Protein AF-A4I5M2-F1 (afdb_monomer)

Secondary structure (DSSP, 8-state):
------------------SSHHHHHHHHHHHHHHHHHHHHHHHHHHTTGGGSS-HHHHHHHHHHHHHHHHHHHHHHHHHHHHHHHHHHHHHHHHHHHHHHHTPPPEEEEHHHHHHHHHHHH-SS-----------TTSHHHHHHHHTTTS-TTEEEE-HHHHHHHHHHHHHHHHHHHHHHHHHHHHHHHHHHHHHHHHHHHHHHHHHHHHHHHHHHHHHHHHHHHHHHHHHHHHHHHHHHHHHHHHHHHHHHHHHHHHHHHHHHHHHHHHHHHHHHHHHHHHHHHHHHHHHHHHHHHHHHHHHHHHHHHHHHHHHHHHHHHHHHHHHHHHHHHHHHHHHHHHHHHHHHHHHH-------------PPPHHHHHHHHHH-HHHHHHHHHHHHHHHHHHHHHHHHHHHTT--SHHHHHHHHHHHHHHH-------GGGTS--

Solvent-accessible surface area (backbone atoms only — not comparable to full-atom values): 25264 Å² total; per-residue (Å²): 142,80,90,81,78,80,83,83,77,84,79,89,68,81,92,66,83,57,91,46,73,68,52,39,51,52,49,53,51,50,57,52,57,70,44,46,64,58,55,52,52,60,48,61,58,46,60,66,48,68,76,48,94,46,67,66,56,46,51,51,51,52,52,53,52,53,48,51,55,50,51,53,50,52,47,55,49,51,54,51,50,50,54,49,49,54,51,49,51,52,51,46,52,54,48,50,56,49,46,67,73,63,50,74,59,47,74,36,39,68,69,52,52,52,51,56,52,50,58,66,73,51,74,86,76,89,84,81,91,80,90,79,93,80,65,91,72,54,58,68,61,48,53,63,56,47,73,76,73,60,64,101,47,61,44,77,36,55,79,78,69,40,47,64,55,51,53,49,50,54,51,47,51,53,51,49,52,51,51,53,51,49,51,55,50,50,51,55,50,49,54,50,49,52,51,51,50,52,51,51,49,53,50,50,53,51,52,49,54,52,50,53,53,47,53,51,52,52,52,50,51,56,49,53,52,51,51,53,51,51,55,48,53,54,47,52,55,50,51,52,51,50,51,52,51,52,53,51,54,52,51,51,51,52,50,52,50,51,50,50,53,51,50,49,52,52,52,51,53,49,52,53,50,54,49,52,51,52,51,51,52,50,51,52,51,51,52,51,49,56,51,51,52,50,51,51,52,51,51,54,50,53,51,51,52,53,50,51,50,52,51,50,50,52,50,51,52,52,50,51,53,51,52,49,51,52,49,52,52,50,49,52,50,50,53,48,52,51,50,49,50,52,50,49,52,50,50,51,54,60,70,72,50,95,65,93,74,81,83,77,78,95,64,82,84,68,67,53,73,65,58,51,48,48,49,47,69,78,30,62,68,54,39,52,51,49,55,49,49,51,51,52,49,49,46,50,50,51,45,49,51,44,52,53,54,44,74,71,49,97,45,81,70,56,46,57,57,44,51,52,55,47,48,67,72,68,61,78,79,81,79,78,68,64,76,78,76,57,91,124

Mean predicted aligned error: 23.19 Å

Organism: Leishmania infantum (NCBI:txid5671)

Radius of gyration: 101.23 Å; Cα contacts (8 Å, |Δi|>4): 63; chains: 1; bounding box: 187×58×242 Å

pLDDT: mean 75.16, std 19.99, range [30.92, 98.5]

Sequence (440 aa):
MSTMSSPRSEMSVSTALPETDESRLMFYAEVLMANVPSLIADLSSAKYAFLSFSEKTRIEVKQKSALIQSIGRTFTSLQNSSKSLIAARQSLQECETKLVRAAPPTFVTSAEALHLSSARAHGDTTGAEQNGNASAEATAAELRRLSAATPDNVVILNEEDIRPVREAEEAYEKESAVYAEIAKACNKMEDAFDHAHDQCRVMTEHVQDLKWKFDEVYNGWKSAERERWVVRVMRDELEDRRAIMTEALLGIKAVEEECRSQEFRIIEGSIAHAQAEADVIKAELQAKRSRYELELATYQIAYKEQQAEVESLREHCKLLRSHQRDLEILAKKQQLEEMDRNCLRKLMMATLTLTPSKYGKAEDRTLTSEQQMEVRNDHLLVSVLAARISVLEEQRKTVGGLLASARGMGKSNDVSATVEQIRTLLEPEVQLDEDALTGD

Foldseek 3Di:
DDDDDDDPPPPPDDPDQDDDPVSNVVVVVVVVVVCVVVVVVVLVVLVVVCPPPDPVSVVVNVVVVVVVVVVVVVVVVVVVVVVVVVVVVVVVVVVVVVCVVVPAAAEDELVVLVVVVVVVVDPDDDDDDDDDDDDPVVSVVVVVVSVVVDPPRYDYDHPVVCVVVVVVVVVVVVVVVVVVVVVVVVVVVVVVVVVVVVVVVVVVVVVVVVVVVVVVVVVVVVVVVVVVVVVVVVVVVVVVVVVVVVVVVVVVVVVVVVVVVVVVVVVVVVVVVVVVVVVVVVVVVVVVVVVVVVVVVVVVVVVVVVVVVVVVVVVVVVVVVVVVVVVVVVVVVVVVVVVVVVVVVVVVVVVVDPDPDDDDDPPDPPDDVVRVVVCCPVCVPVVVVVVVVVLVVVLVVVLVVLVVVVVPDPDPVSVVVSVVVNVVSVPDDDDDPCVSVDDD

Structure (mmCIF, N/CA/C/O backbone):
data_AF-A4I5M2-F1
#
_entry.id   AF-A4I5M2-F1
#
loop_
_atom_site.group_PDB
_atom_site.id
_atom_site.type_symbol
_atom_site.label_atom_id
_atom_site.label_alt_id
_atom_site.label_comp_id
_atom_site.label_asym_id
_atom_site.label_entity_id
_atom_site.label_seq_id
_atom_site.pdbx_PDB_ins_code
_atom_site.Cartn_x
_atom_site.Cartn_y
_atom_site.Cartn_z
_atom_site.occupancy
_atom_site.B_iso_or_equiv
_atom_site.auth_seq_id
_atom_site.auth_comp_id
_atom_site.auth_asym_id
_atom_site.auth_atom_id
_atom_site.pdbx_PDB_model_num
ATOM 1 N N . MET A 1 1 ? 67.359 7.265 1.259 1.00 39.25 1 MET A N 1
ATOM 2 C CA . MET A 1 1 ? 68.714 6.850 0.842 1.00 39.25 1 MET A CA 1
ATOM 3 C C . MET A 1 1 ? 68.577 5.835 -0.278 1.00 39.25 1 MET A C 1
ATOM 5 O O . MET A 1 1 ? 68.147 4.728 0.000 1.00 39.25 1 MET A O 1
ATOM 9 N N . SER A 1 2 ? 68.800 6.278 -1.517 1.00 38.25 2 SER A N 1
ATOM 10 C CA . SER A 1 2 ? 69.252 5.507 -2.689 1.00 38.25 2 SER A CA 1
ATOM 11 C C . SER A 1 2 ? 69.030 6.388 -3.913 1.00 38.25 2 SER A C 1
ATOM 13 O O . SER A 1 2 ? 67.987 6.366 -4.557 1.00 38.25 2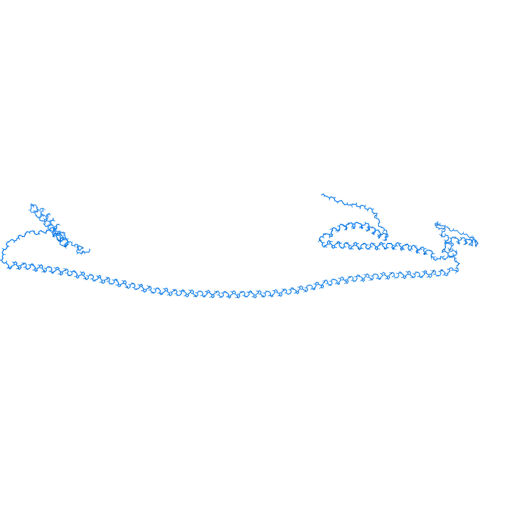 SER A O 1
ATOM 15 N N . THR A 1 3 ? 70.011 7.250 -4.157 1.00 38.12 3 THR A N 1
ATOM 16 C CA . THR A 1 3 ? 70.225 7.943 -5.424 1.00 38.12 3 THR A CA 1
ATOM 17 C C . THR A 1 3 ? 70.615 6.894 -6.463 1.00 38.12 3 THR A C 1
ATOM 19 O O . THR A 1 3 ? 71.702 6.328 -6.373 1.00 38.12 3 THR A O 1
ATOM 22 N N . MET A 1 4 ? 69.726 6.602 -7.412 1.00 36.53 4 MET A N 1
ATOM 23 C CA . MET A 1 4 ? 70.047 5.799 -8.592 1.00 36.53 4 MET A CA 1
ATOM 24 C C . MET A 1 4 ? 70.214 6.746 -9.775 1.00 36.53 4 MET A C 1
ATOM 26 O O . MET A 1 4 ? 69.294 7.439 -10.200 1.00 36.53 4 MET A O 1
ATOM 30 N N . SER A 1 5 ? 71.465 6.819 -10.193 1.00 33.53 5 SER A N 1
ATOM 31 C CA . SER A 1 5 ? 72.071 7.684 -11.189 1.00 33.53 5 SER A CA 1
ATOM 32 C C . SER A 1 5 ? 71.565 7.364 -12.599 1.00 33.53 5 SER A C 1
ATOM 34 O O . SER A 1 5 ? 71.595 6.206 -13.009 1.00 33.53 5 SER A O 1
ATOM 36 N N . SER A 1 6 ? 71.175 8.386 -13.368 1.00 30.92 6 SER A N 1
ATOM 37 C CA . SER A 1 6 ? 71.015 8.274 -14.825 1.00 30.92 6 SER A CA 1
ATOM 38 C C . SER A 1 6 ? 72.360 7.962 -15.488 1.00 30.92 6 SER A C 1
ATOM 40 O O . SER A 1 6 ? 73.323 8.694 -15.238 1.00 30.92 6 SER A O 1
ATOM 42 N N . PRO A 1 7 ? 72.451 6.979 -16.399 1.00 41.28 7 PRO A N 1
ATOM 43 C CA . PRO A 1 7 ? 73.593 6.883 -17.286 1.00 41.28 7 PRO A CA 1
ATOM 44 C C . PRO A 1 7 ? 73.390 7.879 -18.434 1.00 41.28 7 PRO A C 1
ATOM 46 O O . PRO A 1 7 ? 72.625 7.646 -19.368 1.00 41.28 7 PRO A O 1
ATOM 49 N N . ARG A 1 8 ? 74.086 9.017 -18.359 1.00 32.91 8 ARG A N 1
ATOM 50 C CA . ARG A 1 8 ? 74.425 9.816 -19.542 1.00 32.91 8 ARG A CA 1
ATOM 51 C C . ARG A 1 8 ? 75.342 8.955 -20.413 1.00 32.91 8 ARG A C 1
ATOM 53 O O . ARG A 1 8 ? 76.515 8.796 -20.091 1.00 32.91 8 ARG A O 1
ATOM 60 N N . SER A 1 9 ? 74.804 8.380 -21.484 1.00 36.16 9 SER A N 1
ATOM 61 C CA . SER A 1 9 ? 75.611 7.914 -22.610 1.00 36.16 9 SER A CA 1
ATOM 62 C C . SER A 1 9 ? 75.588 9.018 -23.660 1.00 36.16 9 SER A C 1
ATOM 64 O O . SER A 1 9 ? 74.636 9.168 -24.421 1.00 36.16 9 SER A O 1
ATOM 66 N N . GLU A 1 10 ? 76.612 9.864 -23.612 1.00 32.62 10 GLU A N 1
ATOM 67 C CA . GLU A 1 10 ? 76.942 10.803 -24.677 1.00 32.62 10 GLU A CA 1
ATOM 68 C C . GLU A 1 10 ? 77.483 9.986 -25.859 1.00 32.62 10 GLU A C 1
ATOM 70 O O . GLU A 1 10 ? 78.672 9.690 -25.930 1.00 32.62 10 GLU A O 1
ATOM 75 N N . MET A 1 11 ? 76.605 9.573 -26.777 1.00 38.72 11 MET A N 1
ATOM 76 C CA . MET A 1 11 ? 77.019 9.186 -28.126 1.00 38.72 11 MET A CA 1
ATOM 77 C C . MET A 1 11 ? 76.940 10.423 -29.015 1.00 38.72 11 MET A C 1
ATOM 79 O O . MET A 1 11 ? 75.899 10.763 -29.573 1.00 38.72 11 MET A O 1
ATOM 83 N N . SER A 1 12 ? 78.065 11.121 -29.112 1.00 36.34 12 SER A N 1
ATOM 84 C CA . SER A 1 12 ? 78.337 12.138 -30.120 1.00 36.34 12 SER A CA 1
ATOM 85 C C . SER A 1 12 ? 78.439 11.476 -31.500 1.00 36.34 12 SER A C 1
ATOM 87 O O . SER A 1 12 ? 79.511 11.067 -31.935 1.00 36.34 12 SER A O 1
ATOM 89 N N . VAL A 1 13 ? 77.308 11.361 -32.200 1.00 42.44 13 VAL A N 1
ATOM 90 C CA . VAL A 1 13 ? 77.262 11.012 -33.629 1.00 42.44 13 VAL A CA 1
ATOM 91 C C . VAL A 1 13 ? 76.961 12.286 -34.416 1.00 42.44 13 VAL A C 1
ATOM 93 O O . VAL A 1 13 ? 76.011 13.004 -34.113 1.00 42.44 13 VAL A O 1
ATOM 96 N N . SER A 1 14 ? 77.824 12.585 -35.387 1.00 40.59 14 SER A N 1
ATOM 97 C CA . SER A 1 14 ? 77.790 13.777 -36.240 1.00 40.59 14 SER A CA 1
ATOM 98 C C . SER A 1 14 ? 76.395 14.035 -36.832 1.00 40.59 14 SER A C 1
ATOM 100 O O . SER A 1 14 ? 75.861 13.212 -37.572 1.00 40.59 14 SER A O 1
ATOM 102 N N . THR A 1 15 ? 75.806 15.191 -36.514 1.00 47.81 15 THR A N 1
ATOM 103 C CA . THR A 1 15 ? 74.481 15.658 -36.961 1.00 47.81 15 THR A CA 1
ATOM 104 C C . THR A 1 15 ? 74.504 16.224 -38.385 1.00 47.81 15 THR A C 1
ATOM 106 O O . THR A 1 15 ? 74.099 17.363 -38.615 1.00 47.81 15 THR A O 1
ATOM 109 N N . ALA A 1 16 ? 74.967 15.438 -39.354 1.00 55.72 16 ALA A N 1
ATOM 110 C CA . ALA A 1 16 ? 74.740 15.713 -40.769 1.00 55.72 16 ALA A CA 1
ATOM 111 C C . ALA A 1 16 ? 73.855 14.598 -41.341 1.00 55.72 16 ALA A C 1
ATOM 113 O O . ALA A 1 16 ? 74.286 13.452 -41.453 1.00 55.72 16 ALA A O 1
ATOM 114 N N . LEU A 1 17 ? 72.596 14.929 -41.648 1.00 56.06 17 LEU A N 1
ATOM 115 C CA . LEU A 1 17 ? 71.687 14.035 -42.369 1.00 56.06 17 LEU A CA 1
ATOM 116 C C . LEU A 1 17 ? 72.292 13.740 -43.751 1.00 56.06 17 LEU A C 1
ATOM 118 O O . LEU A 1 17 ? 72.606 14.690 -44.469 1.00 56.06 17 LEU A O 1
ATOM 122 N N . PRO A 1 18 ? 72.475 12.468 -44.136 1.00 60.28 18 PRO A N 1
ATOM 123 C CA . PRO A 1 18 ? 73.131 12.149 -45.393 1.00 60.28 18 PRO A CA 1
ATOM 124 C C . PRO A 1 18 ? 72.207 12.454 -46.593 1.00 60.28 18 PRO A C 1
ATOM 126 O O . PRO A 1 18 ? 70.979 12.350 -46.515 1.00 60.28 18 PRO A O 1
ATOM 129 N N . GLU A 1 19 ? 72.796 12.930 -47.694 1.00 67.75 19 GLU A N 1
ATOM 130 C CA . GLU A 1 19 ? 72.074 13.668 -48.748 1.00 67.75 19 GLU A CA 1
ATOM 131 C C . GLU A 1 19 ? 71.174 12.789 -49.628 1.00 67.75 19 GLU A C 1
ATOM 133 O O . GLU A 1 19 ? 70.156 13.268 -50.127 1.00 67.75 19 GLU A O 1
ATOM 138 N N . THR A 1 20 ? 71.474 11.496 -49.767 1.00 71.56 20 THR A N 1
ATOM 139 C CA . THR A 1 20 ? 70.716 10.580 -50.637 1.00 71.56 20 THR A CA 1
ATOM 140 C C . THR A 1 20 ? 69.722 9.733 -49.844 1.00 71.56 20 THR A C 1
ATOM 142 O O . THR A 1 20 ? 70.019 9.291 -48.732 1.00 71.56 20 THR A O 1
ATOM 145 N N . ASP A 1 21 ? 68.541 9.466 -50.403 1.00 73.06 21 ASP A N 1
ATOM 146 C CA . ASP A 1 21 ? 67.477 8.732 -49.699 1.00 73.06 21 ASP A CA 1
ATOM 147 C C . ASP A 1 21 ? 67.915 7.321 -49.251 1.00 73.06 21 ASP A C 1
ATOM 149 O O . ASP A 1 21 ? 67.553 6.879 -48.159 1.00 73.06 21 ASP A O 1
ATOM 153 N N . GLU A 1 22 ? 68.784 6.655 -50.021 1.00 70.62 22 GLU A N 1
ATOM 154 C CA . GLU A 1 22 ? 69.385 5.362 -49.657 1.00 70.62 22 GLU A CA 1
ATOM 155 C C . GLU A 1 22 ? 70.261 5.472 -48.398 1.00 70.62 22 GLU A C 1
ATOM 157 O O . GLU A 1 22 ? 70.150 4.668 -47.469 1.00 70.62 22 GLU A O 1
ATOM 162 N N . SER A 1 23 ? 71.087 6.518 -48.316 1.00 70.31 23 SER A N 1
ATOM 163 C CA . SER A 1 23 ? 71.941 6.760 -47.152 1.00 70.31 23 SER A CA 1
ATOM 164 C C . SER A 1 23 ? 71.144 7.137 -45.897 1.00 70.31 23 SER A C 1
ATOM 166 O O . SER A 1 23 ? 71.517 6.732 -44.796 1.00 70.31 23 SER A O 1
ATOM 168 N N . ARG A 1 24 ? 70.001 7.826 -46.042 1.00 74.06 24 ARG A N 1
ATOM 169 C CA . ARG A 1 24 ? 69.090 8.105 -44.916 1.00 74.06 24 ARG A CA 1
ATOM 170 C C . ARG A 1 24 ? 68.404 6.840 -44.420 1.00 74.06 24 ARG A C 1
ATOM 172 O O . ARG A 1 24 ? 68.308 6.644 -43.213 1.00 74.06 24 ARG A O 1
ATOM 179 N N . LEU A 1 25 ? 67.960 5.967 -45.326 1.00 73.75 25 LEU A N 1
ATOM 180 C CA . LEU A 1 25 ? 67.358 4.685 -44.958 1.00 73.75 25 LEU A CA 1
ATOM 181 C C . LEU A 1 25 ? 68.349 3.809 -44.181 1.00 73.75 25 LEU A C 1
ATOM 183 O O . LEU A 1 25 ? 67.993 3.261 -43.138 1.00 73.75 25 LEU A O 1
ATOM 187 N N . MET A 1 26 ? 69.596 3.726 -44.653 1.00 72.94 26 MET A N 1
ATOM 188 C CA . MET A 1 26 ? 70.661 3.004 -43.955 1.00 72.94 26 MET A CA 1
ATOM 189 C C . MET A 1 26 ? 70.955 3.621 -42.587 1.00 72.94 26 MET A C 1
ATOM 191 O O . MET A 1 26 ? 71.010 2.888 -41.605 1.00 72.94 26 MET A O 1
ATOM 195 N N . PHE A 1 27 ? 71.035 4.952 -42.494 1.00 76.06 27 PHE A N 1
ATOM 196 C CA . PHE A 1 27 ? 71.219 5.653 -41.223 1.00 76.06 27 PHE A CA 1
ATOM 197 C C . PHE A 1 27 ? 70.090 5.356 -40.224 1.00 76.06 27 PHE A C 1
ATOM 199 O O . PHE A 1 27 ? 70.356 5.010 -39.074 1.00 76.06 27 PHE A O 1
ATOM 206 N N . TYR A 1 28 ? 68.822 5.419 -40.646 1.00 76.25 28 TYR A N 1
ATOM 207 C CA . TYR A 1 28 ? 67.696 5.089 -39.768 1.00 76.25 28 TYR A CA 1
ATOM 208 C C . TYR A 1 28 ? 67.696 3.619 -39.349 1.00 76.25 28 TYR A C 1
ATOM 210 O O . TYR A 1 28 ? 67.419 3.326 -38.186 1.00 76.25 28 TYR A O 1
ATOM 218 N N . ALA A 1 29 ? 68.035 2.700 -40.255 1.00 74.56 29 ALA A N 1
ATOM 219 C CA . ALA A 1 29 ? 68.181 1.289 -39.920 1.00 74.56 29 ALA A CA 1
ATOM 220 C C . ALA A 1 29 ? 69.302 1.072 -38.891 1.00 74.56 29 ALA A C 1
ATOM 222 O O . ALA A 1 29 ? 69.124 0.308 -37.946 1.00 74.56 29 ALA A O 1
ATOM 223 N N . GLU A 1 30 ? 70.421 1.781 -39.022 1.00 76.88 30 GLU A N 1
ATOM 224 C CA . GLU A 1 30 ? 71.566 1.691 -38.115 1.00 76.88 30 GLU A CA 1
ATOM 225 C C . GLU A 1 30 ? 71.247 2.262 -36.724 1.00 76.88 30 GLU A C 1
ATOM 227 O O . GLU A 1 30 ? 71.521 1.616 -35.711 1.00 76.88 30 GLU A O 1
ATOM 232 N N . VAL A 1 31 ? 70.560 3.409 -36.657 1.00 75.62 31 VAL A N 1
ATOM 233 C CA . VAL A 1 31 ? 70.051 3.987 -35.399 1.00 75.62 31 VAL A CA 1
ATOM 234 C C . VAL A 1 31 ? 69.052 3.045 -34.728 1.00 75.62 31 VAL A C 1
ATOM 236 O O . VAL A 1 31 ? 69.081 2.866 -33.508 1.00 75.62 31 VAL A O 1
ATOM 239 N N . LEU A 1 32 ? 68.167 2.412 -35.499 1.00 70.25 32 LEU A N 1
ATOM 240 C CA . LEU A 1 32 ? 67.201 1.460 -34.959 1.00 70.25 32 LEU A CA 1
ATOM 241 C C . LEU A 1 32 ? 67.917 0.219 -34.411 1.00 70.25 32 LEU A C 1
ATOM 243 O O . LEU A 1 32 ? 67.621 -0.211 -33.298 1.00 70.25 32 LEU A O 1
ATOM 247 N N . MET A 1 33 ? 68.925 -0.284 -35.129 1.00 69.62 33 MET A N 1
ATOM 248 C CA . MET A 1 33 ? 69.772 -1.408 -34.720 1.00 69.62 33 MET A CA 1
ATOM 249 C C . MET A 1 33 ? 70.584 -1.129 -33.458 1.00 69.62 33 MET A C 1
ATOM 251 O O . MET A 1 33 ? 70.664 -1.995 -32.585 1.00 69.62 33 MET A O 1
ATOM 255 N N . ALA A 1 34 ? 71.125 0.080 -33.316 1.00 74.88 34 ALA A N 1
ATOM 256 C CA . ALA A 1 34 ? 71.849 0.494 -32.117 1.00 74.88 34 ALA A CA 1
ATOM 257 C C . ALA A 1 34 ? 70.956 0.489 -30.860 1.00 74.88 34 ALA A C 1
ATOM 259 O O . ALA A 1 34 ? 71.444 0.255 -29.755 1.00 74.88 34 ALA A O 1
ATOM 260 N N . ASN A 1 35 ? 69.643 0.680 -31.027 1.00 73.69 35 ASN A N 1
ATOM 261 C CA . ASN A 1 35 ? 68.670 0.718 -29.933 1.00 73.69 35 ASN A CA 1
ATOM 262 C C . ASN A 1 35 ? 67.966 -0.628 -29.661 1.00 73.69 35 ASN A C 1
ATOM 264 O O . ASN A 1 35 ? 67.275 -0.767 -28.654 1.00 73.69 35 ASN A O 1
ATOM 268 N N . VAL A 1 36 ? 68.137 -1.656 -30.502 1.00 67.31 36 VAL A N 1
ATOM 269 C CA . VAL A 1 36 ? 67.539 -2.986 -30.255 1.00 67.31 36 VAL A CA 1
ATOM 270 C C . VAL A 1 36 ? 68.012 -3.608 -28.925 1.00 67.31 36 VAL A C 1
ATOM 272 O O . VAL A 1 36 ? 67.167 -4.130 -28.193 1.00 67.31 36 VAL A O 1
ATOM 275 N N . PRO A 1 37 ? 69.303 -3.541 -28.536 1.00 68.25 37 PRO A N 1
ATOM 276 C CA . PRO A 1 37 ? 69.753 -4.084 -27.254 1.00 68.25 37 PRO A CA 1
ATOM 277 C C . PRO A 1 37 ? 69.128 -3.395 -26.031 1.00 68.25 37 PRO A C 1
ATOM 279 O O . PRO A 1 37 ? 68.815 -4.081 -25.058 1.00 68.25 37 PRO A O 1
ATOM 282 N N . SER A 1 38 ? 68.899 -2.074 -26.074 1.00 65.69 38 SER A N 1
ATOM 283 C CA . SER A 1 38 ? 68.247 -1.343 -24.974 1.00 65.69 38 SER A CA 1
ATOM 284 C C . SER A 1 38 ? 66.755 -1.676 -24.881 1.00 65.69 38 SER A C 1
ATOM 286 O O . SER A 1 38 ? 66.256 -1.942 -23.790 1.00 65.69 38 SER A O 1
ATOM 288 N N . LEU A 1 39 ? 66.071 -1.809 -26.023 1.00 65.31 39 LEU A N 1
ATOM 289 C CA . LEU A 1 39 ? 64.693 -2.306 -26.096 1.00 65.31 39 LEU A CA 1
ATOM 290 C C . LEU A 1 39 ? 64.554 -3.723 -25.514 1.00 65.31 39 LEU A C 1
ATOM 292 O O . LEU A 1 39 ? 63.631 -3.995 -24.747 1.00 65.31 39 LEU A O 1
ATOM 296 N N . ILE A 1 40 ? 65.478 -4.634 -25.836 1.00 66.00 40 ILE A N 1
ATOM 297 C CA . ILE A 1 40 ? 65.482 -6.000 -25.287 1.00 66.00 40 ILE A CA 1
ATOM 298 C C . ILE A 1 40 ? 65.756 -5.986 -23.773 1.00 66.00 40 ILE A C 1
ATOM 300 O O . ILE A 1 40 ? 65.127 -6.751 -23.033 1.00 66.00 40 ILE A O 1
ATOM 304 N N . ALA A 1 41 ? 66.647 -5.113 -23.294 1.00 64.81 41 ALA A N 1
ATOM 305 C CA . ALA A 1 41 ? 66.948 -4.967 -21.871 1.00 64.81 41 ALA A CA 1
ATOM 306 C C . ALA A 1 41 ? 65.726 -4.480 -21.068 1.00 64.81 41 ALA A C 1
ATOM 308 O O . ALA A 1 41 ? 65.368 -5.117 -20.072 1.00 64.81 41 ALA A O 1
ATOM 309 N N . ASP A 1 42 ? 65.012 -3.456 -21.543 1.00 62.44 42 ASP A N 1
ATOM 310 C CA . ASP A 1 42 ? 63.776 -2.965 -20.911 1.00 62.44 42 ASP A CA 1
ATOM 311 C C . ASP A 1 42 ? 62.690 -4.053 -20.845 1.00 62.44 42 ASP A C 1
ATOM 313 O O . ASP A 1 42 ? 61.970 -4.185 -19.852 1.00 62.44 42 ASP A O 1
ATOM 317 N N . LEU A 1 43 ? 62.615 -4.917 -21.857 1.00 58.59 43 LEU A N 1
ATOM 318 C CA . LEU A 1 43 ? 61.677 -6.042 -21.911 1.00 58.59 43 LEU A CA 1
ATOM 319 C C . LEU A 1 43 ? 62.061 -7.225 -21.018 1.00 58.59 43 LEU A C 1
ATOM 321 O O . LEU A 1 43 ? 61.180 -7.926 -20.513 1.00 58.59 43 LEU A O 1
ATOM 325 N N . SER A 1 44 ? 63.349 -7.435 -20.754 1.00 57.53 44 SER A N 1
ATOM 326 C CA . SER A 1 44 ? 63.784 -8.416 -19.755 1.00 57.53 44 SER A CA 1
ATOM 327 C C . SER A 1 44 ? 63.329 -8.028 -18.338 1.00 57.53 44 SER A C 1
ATOM 329 O O . SER A 1 44 ? 63.006 -8.912 -17.541 1.00 57.53 44 SER A O 1
ATOM 331 N N . SER A 1 45 ? 63.159 -6.726 -18.064 1.00 56.69 45 SER A N 1
ATOM 332 C CA . SER A 1 45 ? 62.516 -6.236 -16.836 1.00 56.69 45 SER A CA 1
ATOM 333 C C . SER A 1 45 ? 61.002 -6.523 -16.807 1.00 56.69 45 SER A C 1
ATOM 335 O O . SER A 1 45 ? 60.452 -6.876 -15.761 1.00 56.69 45 SER A O 1
ATOM 337 N N . ALA A 1 46 ? 60.331 -6.516 -17.968 1.00 52.91 46 ALA A N 1
ATOM 338 C CA . ALA A 1 46 ? 58.910 -6.857 -18.104 1.00 52.91 46 ALA A CA 1
ATOM 339 C C . ALA A 1 46 ? 58.605 -8.349 -17.862 1.00 52.91 46 ALA A C 1
ATOM 341 O O . ALA A 1 46 ? 57.457 -8.709 -17.591 1.00 52.91 46 ALA A O 1
ATOM 342 N N . LYS A 1 47 ? 59.618 -9.228 -17.860 1.00 52.88 47 LYS A N 1
ATOM 343 C CA . LYS A 1 47 ? 59.468 -10.627 -17.422 1.00 52.88 47 LYS A CA 1
ATOM 344 C C . LYS A 1 47 ? 58.963 -10.727 -15.973 1.00 52.88 47 LYS A C 1
ATOM 346 O O . LYS A 1 47 ? 58.228 -11.659 -15.660 1.00 52.88 47 LYS A O 1
ATOM 351 N N . TYR A 1 48 ? 59.270 -9.746 -15.119 1.00 53.41 48 TYR A N 1
ATOM 352 C CA . TYR A 1 48 ? 58.725 -9.665 -13.757 1.00 53.41 48 TYR A CA 1
ATOM 353 C C . TYR A 1 48 ? 57.304 -9.076 -13.704 1.00 53.41 48 TYR A C 1
ATOM 355 O O . TYR A 1 48 ? 56.572 -9.335 -12.752 1.00 53.41 48 TYR A O 1
ATOM 363 N N . ALA A 1 49 ? 56.857 -8.368 -14.748 1.00 52.62 49 ALA A N 1
ATOM 364 C CA . ALA A 1 49 ? 55.484 -7.869 -14.861 1.00 52.62 49 ALA A CA 1
ATOM 365 C C . ALA A 1 49 ? 54.477 -8.961 -15.273 1.00 52.62 49 ALA A C 1
ATOM 367 O O . ALA A 1 49 ? 53.292 -8.847 -14.956 1.00 52.62 49 ALA A O 1
ATOM 368 N N . PHE A 1 50 ? 54.934 -10.057 -15.895 1.00 48.81 50 PHE A N 1
ATOM 369 C CA . PHE A 1 50 ? 54.100 -11.235 -16.184 1.00 48.81 50 PHE A CA 1
ATOM 370 C C . PHE A 1 50 ? 53.566 -11.941 -14.924 1.00 48.81 50 PHE A C 1
ATOM 372 O O . PHE A 1 50 ? 52.568 -12.655 -15.012 1.00 48.81 50 PHE A O 1
ATOM 379 N N . LEU A 1 51 ? 54.195 -11.724 -13.763 1.00 53.12 51 LEU A N 1
ATOM 380 C CA . LEU A 1 51 ? 53.724 -12.218 -12.463 1.00 53.12 51 LEU A CA 1
ATOM 381 C C . LEU A 1 51 ? 52.780 -11.234 -11.747 1.00 53.12 51 LEU A C 1
ATOM 383 O O . LEU A 1 51 ? 52.309 -11.531 -10.653 1.00 53.12 51 LEU A O 1
ATOM 387 N N . SER A 1 52 ? 52.476 -10.074 -12.342 1.00 54.00 52 SER A N 1
ATOM 388 C CA . SER A 1 52 ? 51.519 -9.120 -11.773 1.00 54.00 52 SER A CA 1
ATOM 389 C C . SER A 1 52 ? 50.072 -9.493 -12.136 1.00 54.00 52 SER A C 1
ATOM 391 O O . SER A 1 52 ? 49.769 -9.872 -13.267 1.00 54.00 52 SER A O 1
ATOM 393 N N . PHE A 1 53 ? 49.164 -9.398 -11.161 1.00 53.91 53 PHE A N 1
ATOM 394 C CA . PHE A 1 53 ? 47.778 -9.899 -11.220 1.00 53.91 53 PHE A CA 1
ATOM 395 C C . PHE A 1 53 ? 46.807 -9.096 -12.111 1.00 53.91 53 PHE A C 1
ATOM 397 O O . PHE A 1 53 ? 45.609 -9.369 -12.105 1.00 53.91 53 PHE A O 1
ATOM 404 N N . SER A 1 54 ? 47.275 -8.107 -12.876 1.00 67.31 54 SER A N 1
ATOM 405 C CA . SER A 1 54 ? 46.400 -7.264 -13.698 1.00 67.31 54 SER A CA 1
ATOM 406 C C . SER A 1 54 ? 46.328 -7.778 -15.143 1.00 67.31 54 SER A C 1
ATOM 408 O O . SER A 1 54 ? 47.332 -7.827 -15.859 1.00 67.31 54 SER A O 1
ATOM 410 N N . GLU A 1 55 ? 45.118 -8.132 -15.590 1.00 71.00 55 GLU A N 1
ATOM 411 C CA . GLU A 1 55 ? 44.828 -8.584 -16.963 1.00 71.00 55 GLU A CA 1
ATOM 412 C C . GLU A 1 55 ? 45.308 -7.560 -18.007 1.00 71.00 55 GLU A C 1
ATOM 414 O O . GLU A 1 55 ? 45.851 -7.924 -19.051 1.00 71.00 55 GLU A O 1
ATOM 419 N N . LYS A 1 56 ? 45.215 -6.263 -17.680 1.00 74.38 56 LYS A N 1
ATOM 420 C CA . LYS A 1 56 ? 45.694 -5.161 -18.524 1.00 74.38 56 LYS A CA 1
ATOM 421 C C . LYS A 1 56 ? 47.196 -5.270 -18.799 1.00 74.38 56 LYS A C 1
ATOM 423 O O . LYS A 1 56 ? 47.618 -5.161 -19.947 1.00 74.38 56 LYS A O 1
ATOM 428 N N . THR A 1 57 ? 47.991 -5.547 -17.768 1.00 66.12 57 THR A N 1
ATOM 429 C CA . THR A 1 57 ? 49.450 -5.680 -17.888 1.00 66.12 57 THR A CA 1
ATOM 430 C C . THR A 1 57 ? 49.817 -6.928 -18.693 1.00 66.12 57 THR A C 1
ATOM 432 O O . THR A 1 57 ? 50.720 -6.885 -19.524 1.00 66.12 57 THR A O 1
ATOM 435 N N . ARG A 1 58 ? 49.072 -8.030 -18.534 1.00 67.94 58 ARG A N 1
ATOM 436 C CA . ARG A 1 58 ? 49.277 -9.260 -19.316 1.00 67.94 58 ARG A CA 1
ATOM 437 C C . ARG A 1 58 ? 48.981 -9.061 -20.807 1.00 67.94 58 ARG A C 1
ATOM 439 O O . ARG A 1 58 ? 49.751 -9.533 -21.645 1.00 67.94 58 ARG A O 1
ATOM 446 N N . ILE A 1 59 ? 47.904 -8.348 -21.142 1.00 73.12 59 ILE A N 1
ATOM 447 C CA . ILE A 1 59 ? 47.568 -8.002 -22.531 1.00 73.12 59 ILE A CA 1
ATOM 448 C C . ILE A 1 59 ? 48.654 -7.107 -23.132 1.00 73.12 59 ILE A C 1
ATOM 450 O O . ILE A 1 59 ? 49.103 -7.366 -24.247 1.00 73.12 59 ILE A O 1
ATOM 454 N N . GLU A 1 60 ? 49.129 -6.110 -22.387 1.00 71.75 60 GLU A N 1
ATOM 455 C CA . GLU A 1 60 ? 50.160 -5.188 -22.862 1.00 71.75 60 GLU A CA 1
ATOM 456 C C . GLU A 1 60 ? 51.490 -5.906 -23.143 1.00 71.75 60 GLU A C 1
ATOM 458 O O . GLU A 1 60 ? 52.114 -5.681 -24.181 1.00 71.75 60 GLU A O 1
ATOM 463 N N . VAL A 1 61 ? 51.900 -6.846 -22.282 1.00 71.25 61 VAL A N 1
ATOM 464 C CA . VAL A 1 61 ? 53.105 -7.647 -22.544 1.00 71.25 61 VAL A CA 1
ATOM 465 C C . VAL A 1 61 ? 52.896 -8.609 -23.719 1.00 71.25 61 VAL A C 1
ATOM 467 O O . VAL A 1 61 ? 53.810 -8.792 -24.523 1.00 71.25 61 VAL A O 1
ATOM 470 N N . LYS A 1 62 ? 51.696 -9.176 -23.897 1.00 76.00 62 LYS A N 1
ATOM 471 C CA . LYS A 1 62 ? 51.378 -10.007 -25.072 1.00 76.00 62 LYS A CA 1
ATOM 472 C C . LYS A 1 62 ? 51.447 -9.198 -26.373 1.00 76.00 62 LYS A C 1
ATOM 474 O O . LYS A 1 62 ? 52.020 -9.675 -27.351 1.00 76.00 62 LYS A O 1
ATOM 479 N N . GLN A 1 63 ? 50.929 -7.969 -26.376 1.00 76.12 63 GLN A N 1
ATOM 480 C CA . GLN A 1 63 ? 51.021 -7.046 -27.513 1.00 76.12 63 GLN A CA 1
ATOM 481 C C . GLN A 1 63 ? 52.477 -6.663 -27.811 1.00 76.12 63 GLN A C 1
ATOM 483 O O . GLN A 1 63 ? 52.915 -6.763 -28.956 1.00 76.12 63 GLN A O 1
ATOM 488 N N . LYS A 1 64 ? 53.262 -6.310 -26.784 1.00 71.31 64 LYS A N 1
ATOM 489 C CA . LYS A 1 64 ? 54.689 -5.976 -26.931 1.00 71.31 64 LYS A CA 1
ATOM 490 C C . LYS A 1 64 ? 55.523 -7.172 -27.409 1.00 71.31 64 LYS A C 1
ATOM 492 O O . LYS A 1 64 ? 56.382 -7.015 -28.269 1.00 71.31 64 LYS A O 1
ATOM 497 N N . SER A 1 65 ? 55.229 -8.383 -26.935 1.00 74.31 65 SER A N 1
ATOM 498 C CA . SER A 1 65 ? 55.856 -9.624 -27.413 1.00 74.31 65 SER A CA 1
ATOM 499 C C . SER A 1 65 ? 55.565 -9.892 -28.894 1.00 74.31 65 SER A C 1
ATOM 501 O O . SER A 1 65 ? 56.482 -10.226 -29.648 1.00 74.31 65 SER A O 1
ATOM 503 N N . ALA A 1 66 ? 54.315 -9.708 -29.327 1.00 72.62 66 ALA A N 1
ATOM 504 C CA . ALA A 1 66 ? 53.941 -9.845 -30.732 1.00 72.62 66 ALA A CA 1
ATOM 505 C C . ALA A 1 66 ? 54.644 -8.798 -31.612 1.00 72.62 66 ALA A C 1
ATOM 507 O O . ALA A 1 66 ? 55.120 -9.128 -32.701 1.00 72.62 66 ALA A O 1
ATOM 508 N N . LEU A 1 67 ? 54.787 -7.564 -31.114 1.00 75.50 67 LEU A N 1
ATOM 509 C CA . LEU A 1 67 ? 55.504 -6.498 -31.810 1.00 75.50 67 LEU A CA 1
ATOM 510 C C . LEU A 1 67 ? 56.973 -6.871 -32.054 1.00 75.50 67 LEU A C 1
ATOM 512 O O . LEU A 1 67 ? 57.433 -6.754 -33.186 1.00 75.50 67 LEU A O 1
ATOM 516 N N . ILE A 1 68 ? 57.679 -7.405 -31.050 1.00 72.12 68 ILE A N 1
ATOM 517 C CA . ILE A 1 68 ? 59.078 -7.860 -31.190 1.00 72.12 68 ILE A CA 1
ATOM 518 C C . ILE A 1 68 ? 59.200 -8.962 -32.236 1.00 72.12 68 ILE A C 1
ATOM 520 O O . ILE A 1 68 ? 60.110 -8.928 -33.059 1.00 72.12 68 ILE A O 1
ATOM 524 N N . GLN A 1 69 ? 58.289 -9.940 -32.228 1.00 75.56 69 GLN A N 1
ATOM 525 C CA . GLN A 1 69 ? 58.310 -10.990 -33.245 1.00 75.56 69 GLN A CA 1
ATOM 526 C C . GLN A 1 69 ? 58.094 -10.413 -34.646 1.00 75.56 69 GLN A C 1
ATOM 528 O O . GLN A 1 69 ? 58.747 -10.862 -35.586 1.00 75.56 69 GLN A O 1
ATOM 533 N N . SER A 1 70 ? 57.226 -9.406 -34.792 1.00 75.25 70 SER A N 1
ATOM 534 C CA . SER A 1 70 ? 57.058 -8.722 -36.076 1.00 75.25 70 SER A CA 1
ATOM 535 C C . SER A 1 70 ? 58.329 -7.971 -36.484 1.00 75.25 70 SER A C 1
ATOM 537 O O . SER A 1 70 ? 58.787 -8.163 -37.606 1.00 75.25 70 SER A O 1
ATOM 539 N N . ILE A 1 71 ? 58.968 -7.246 -35.554 1.00 75.69 71 ILE A N 1
ATOM 540 C CA . ILE A 1 71 ? 60.202 -6.488 -35.805 1.00 75.69 71 ILE A CA 1
ATOM 541 C C . ILE A 1 71 ? 61.354 -7.429 -36.175 1.00 75.69 71 ILE A C 1
ATOM 543 O O . ILE A 1 71 ? 62.102 -7.160 -37.110 1.00 75.69 71 ILE A O 1
ATOM 547 N N . GLY A 1 72 ? 61.484 -8.568 -35.493 1.00 77.00 72 GLY A N 1
ATOM 548 C CA . GLY A 1 72 ? 62.496 -9.573 -35.814 1.00 77.00 72 GLY A CA 1
ATOM 549 C C . GLY A 1 72 ? 62.296 -10.183 -37.205 1.00 77.00 72 GLY A C 1
ATOM 550 O O . GLY A 1 72 ? 63.266 -10.393 -37.939 1.00 77.00 72 GLY A O 1
ATOM 551 N N . ARG A 1 73 ? 61.041 -10.415 -37.617 1.00 78.06 73 ARG A N 1
ATOM 552 C CA . ARG A 1 73 ? 60.725 -10.890 -38.975 1.00 78.06 73 ARG A CA 1
ATOM 553 C C . ARG A 1 73 ? 61.032 -9.829 -40.024 1.00 78.06 73 ARG A C 1
ATOM 555 O O . ARG A 1 73 ? 61.680 -10.150 -41.017 1.00 78.06 73 ARG A O 1
ATOM 562 N N . THR A 1 74 ? 60.629 -8.578 -39.798 1.00 74.50 74 THR A N 1
ATOM 563 C CA . THR A 1 74 ? 60.945 -7.475 -40.716 1.00 74.50 74 THR A CA 1
ATOM 564 C C . THR A 1 74 ? 62.447 -7.240 -40.802 1.00 74.50 74 THR A C 1
ATOM 566 O O . THR A 1 74 ? 62.952 -7.030 -41.896 1.00 74.50 74 THR A O 1
ATOM 569 N N . PHE A 1 75 ? 63.182 -7.365 -39.694 1.00 75.62 75 PHE A N 1
ATOM 570 C CA . PHE A 1 75 ? 64.640 -7.261 -39.685 1.00 75.62 75 PHE A CA 1
ATOM 571 C C . PHE A 1 75 ? 65.297 -8.359 -40.525 1.00 75.62 75 PHE A C 1
ATOM 573 O O . PHE A 1 75 ? 66.110 -8.068 -41.399 1.00 75.62 75 PHE A O 1
ATOM 580 N N . THR A 1 76 ? 64.899 -9.616 -40.317 1.00 78.19 76 THR A N 1
ATOM 581 C CA . THR A 1 76 ? 65.415 -10.743 -41.110 1.00 78.19 76 THR A CA 1
ATOM 582 C C . THR A 1 76 ? 65.107 -10.548 -42.596 1.00 78.19 76 THR A C 1
ATOM 584 O O . THR A 1 76 ? 65.960 -10.787 -43.449 1.00 78.19 76 THR A O 1
ATOM 587 N N . SER A 1 77 ? 63.907 -10.049 -42.912 1.00 78.31 77 SER A N 1
ATOM 588 C CA . SER A 1 77 ? 63.523 -9.699 -44.279 1.00 78.31 77 SER A CA 1
ATOM 589 C C . SER A 1 77 ? 64.409 -8.594 -44.853 1.00 78.31 77 SER A C 1
ATOM 591 O O . SER A 1 77 ? 64.914 -8.745 -45.958 1.00 78.31 77 SER A O 1
ATOM 593 N N . LEU A 1 78 ? 64.648 -7.513 -44.106 1.00 76.69 78 LEU A N 1
ATOM 594 C CA . LEU A 1 78 ? 65.468 -6.385 -44.546 1.00 76.69 78 LEU A CA 1
ATOM 595 C C . LEU A 1 78 ? 66.927 -6.800 -44.766 1.00 76.69 78 LEU A C 1
ATOM 597 O O . LEU A 1 78 ? 67.541 -6.421 -45.759 1.00 76.69 78 LEU A O 1
ATOM 601 N N . GLN A 1 79 ? 67.471 -7.635 -43.881 1.00 80.44 79 GLN A N 1
ATOM 602 C CA . GLN A 1 79 ? 68.827 -8.159 -44.012 1.00 80.44 79 GLN A CA 1
ATOM 603 C C . GLN A 1 79 ? 68.961 -9.076 -45.238 1.00 80.44 79 GLN A C 1
ATOM 605 O O . GLN A 1 79 ? 69.970 -9.023 -45.943 1.00 80.44 79 GLN A O 1
ATOM 610 N N . ASN A 1 80 ? 67.938 -9.883 -45.534 1.00 81.56 80 ASN A N 1
ATOM 611 C CA . ASN A 1 80 ? 67.896 -10.699 -46.748 1.00 81.56 80 ASN A CA 1
ATOM 612 C C . ASN A 1 80 ? 67.773 -9.837 -48.013 1.00 81.56 80 ASN A C 1
ATOM 614 O O . ASN A 1 80 ? 68.469 -10.101 -48.996 1.00 81.56 80 ASN A O 1
ATOM 618 N N . SER A 1 81 ? 66.964 -8.775 -47.980 1.00 77.12 81 SER A N 1
ATOM 619 C CA . SER A 1 81 ? 66.876 -7.799 -49.071 1.00 77.12 81 SER A CA 1
ATOM 620 C C . SER A 1 81 ? 68.203 -7.075 -49.289 1.00 77.12 81 SER A C 1
ATOM 622 O O . SER A 1 81 ? 68.637 -6.945 -50.426 1.00 77.12 81 SER A O 1
ATOM 624 N N . SER A 1 82 ? 68.902 -6.682 -48.221 1.00 78.19 82 SER A N 1
ATOM 625 C CA . SER A 1 82 ? 70.223 -6.047 -48.302 1.00 78.19 82 SER A CA 1
ATOM 626 C C . SER A 1 82 ? 71.270 -6.975 -48.927 1.00 78.19 82 SER A C 1
ATOM 628 O O . SER A 1 82 ? 71.981 -6.574 -49.847 1.00 78.19 82 SER A O 1
ATOM 630 N N . LYS A 1 83 ? 71.321 -8.251 -48.518 1.00 82.31 83 LYS A N 1
ATOM 631 C CA . LYS A 1 83 ? 72.192 -9.249 -49.168 1.00 82.31 83 LYS A CA 1
ATOM 632 C C . LYS A 1 83 ? 71.850 -9.428 -50.648 1.00 82.31 83 LYS A C 1
ATOM 634 O O . LYS A 1 83 ? 72.755 -9.520 -51.474 1.00 82.31 83 LYS A O 1
ATOM 639 N N . SER A 1 84 ? 70.560 -9.441 -50.978 1.00 80.81 84 SER A N 1
ATOM 640 C CA . SER A 1 84 ? 70.087 -9.544 -52.363 1.00 80.81 84 SER A CA 1
ATOM 641 C C . SER A 1 84 ? 70.463 -8.310 -53.185 1.00 80.81 84 SER A C 1
ATOM 643 O O . SER A 1 84 ? 70.879 -8.455 -54.327 1.00 80.81 84 SER A O 1
ATOM 645 N N . LEU A 1 85 ? 70.403 -7.110 -52.599 1.00 76.81 85 LEU A N 1
ATOM 646 C CA . LEU A 1 85 ? 70.835 -5.859 -53.224 1.00 76.81 85 LEU A CA 1
ATOM 647 C C . LEU A 1 85 ? 72.338 -5.876 -53.530 1.00 76.81 85 LEU A C 1
ATOM 649 O O . LEU A 1 85 ? 72.743 -5.511 -54.627 1.00 76.81 85 LEU A O 1
ATOM 653 N N . ILE A 1 86 ? 73.170 -6.331 -52.588 1.00 81.56 86 ILE A N 1
ATOM 654 C CA . ILE A 1 86 ? 74.622 -6.438 -52.797 1.00 81.56 86 ILE A CA 1
ATOM 655 C C . ILE A 1 86 ? 74.927 -7.433 -53.924 1.00 81.56 86 ILE A C 1
ATOM 657 O O . ILE A 1 86 ? 75.725 -7.124 -54.809 1.00 81.56 86 ILE A O 1
ATOM 661 N N . ALA A 1 87 ? 74.259 -8.590 -53.934 1.00 84.31 87 ALA A N 1
ATOM 662 C CA . ALA A 1 87 ? 74.397 -9.573 -55.008 1.00 84.31 87 ALA A CA 1
ATOM 663 C C . ALA A 1 87 ? 73.925 -9.014 -56.363 1.00 84.31 87 ALA A C 1
ATOM 665 O O . ALA A 1 87 ? 74.608 -9.178 -57.371 1.00 84.31 87 ALA A O 1
ATOM 666 N N . ALA A 1 88 ? 72.802 -8.291 -56.387 1.00 78.62 88 ALA A N 1
ATOM 667 C CA . ALA A 1 88 ? 72.300 -7.626 -57.585 1.00 78.62 88 ALA A CA 1
ATOM 668 C C . ALA A 1 88 ? 73.267 -6.543 -58.083 1.00 78.62 88 ALA A C 1
ATOM 670 O O . ALA A 1 88 ? 73.497 -6.442 -59.282 1.00 78.62 88 ALA A O 1
ATOM 671 N N . ARG A 1 89 ? 73.897 -5.780 -57.183 1.00 78.06 89 ARG A N 1
ATOM 672 C CA . ARG A 1 89 ? 74.905 -4.769 -57.531 1.00 78.06 89 ARG A CA 1
ATOM 673 C C . ARG A 1 89 ? 76.164 -5.395 -58.129 1.00 78.06 89 ARG A C 1
ATOM 675 O O . ARG A 1 89 ?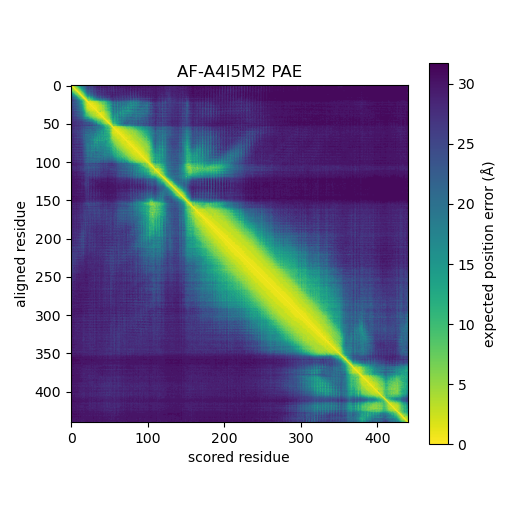 76.681 -4.874 -59.112 1.00 78.06 89 ARG A O 1
ATOM 682 N N . GLN A 1 90 ? 76.630 -6.519 -57.584 1.00 82.38 90 GLN A N 1
ATOM 683 C CA . GLN A 1 90 ? 77.736 -7.285 -58.171 1.00 82.38 90 GLN A CA 1
ATOM 684 C C . GLN A 1 90 ? 77.360 -7.833 -59.552 1.00 82.38 90 GLN A C 1
ATOM 686 O O . GLN A 1 90 ? 78.115 -7.667 -60.505 1.00 82.38 90 GLN A O 1
ATOM 691 N N . SER A 1 91 ? 76.156 -8.395 -59.693 1.00 81.19 91 SER A N 1
ATOM 692 C CA . SER A 1 91 ? 75.636 -8.847 -60.987 1.00 81.19 91 SER A CA 1
ATOM 693 C C . SER A 1 91 ? 75.500 -7.701 -61.992 1.00 81.19 91 SER A C 1
ATOM 695 O O . SER A 1 91 ? 75.739 -7.904 -63.179 1.00 81.19 91 SER A O 1
ATOM 697 N N . LEU A 1 92 ? 75.119 -6.503 -61.544 1.00 75.62 92 LEU A N 1
ATOM 698 C CA . LEU A 1 92 ? 75.014 -5.319 -62.389 1.00 75.62 92 LEU A CA 1
ATOM 699 C C . LEU A 1 92 ? 76.396 -4.871 -62.865 1.00 75.62 92 LEU A C 1
ATOM 701 O O . LEU A 1 92 ? 76.555 -4.642 -64.055 1.00 75.62 92 LEU A O 1
ATOM 705 N N . GLN A 1 93 ? 77.409 -4.860 -61.994 1.00 78.25 93 GLN A N 1
ATOM 706 C CA . GLN A 1 93 ? 78.799 -4.597 -62.390 1.00 78.25 93 GLN A CA 1
ATOM 707 C C . GLN A 1 93 ? 79.339 -5.656 -63.367 1.00 78.25 93 GLN A C 1
ATOM 709 O O . GLN A 1 93 ? 80.034 -5.330 -64.330 1.00 78.25 93 GLN A O 1
ATOM 714 N N . GLU A 1 94 ? 79.000 -6.933 -63.178 1.00 79.12 94 GLU A N 1
ATOM 715 C CA . GLU A 1 94 ? 79.333 -7.983 -64.148 1.00 79.12 94 GLU A CA 1
ATOM 716 C C . GLU A 1 94 ? 78.622 -7.782 -65.492 1.00 79.12 94 GLU A C 1
ATOM 718 O O . GLU A 1 94 ? 79.212 -8.010 -66.547 1.00 79.12 94 GLU A O 1
ATOM 723 N N . CYS A 1 95 ? 77.360 -7.356 -65.481 1.00 74.38 95 CYS A N 1
ATOM 724 C CA . CYS A 1 95 ? 76.627 -7.054 -66.707 1.00 74.38 95 CYS A CA 1
ATOM 725 C C . CYS A 1 95 ? 77.178 -5.804 -67.390 1.00 74.38 95 CYS A C 1
ATOM 727 O O . CYS A 1 95 ? 77.331 -5.815 -68.601 1.00 74.38 95 CYS A O 1
ATOM 729 N N . GLU A 1 96 ? 77.543 -4.770 -66.639 1.00 71.94 96 GLU A N 1
ATOM 730 C CA . GLU A 1 96 ? 78.142 -3.537 -67.147 1.00 71.94 96 GLU A CA 1
ATOM 731 C C . GLU A 1 96 ? 79.509 -3.816 -67.785 1.00 71.94 96 GLU A C 1
ATOM 733 O O . GLU A 1 96 ? 79.769 -3.400 -68.909 1.00 71.94 96 GLU A O 1
ATOM 738 N N . THR A 1 97 ? 80.354 -4.632 -67.147 1.00 74.00 97 THR A N 1
ATOM 739 C CA . THR A 1 97 ? 81.634 -5.062 -67.741 1.00 74.00 97 THR A CA 1
ATOM 740 C C . THR A 1 97 ? 81.446 -5.940 -68.982 1.00 74.00 97 THR A C 1
ATOM 742 O O . THR A 1 97 ? 82.207 -5.806 -69.946 1.00 74.00 97 THR A O 1
ATOM 745 N N . LYS A 1 98 ? 80.421 -6.805 -69.008 1.00 73.94 98 LYS A N 1
ATOM 746 C CA . LYS A 1 98 ? 80.030 -7.554 -70.215 1.00 73.94 98 LYS A CA 1
ATOM 747 C C . LYS A 1 98 ? 79.491 -6.630 -71.308 1.00 73.94 98 LYS A C 1
ATOM 749 O O . LYS A 1 98 ? 79.830 -6.841 -72.464 1.00 73.94 98 LYS A O 1
ATOM 754 N N . LEU A 1 99 ? 78.722 -5.602 -70.957 1.00 66.94 99 LEU A N 1
ATOM 755 C CA . LEU A 1 99 ? 78.152 -4.622 -71.881 1.00 66.94 99 LEU A CA 1
ATOM 756 C C . LEU A 1 99 ? 79.247 -3.763 -72.517 1.00 66.94 99 LEU A C 1
ATOM 758 O O . LEU A 1 99 ? 79.241 -3.578 -73.724 1.00 66.94 99 LEU A O 1
ATOM 762 N N . VAL A 1 100 ? 80.232 -3.311 -71.737 1.00 65.75 100 VAL A N 1
ATOM 763 C CA . VAL A 1 100 ? 81.386 -2.559 -72.255 1.00 65.75 100 VAL A CA 1
ATOM 764 C C . VAL A 1 100 ? 82.221 -3.419 -73.210 1.00 65.75 100 VAL A C 1
ATOM 766 O O . VAL A 1 100 ? 82.669 -2.924 -74.239 1.00 65.75 100 VAL A O 1
ATOM 769 N N . ARG A 1 101 ? 82.396 -4.719 -72.919 1.00 65.81 101 ARG A N 1
ATOM 770 C CA . ARG A 1 101 ? 83.071 -5.666 -73.831 1.00 65.81 101 ARG A CA 1
ATOM 771 C C . ARG A 1 101 ? 82.242 -6.055 -75.056 1.00 65.81 101 ARG A C 1
ATOM 773 O O . ARG A 1 101 ? 82.823 -6.445 -76.060 1.00 65.81 101 ARG A O 1
ATOM 780 N N . ALA A 1 102 ? 80.918 -5.997 -74.960 1.00 64.00 102 ALA A N 1
ATOM 781 C CA . ALA A 1 102 ? 79.985 -6.298 -76.044 1.00 64.00 102 ALA A CA 1
ATOM 782 C C . ALA A 1 102 ? 79.493 -5.037 -76.772 1.00 64.00 102 ALA A C 1
ATOM 784 O O . ALA A 1 102 ? 78.605 -5.135 -77.619 1.00 64.00 102 ALA A O 1
ATOM 785 N N . ALA A 1 103 ? 80.033 -3.862 -76.432 1.00 59.56 103 ALA A N 1
ATOM 786 C CA . ALA A 1 103 ? 79.648 -2.612 -77.060 1.00 59.56 103 ALA A CA 1
ATOM 787 C C . ALA A 1 103 ? 79.957 -2.707 -78.563 1.00 59.56 103 ALA A C 1
ATOM 789 O O . ALA A 1 103 ? 81.083 -3.084 -78.908 1.00 59.56 103 ALA A O 1
ATOM 790 N N . PRO A 1 104 ? 78.987 -2.410 -79.449 1.00 60.62 104 PRO A N 1
ATOM 791 C CA . PRO A 1 104 ? 79.203 -2.464 -80.886 1.00 60.62 104 PRO A CA 1
ATOM 792 C C . PRO A 1 104 ? 80.404 -1.599 -81.288 1.00 60.62 104 PRO A C 1
ATOM 794 O O . PRO A 1 104 ? 80.605 -0.533 -80.692 1.00 60.62 104 PRO A O 1
ATOM 797 N N . PRO A 1 105 ? 81.204 -2.026 -82.281 1.00 66.81 105 PRO A N 1
ATOM 798 C CA . PRO A 1 105 ? 82.287 -1.201 -82.778 1.00 66.81 105 PRO A CA 1
ATOM 799 C C . PRO A 1 105 ? 81.724 0.124 -83.297 1.00 66.81 105 PRO A C 1
ATOM 801 O O . PRO A 1 105 ? 80.738 0.153 -84.029 1.00 66.81 105 PRO A O 1
ATOM 804 N N . THR A 1 106 ? 82.346 1.228 -82.903 1.00 68.19 106 THR A N 1
ATOM 805 C CA . THR A 1 106 ? 82.022 2.552 -83.423 1.00 68.19 106 THR A CA 1
ATOM 806 C C . THR A 1 106 ? 82.583 2.646 -84.836 1.00 68.19 106 THR A C 1
ATOM 808 O O . THR A 1 106 ? 83.797 2.532 -85.034 1.00 68.19 106 THR A O 1
ATOM 811 N N . PHE A 1 107 ? 81.704 2.810 -85.821 1.00 71.19 107 PHE A N 1
ATOM 812 C CA . PHE A 1 107 ? 82.092 2.960 -87.219 1.00 71.19 107 PHE A CA 1
ATOM 813 C C . PHE A 1 107 ? 82.396 4.423 -87.511 1.00 71.19 107 PHE A C 1
ATOM 815 O O . PHE A 1 107 ? 81.615 5.313 -87.175 1.00 71.19 107 PHE A O 1
ATOM 822 N N . VAL A 1 108 ? 83.558 4.680 -88.102 1.00 73.25 108 VAL A N 1
ATOM 823 C CA . VAL A 1 108 ? 84.061 6.044 -88.291 1.00 73.25 108 VAL A CA 1
ATOM 824 C C . VAL A 1 108 ? 84.742 6.150 -89.647 1.00 73.25 108 VAL A C 1
ATOM 826 O O . VAL A 1 108 ? 85.372 5.190 -90.102 1.00 73.25 108 VAL A O 1
ATOM 829 N N . THR A 1 109 ? 84.625 7.302 -90.307 1.00 76.12 109 THR A N 1
ATOM 830 C CA . THR A 1 109 ? 85.356 7.536 -91.561 1.00 76.12 109 THR A CA 1
ATOM 831 C C . THR A 1 109 ? 86.849 7.709 -91.285 1.00 76.12 109 THR A C 1
ATOM 833 O O . THR A 1 109 ? 87.269 8.013 -90.166 1.00 76.12 109 THR A O 1
ATOM 836 N N . SER A 1 110 ? 87.692 7.553 -92.307 1.00 70.88 110 SER A N 1
ATOM 837 C CA . SER A 1 110 ? 89.140 7.788 -92.181 1.00 70.88 110 SER A CA 1
ATOM 838 C C . SER A 1 110 ? 89.482 9.224 -91.747 1.00 70.88 110 SER A C 1
ATOM 840 O O . SER A 1 110 ? 90.461 9.428 -91.029 1.00 70.88 110 SER A O 1
ATOM 842 N N . ALA A 1 111 ? 88.651 10.207 -92.112 1.00 70.06 111 ALA A N 1
ATOM 843 C CA . ALA A 1 111 ? 88.770 11.594 -91.662 1.00 70.06 111 ALA A CA 1
ATOM 844 C C . ALA A 1 111 ? 88.339 11.773 -90.195 1.00 70.06 111 ALA A C 1
ATOM 846 O O . ALA A 1 111 ? 89.024 12.433 -89.414 1.00 70.06 111 ALA A O 1
ATOM 847 N N . GLU A 1 112 ? 87.236 11.149 -89.783 1.00 67.88 112 GLU A N 1
ATOM 848 C CA . GLU A 1 112 ? 86.752 11.208 -88.400 1.00 67.88 112 GLU A CA 1
ATOM 849 C C . GLU A 1 112 ? 87.665 10.434 -87.431 1.00 67.88 112 GLU A C 1
ATOM 851 O O . GLU A 1 112 ? 87.867 10.860 -86.294 1.00 67.88 112 GLU A O 1
ATOM 856 N N . ALA A 1 113 ? 88.296 9.345 -87.880 1.00 66.12 113 ALA A N 1
ATOM 857 C CA . ALA A 1 113 ? 89.294 8.608 -87.107 1.00 66.12 113 ALA A CA 1
ATOM 858 C C . ALA A 1 113 ? 90.529 9.472 -86.780 1.00 66.12 113 ALA A C 1
ATOM 860 O O . ALA A 1 113 ? 91.064 9.395 -85.670 1.00 66.12 113 ALA A O 1
ATOM 861 N N . LEU A 1 114 ? 90.940 10.350 -87.706 1.00 64.50 114 LEU A N 1
ATOM 862 C CA . LEU A 1 114 ? 91.986 11.349 -87.463 1.00 64.50 114 LEU A CA 1
ATOM 863 C C . LEU A 1 114 ? 91.544 12.370 -86.402 1.00 64.50 114 LEU A C 1
ATOM 865 O O . LEU A 1 114 ? 92.316 12.656 -85.486 1.00 64.50 114 LEU A O 1
ATOM 869 N N . HIS A 1 115 ? 90.294 12.840 -86.445 1.00 65.00 115 HIS A N 1
ATOM 870 C CA . HIS A 1 115 ? 89.741 13.749 -85.431 1.00 65.00 115 HIS A CA 1
ATOM 871 C C . HIS A 1 115 ? 89.580 13.110 -84.043 1.00 65.00 115 HIS A C 1
ATOM 873 O O . HIS A 1 115 ? 89.850 13.757 -83.033 1.00 65.00 115 HIS A O 1
ATOM 879 N N . LEU A 1 116 ? 89.192 11.836 -83.957 1.00 63.75 116 LEU A N 1
ATOM 880 C CA . LEU A 1 116 ? 89.106 11.122 -82.677 1.00 63.75 116 LEU A CA 1
ATOM 881 C C . LEU A 1 116 ? 90.490 10.898 -82.051 1.00 63.75 116 LEU A C 1
ATOM 883 O O . LEU A 1 116 ? 90.626 10.911 -80.826 1.00 63.75 116 LEU A O 1
ATOM 887 N N . SER A 1 117 ? 91.527 10.734 -82.879 1.00 58.00 117 SER A N 1
ATOM 888 C CA . SER A 1 117 ? 92.910 10.623 -82.408 1.00 58.00 117 SER A CA 1
ATOM 889 C C . SER A 1 117 ? 93.476 11.961 -81.912 1.00 58.00 117 SER A C 1
ATOM 891 O O . SER A 1 117 ? 94.153 11.988 -80.883 1.00 58.00 117 SER A O 1
ATOM 893 N N . SER A 1 118 ? 93.126 13.085 -82.552 1.00 55.19 118 SER A N 1
ATOM 894 C CA . SER A 1 118 ? 93.529 14.421 -82.098 1.00 55.19 118 SER A CA 1
ATOM 895 C C . SER A 1 118 ? 92.729 14.900 -80.880 1.00 55.19 118 SER A C 1
ATOM 897 O O . SER A 1 118 ? 93.314 15.483 -79.969 1.00 55.19 118 SER A O 1
ATOM 899 N N . ALA A 1 119 ? 91.441 14.555 -80.773 1.00 54.56 119 ALA A N 1
ATOM 900 C CA . ALA A 1 119 ? 90.618 14.841 -79.592 1.00 54.56 119 ALA A CA 1
ATOM 901 C C . ALA A 1 119 ? 91.071 14.077 -78.331 1.00 54.56 119 ALA A C 1
ATOM 903 O O . ALA A 1 119 ? 90.881 14.561 -77.218 1.00 54.56 119 ALA A O 1
ATOM 904 N N . ARG A 1 120 ? 91.707 12.903 -78.476 1.00 53.34 120 ARG A N 1
ATOM 905 C CA . ARG A 1 120 ? 92.317 12.167 -77.349 1.00 53.34 120 ARG A CA 1
ATOM 906 C C . ARG A 1 120 ? 93.749 12.598 -77.024 1.00 53.34 120 ARG A C 1
ATOM 908 O O . ARG A 1 120 ? 94.160 12.443 -75.878 1.00 53.34 120 ARG A O 1
ATOM 915 N N . ALA A 1 121 ? 94.498 13.126 -77.993 1.00 49.59 121 ALA A N 1
ATOM 916 C CA . ALA A 1 121 ? 95.856 13.639 -77.780 1.00 49.59 121 ALA A CA 1
ATOM 917 C C . ALA A 1 121 ? 95.889 15.081 -77.230 1.00 49.59 121 ALA A C 1
ATOM 919 O O . ALA A 1 121 ? 96.923 15.519 -76.728 1.00 49.59 121 ALA A O 1
ATOM 920 N N . HIS A 1 122 ? 94.775 15.816 -77.296 1.00 41.06 122 HIS A N 1
ATOM 921 C CA . HIS A 1 122 ? 94.604 17.151 -76.715 1.00 41.06 122 HIS A CA 1
ATOM 922 C C . HIS A 1 122 ? 93.419 17.175 -75.739 1.00 41.06 122 HIS A C 1
ATOM 924 O O . HIS A 1 122 ? 92.404 17.829 -75.962 1.00 41.06 122 HIS A O 1
ATOM 930 N N . GLY A 1 123 ? 93.574 16.463 -74.622 1.00 38.56 123 GLY A N 1
ATOM 931 C CA . GLY A 1 123 ? 92.958 16.894 -73.370 1.00 38.56 123 GLY A CA 1
ATOM 932 C C . GLY A 1 123 ? 93.776 18.068 -72.831 1.00 38.56 123 GLY A C 1
ATOM 933 O O . GLY A 1 123 ? 94.958 17.896 -72.556 1.00 38.56 123 GLY A O 1
ATOM 934 N N . ASP A 1 124 ? 93.149 19.239 -72.734 1.00 35.28 124 ASP A N 1
ATOM 935 C CA . ASP A 1 124 ? 93.697 20.517 -72.257 1.00 35.28 124 ASP A CA 1
ATOM 936 C C . ASP A 1 124 ? 94.757 21.191 -73.146 1.00 35.28 124 ASP A C 1
ATOM 938 O O . ASP A 1 124 ? 95.957 21.115 -72.901 1.00 35.28 124 ASP A O 1
ATOM 942 N N . THR A 1 125 ? 94.315 21.962 -74.147 1.00 33.03 125 THR A N 1
ATOM 943 C CA . THR A 1 125 ? 94.576 23.419 -74.215 1.00 33.03 125 THR A CA 1
ATOM 944 C C . THR A 1 125 ? 93.943 24.062 -75.452 1.00 33.03 125 THR A C 1
ATOM 946 O O . THR A 1 125 ? 93.935 23.534 -76.558 1.00 33.03 125 THR A O 1
ATOM 949 N N . THR A 1 126 ? 93.393 25.250 -75.232 1.00 34.38 126 THR A N 1
ATOM 950 C CA . THR A 1 126 ? 92.884 26.196 -76.224 1.00 34.38 126 THR A CA 1
ATOM 951 C C . THR A 1 126 ? 93.983 26.730 -77.150 1.00 34.38 126 THR A C 1
ATOM 953 O O . THR A 1 126 ? 94.994 27.222 -76.651 1.00 34.38 126 THR A O 1
ATOM 956 N N . GLY A 1 127 ? 93.706 26.820 -78.456 1.00 33.19 127 GLY A N 1
ATOM 957 C CA . GLY A 1 127 ? 94.198 27.922 -79.293 1.00 33.19 127 GLY A CA 1
ATOM 958 C C . GLY A 1 127 ? 94.986 27.579 -80.566 1.00 33.19 127 GLY A C 1
ATOM 959 O O . GLY A 1 127 ? 95.951 26.828 -80.537 1.00 33.19 127 GLY A O 1
ATOM 960 N N . ALA A 1 128 ? 94.615 28.318 -81.617 1.00 37.03 128 ALA A N 1
ATOM 961 C CA . ALA A 1 128 ? 95.377 28.719 -82.805 1.00 37.03 128 ALA A CA 1
ATOM 962 C C . ALA A 1 128 ? 95.387 27.805 -84.047 1.00 37.03 128 ALA A C 1
ATOM 964 O O . ALA A 1 128 ? 96.029 26.763 -84.125 1.00 37.03 128 ALA A O 1
ATOM 965 N N . GLU A 1 129 ? 94.705 28.341 -85.060 1.00 36.09 129 GLU A N 1
ATOM 966 C CA . GLU A 1 129 ? 94.796 28.064 -86.489 1.00 36.09 129 GLU A CA 1
ATOM 967 C C . GLU A 1 129 ? 96.248 28.056 -87.001 1.00 36.09 129 GLU A C 1
ATOM 969 O O . GLU A 1 129 ? 97.019 28.972 -86.706 1.00 36.09 129 GLU A O 1
ATOM 974 N N . GLN A 1 130 ? 96.584 27.108 -87.883 1.00 41.16 130 GLN A N 1
ATOM 975 C CA . GLN A 1 130 ? 97.592 27.337 -88.920 1.00 41.16 130 GLN A CA 1
ATOM 976 C C . GLN A 1 130 ? 97.335 26.481 -90.168 1.00 41.16 130 GLN A C 1
ATOM 978 O O . GLN A 1 130 ? 97.305 25.255 -90.130 1.00 41.16 130 GLN A O 1
ATOM 983 N N . ASN A 1 131 ? 97.160 27.190 -91.284 1.00 35.50 131 ASN A N 1
ATOM 984 C CA . ASN A 1 131 ? 97.189 26.700 -92.659 1.00 35.50 131 ASN A CA 1
ATOM 985 C C . ASN A 1 131 ? 98.587 26.188 -93.037 1.00 35.50 131 ASN A C 1
ATOM 987 O O . ASN A 1 131 ? 99.582 26.848 -92.738 1.00 35.50 131 ASN A O 1
ATOM 991 N N . GLY A 1 132 ? 98.658 25.110 -93.824 1.00 38.00 132 GLY A N 1
ATOM 992 C CA . GLY A 1 132 ? 99.896 24.714 -94.497 1.00 38.00 132 GLY A CA 1
ATOM 993 C C . GLY A 1 132 ? 99.817 23.368 -95.210 1.00 38.00 132 GLY A C 1
ATOM 994 O O . GLY A 1 132 ? 100.018 22.327 -94.600 1.00 38.00 132 GLY A O 1
ATOM 995 N N . ASN A 1 133 ? 99.562 23.409 -96.520 1.00 35.16 133 ASN A N 1
ATOM 996 C CA . ASN A 1 133 ? 99.655 22.288 -97.458 1.00 35.16 133 ASN A CA 1
ATOM 997 C C . ASN A 1 133 ? 100.983 21.515 -97.351 1.00 35.16 133 ASN A C 1
ATOM 999 O O . ASN A 1 133 ? 102.038 22.107 -97.577 1.00 35.16 133 ASN A O 1
ATOM 1003 N N . ALA A 1 134 ? 100.919 20.187 -97.199 1.00 35.00 134 ALA A N 1
ATOM 1004 C CA . ALA A 1 134 ? 101.916 19.273 -97.762 1.00 35.00 134 ALA A CA 1
ATOM 1005 C C . ALA A 1 134 ? 101.394 17.825 -97.902 1.00 35.00 134 ALA A C 1
ATOM 1007 O O . ALA A 1 134 ? 101.106 17.155 -96.921 1.00 35.00 134 ALA A O 1
ATOM 1008 N N . SER A 1 135 ? 101.400 17.354 -99.154 1.00 40.28 135 SER A N 1
ATOM 1009 C CA . SER A 1 135 ? 101.646 15.977 -99.619 1.00 40.28 135 SER A CA 1
ATOM 1010 C C . SER A 1 135 ? 100.684 14.832 -99.244 1.00 40.28 135 SER A C 1
ATOM 1012 O O . SER A 1 135 ? 100.702 14.279 -98.147 1.00 40.28 135 SER A O 1
ATOM 1014 N N . ALA A 1 136 ? 99.964 14.353 -100.266 1.00 46.34 136 ALA A N 1
ATOM 1015 C CA . ALA A 1 136 ? 99.112 13.160 -100.273 1.00 46.34 136 ALA A CA 1
ATOM 1016 C C . ALA A 1 136 ? 99.863 11.808 -100.145 1.00 46.34 136 ALA A C 1
ATOM 1018 O O . ALA A 1 136 ? 99.243 10.757 -100.275 1.00 46.34 136 ALA A O 1
ATOM 1019 N N . GLU A 1 137 ? 101.171 11.804 -99.866 1.00 44.66 137 GLU A N 1
ATOM 1020 C CA . GLU A 1 137 ? 101.944 10.580 -99.578 1.00 44.66 137 GLU A CA 1
ATOM 1021 C C . GLU A 1 137 ? 102.230 10.365 -98.079 1.00 44.66 137 GLU A C 1
ATOM 1023 O O . GLU A 1 137 ? 102.628 9.268 -97.686 1.00 44.66 137 GLU A O 1
ATOM 1028 N N . ALA A 1 138 ? 101.963 11.353 -97.213 1.00 48.00 138 ALA A N 1
ATOM 1029 C CA . ALA A 1 138 ? 102.063 11.182 -95.757 1.00 48.00 138 ALA A CA 1
ATOM 1030 C C . ALA A 1 138 ? 100.864 10.407 -95.168 1.00 48.00 138 ALA A C 1
ATOM 1032 O O . ALA A 1 138 ? 101.011 9.641 -94.214 1.00 48.00 138 ALA A O 1
ATOM 1033 N N . THR A 1 139 ? 99.691 10.508 -95.797 1.00 53.97 139 THR A N 1
ATOM 1034 C CA . THR A 1 139 ? 98.419 9.951 -95.309 1.00 53.97 139 THR A CA 1
ATOM 1035 C C . THR A 1 139 ? 98.385 8.419 -95.278 1.00 53.97 139 THR A C 1
ATOM 1037 O O . THR A 1 139 ? 97.801 7.843 -94.364 1.00 53.97 139 THR A O 1
ATOM 1040 N N . ALA A 1 140 ? 99.071 7.724 -96.193 1.00 50.69 140 ALA A N 1
ATOM 1041 C CA . ALA A 1 140 ? 99.107 6.255 -96.212 1.00 50.69 140 ALA A CA 1
ATOM 1042 C C . ALA A 1 140 ? 100.055 5.643 -95.156 1.00 50.69 140 ALA A C 1
ATOM 1044 O O . ALA A 1 140 ? 99.829 4.524 -94.683 1.00 50.69 140 ALA A O 1
ATOM 1045 N N . ALA A 1 141 ? 101.116 6.363 -94.772 1.00 51.28 141 ALA A N 1
ATOM 1046 C CA . ALA A 1 141 ? 102.050 5.933 -93.728 1.00 51.28 141 ALA A CA 1
ATOM 1047 C C . ALA A 1 141 ? 101.520 6.254 -92.319 1.00 51.28 141 ALA A C 1
ATOM 1049 O O . ALA A 1 141 ? 101.748 5.487 -91.380 1.00 51.28 141 ALA A O 1
ATOM 1050 N N . GLU A 1 142 ? 100.757 7.339 -92.182 1.00 52.56 142 GLU A N 1
ATOM 1051 C CA . GLU A 1 142 ? 100.116 7.738 -90.929 1.00 52.56 142 GLU A CA 1
ATOM 1052 C C . GLU A 1 142 ? 98.882 6.871 -90.621 1.00 52.56 142 GLU A C 1
ATOM 1054 O O . GLU A 1 142 ? 98.750 6.389 -89.496 1.00 52.56 142 GLU A O 1
ATOM 1059 N N . LEU A 1 143 ? 98.085 6.494 -91.635 1.00 51.28 143 LEU A N 1
ATOM 1060 C CA . LEU A 1 143 ? 97.009 5.491 -91.514 1.00 51.28 143 LEU A CA 1
ATOM 1061 C C . LEU A 1 143 ? 97.512 4.120 -91.023 1.00 51.28 143 LEU A C 1
ATOM 1063 O O . LEU A 1 143 ? 96.839 3.462 -90.228 1.00 51.28 143 LEU A O 1
ATOM 1067 N N . ARG A 1 144 ? 98.723 3.696 -91.416 1.00 53.94 144 ARG A N 1
ATOM 1068 C CA . ARG A 1 144 ? 99.334 2.453 -90.901 1.00 53.94 144 ARG A CA 1
ATOM 1069 C C . ARG A 1 144 ? 99.821 2.560 -89.455 1.00 53.94 144 ARG A C 1
ATOM 1071 O O . ARG A 1 144 ? 99.815 1.550 -88.758 1.00 53.94 144 ARG A O 1
ATOM 1078 N N . ARG A 1 145 ? 100.221 3.747 -88.986 1.00 51.75 145 ARG A N 1
ATOM 1079 C CA . ARG A 1 145 ? 100.531 3.981 -87.561 1.00 51.75 145 ARG A CA 1
ATOM 1080 C C . ARG A 1 145 ? 99.267 4.099 -86.704 1.00 51.75 145 ARG A C 1
ATOM 1082 O O . ARG A 1 145 ? 99.284 3.672 -85.554 1.00 51.75 145 ARG A O 1
ATOM 1089 N N . LEU A 1 146 ? 98.169 4.602 -87.265 1.00 47.81 146 LEU A N 1
ATOM 1090 C CA . LEU A 1 146 ? 96.882 4.771 -86.577 1.00 47.81 146 LEU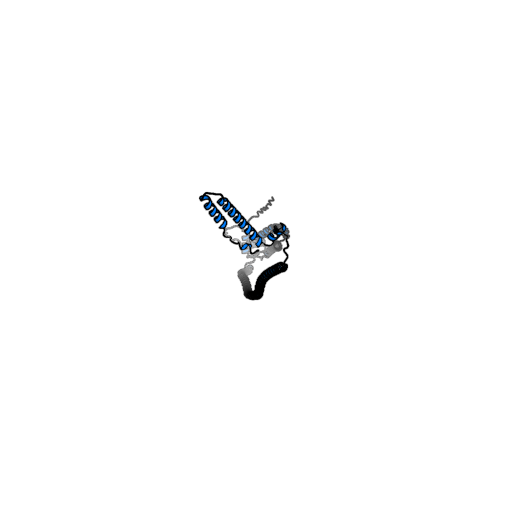 A CA 1
ATOM 1091 C C . LEU A 1 146 ? 96.153 3.450 -86.298 1.00 47.81 146 LEU A C 1
ATOM 1093 O O . LEU A 1 146 ? 95.467 3.337 -85.281 1.00 47.81 146 LEU A O 1
ATOM 1097 N N . SER A 1 147 ? 96.376 2.421 -87.121 1.00 50.78 147 SER A N 1
ATOM 1098 C CA . SER A 1 147 ? 95.839 1.071 -86.888 1.00 50.78 147 SER A CA 1
ATOM 1099 C C . SER A 1 147 ? 96.420 0.374 -85.646 1.00 50.78 147 SER A C 1
ATOM 1101 O O . SER A 1 147 ? 95.904 -0.666 -85.253 1.00 50.78 147 SER A O 1
ATOM 1103 N N . ALA A 1 148 ? 97.482 0.915 -85.032 1.00 49.91 148 ALA A N 1
ATOM 1104 C CA . ALA A 1 148 ? 98.096 0.373 -83.815 1.00 49.91 148 ALA A CA 1
ATOM 1105 C C . ALA A 1 148 ? 97.756 1.170 -82.536 1.00 49.91 148 ALA A C 1
ATOM 1107 O O . ALA A 1 148 ? 98.142 0.752 -81.447 1.00 49.91 148 ALA A O 1
ATOM 1108 N N . ALA A 1 149 ? 97.061 2.311 -82.650 1.00 51.50 149 ALA A N 1
ATOM 1109 C CA . ALA A 1 149 ? 96.766 3.219 -81.531 1.00 51.50 149 ALA A CA 1
ATOM 1110 C C . ALA A 1 149 ? 95.262 3.470 -81.301 1.00 51.50 149 ALA A C 1
ATOM 1112 O O . ALA A 1 149 ? 94.884 4.251 -80.425 1.00 51.50 149 ALA A O 1
ATOM 1113 N N . THR A 1 150 ? 94.392 2.821 -82.074 1.00 50.81 150 THR A N 1
ATOM 1114 C CA . THR A 1 150 ? 92.935 2.899 -81.923 1.00 50.81 150 THR A CA 1
ATOM 1115 C C . THR A 1 150 ? 92.440 1.781 -80.991 1.00 50.81 150 THR A C 1
ATOM 1117 O O . THR A 1 150 ? 92.956 0.669 -81.057 1.00 50.81 150 THR A O 1
ATOM 1120 N N . PRO A 1 151 ? 91.498 2.058 -80.064 1.00 57.47 151 PRO A N 1
ATOM 1121 C CA . PRO A 1 151 ? 90.951 1.031 -79.175 1.00 57.47 151 PRO A CA 1
ATOM 1122 C C . PRO A 1 151 ? 90.237 -0.056 -79.995 1.00 57.47 151 PRO A C 1
ATOM 1124 O O . PRO A 1 151 ? 89.621 0.276 -81.005 1.00 57.47 151 PRO A O 1
ATOM 1127 N N . ASP A 1 152 ? 90.254 -1.309 -79.519 1.00 58.38 152 ASP A N 1
ATOM 1128 C CA . ASP A 1 152 ? 89.698 -2.527 -80.165 1.00 58.38 152 ASP A CA 1
ATOM 1129 C C . ASP A 1 152 ? 88.220 -2.441 -80.627 1.00 58.38 152 ASP A C 1
ATOM 1131 O O . ASP A 1 152 ? 87.705 -3.375 -81.233 1.00 58.38 152 ASP A O 1
ATOM 1135 N N . ASN A 1 153 ? 87.533 -1.323 -80.379 1.00 64.50 153 ASN A N 1
ATOM 1136 C CA . ASN A 1 153 ? 86.127 -1.085 -80.693 1.00 64.50 153 ASN A CA 1
ATOM 1137 C C . ASN A 1 153 ? 85.893 0.011 -81.750 1.00 64.50 153 ASN A C 1
ATOM 1139 O O . ASN A 1 153 ? 84.800 0.560 -81.812 1.00 64.50 153 ASN A O 1
ATOM 1143 N N . VAL A 1 154 ? 86.885 0.367 -82.569 1.00 63.41 154 VAL A N 1
ATOM 1144 C CA . VAL A 1 154 ? 86.726 1.371 -83.637 1.00 63.41 154 VAL A CA 1
ATOM 1145 C C . VAL A 1 154 ? 87.036 0.743 -84.993 1.00 63.41 154 VAL A C 1
ATOM 1147 O O . VAL A 1 154 ? 88.165 0.328 -85.242 1.00 63.41 154 VAL A O 1
ATOM 1150 N N . VAL A 1 155 ? 86.038 0.679 -85.879 1.00 68.69 155 VAL A N 1
ATOM 1151 C CA . VAL A 1 155 ? 86.184 0.125 -87.235 1.00 68.69 155 VAL A CA 1
ATOM 1152 C C . VAL A 1 155 ? 86.158 1.271 -88.239 1.00 68.69 155 VAL A C 1
ATOM 1154 O O . VAL A 1 155 ? 85.166 1.989 -88.361 1.00 68.69 155 VAL A O 1
ATOM 1157 N N . ILE A 1 156 ? 87.269 1.445 -88.954 1.00 71.62 156 ILE A N 1
ATOM 1158 C CA . ILE A 1 156 ? 87.415 2.491 -89.968 1.00 71.62 156 ILE A CA 1
ATOM 1159 C C . ILE A 1 156 ? 86.865 1.957 -91.290 1.00 71.62 156 ILE A C 1
ATOM 1161 O O . ILE A 1 156 ? 87.397 0.988 -91.834 1.00 71.62 156 ILE A O 1
ATOM 1165 N N . LEU A 1 157 ? 85.805 2.585 -91.796 1.00 71.19 157 LEU A N 1
ATOM 1166 C CA . LEU A 1 157 ? 85.169 2.236 -93.068 1.00 71.19 157 LEU A CA 1
ATOM 1167 C C . LEU A 1 157 ? 85.445 3.311 -94.125 1.00 71.19 157 LEU A C 1
ATOM 1169 O O . LEU A 1 157 ? 85.679 4.479 -93.805 1.00 71.19 157 LEU A O 1
ATOM 1173 N N . ASN A 1 158 ? 85.420 2.911 -95.398 1.00 76.00 158 ASN A N 1
ATOM 1174 C CA . ASN A 1 158 ? 85.453 3.862 -96.506 1.00 76.00 158 ASN A CA 1
ATOM 1175 C C . ASN A 1 158 ? 84.121 4.626 -96.585 1.00 76.00 158 ASN A C 1
ATOM 1177 O O . ASN A 1 158 ? 83.088 4.142 -96.125 1.00 76.00 158 ASN A O 1
ATOM 1181 N N . GLU A 1 159 ? 84.132 5.798 -97.221 1.00 74.88 159 GLU A N 1
ATOM 1182 C CA . GLU A 1 159 ? 82.972 6.705 -97.294 1.00 74.88 159 GLU A CA 1
ATOM 1183 C C . GLU A 1 159 ? 81.715 6.062 -97.916 1.00 74.88 15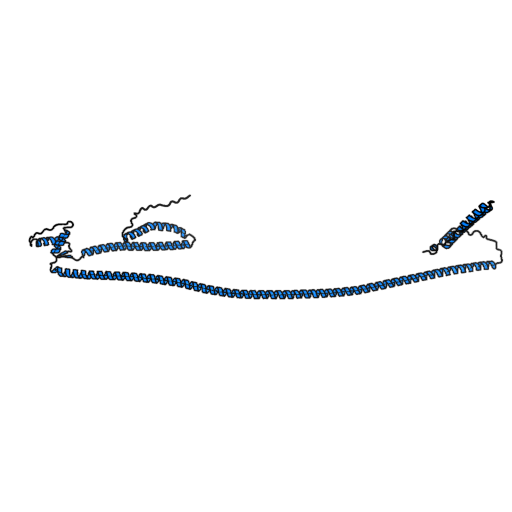9 GLU A C 1
ATOM 1185 O O . GLU A 1 159 ? 80.583 6.415 -97.592 1.00 74.88 159 GLU A O 1
ATOM 1190 N N . GLU A 1 160 ? 81.894 5.093 -98.815 1.00 74.44 160 GLU A N 1
ATOM 1191 C CA . GLU A 1 160 ? 80.784 4.351 -99.424 1.00 74.44 160 GLU A CA 1
ATOM 1192 C C . GLU A 1 160 ? 80.203 3.282 -98.489 1.00 74.44 160 GLU A C 1
ATOM 1194 O O . GLU A 1 160 ? 78.991 3.070 -98.488 1.00 74.44 160 GLU A O 1
ATOM 1199 N N . ASP A 1 161 ? 81.043 2.669 -97.653 1.00 74.75 161 ASP A N 1
ATOM 1200 C CA . ASP A 1 161 ? 80.676 1.559 -96.767 1.00 74.75 161 ASP A CA 1
ATOM 1201 C C . ASP A 1 161 ? 80.049 2.041 -95.451 1.00 74.75 161 ASP A C 1
ATOM 1203 O O . ASP A 1 161 ? 79.283 1.314 -94.820 1.00 74.75 161 ASP A O 1
ATOM 1207 N N . ILE A 1 162 ? 80.345 3.275 -95.028 1.00 80.19 162 ILE A N 1
ATOM 1208 C CA . ILE A 1 162 ? 79.791 3.852 -93.796 1.00 80.19 162 ILE A CA 1
ATOM 1209 C C . ILE A 1 162 ? 78.379 4.422 -93.979 1.00 80.19 162 ILE A C 1
ATOM 1211 O O . ILE A 1 162 ? 77.620 4.519 -93.016 1.00 80.19 162 ILE A O 1
ATOM 1215 N N . ARG A 1 163 ? 77.982 4.761 -95.212 1.00 82.06 163 ARG A N 1
ATOM 1216 C CA . ARG A 1 163 ? 76.688 5.399 -95.499 1.00 82.06 163 ARG A CA 1
ATOM 1217 C C . ARG A 1 163 ? 75.483 4.562 -95.039 1.00 82.06 163 ARG A C 1
ATOM 1219 O O . ARG A 1 163 ? 74.644 5.124 -94.343 1.00 82.06 163 ARG A O 1
ATOM 1226 N N . PRO A 1 164 ? 75.403 3.242 -95.306 1.00 83.25 164 PRO A N 1
ATOM 1227 C CA . PRO A 1 164 ? 74.297 2.419 -94.811 1.00 83.25 164 PRO A CA 1
ATOM 1228 C C . PRO A 1 164 ? 74.265 2.317 -93.282 1.00 83.25 164 PRO A C 1
ATOM 1230 O O . PRO A 1 164 ? 73.193 2.214 -92.692 1.00 83.25 164 PRO A O 1
ATOM 1233 N N . VAL A 1 165 ? 75.434 2.356 -92.630 1.00 80.75 165 VAL A N 1
ATOM 1234 C CA . VAL A 1 165 ? 75.534 2.348 -91.164 1.00 80.75 165 VAL A CA 1
ATOM 1235 C C . VAL A 1 165 ? 74.985 3.654 -90.598 1.00 80.75 165 VAL A C 1
ATOM 1237 O O . VAL A 1 165 ? 74.171 3.611 -89.686 1.00 80.75 165 VAL A O 1
ATOM 1240 N N . ARG A 1 166 ? 75.343 4.800 -91.190 1.00 82.56 166 ARG A N 1
ATOM 1241 C CA . ARG A 1 166 ? 74.797 6.111 -90.806 1.00 82.56 166 ARG A CA 1
ATOM 1242 C C . ARG A 1 166 ? 73.290 6.201 -91.038 1.00 82.56 166 ARG A C 1
ATOM 1244 O O . ARG A 1 166 ? 72.581 6.697 -90.175 1.00 82.56 166 ARG A O 1
ATOM 1251 N N . GLU A 1 167 ? 72.790 5.685 -92.160 1.00 87.00 167 GLU A N 1
ATOM 1252 C CA . GLU A 1 167 ? 71.347 5.625 -92.435 1.00 87.00 167 GLU A CA 1
ATOM 1253 C C . GLU A 1 167 ? 70.604 4.757 -91.401 1.00 87.00 167 GLU A C 1
ATOM 1255 O O . GLU A 1 167 ? 69.516 5.121 -90.953 1.00 87.00 167 GLU A O 1
ATOM 1260 N N . ALA A 1 168 ? 71.196 3.634 -90.979 1.00 85.19 168 ALA A N 1
ATOM 1261 C CA . ALA A 1 168 ? 70.640 2.775 -89.935 1.00 85.19 168 ALA A CA 1
ATOM 1262 C C . ALA A 1 168 ? 70.726 3.404 -88.532 1.00 85.19 168 ALA A C 1
ATOM 1264 O O . ALA A 1 168 ? 69.774 3.283 -87.764 1.00 85.19 168 ALA A O 1
ATOM 1265 N N . GLU A 1 169 ? 71.822 4.095 -88.201 1.00 84.00 169 GLU A N 1
ATOM 1266 C CA . GLU A 1 169 ? 71.968 4.875 -86.964 1.00 84.00 169 GLU A CA 1
ATOM 1267 C C . GLU A 1 169 ? 70.927 5.997 -86.905 1.00 84.00 169 GLU A C 1
ATOM 1269 O O . GLU A 1 169 ? 70.226 6.119 -85.906 1.00 84.00 169 GLU A O 1
ATOM 1274 N N . GLU A 1 170 ? 70.739 6.752 -87.991 1.00 87.19 170 GLU A N 1
ATOM 1275 C CA . GLU A 1 170 ? 69.722 7.804 -88.071 1.00 87.19 170 GLU A CA 1
ATOM 1276 C C . GLU A 1 170 ? 68.301 7.224 -87.939 1.00 87.19 170 GLU A C 1
ATOM 1278 O O . GLU A 1 170 ? 67.444 7.800 -87.263 1.00 87.19 170 GLU A O 1
ATOM 1283 N N . ALA A 1 171 ? 68.028 6.069 -88.556 1.00 89.62 171 ALA A N 1
ATOM 1284 C CA . ALA A 1 171 ? 66.752 5.371 -88.401 1.00 89.62 171 ALA A CA 1
ATOM 1285 C C . ALA A 1 171 ? 66.528 4.895 -86.955 1.00 89.62 171 ALA A C 1
ATOM 1287 O O . ALA A 1 171 ? 65.436 5.081 -86.415 1.00 89.62 171 ALA A O 1
ATOM 1288 N N . TYR A 1 172 ? 67.560 4.343 -86.313 1.00 87.62 172 TYR A N 1
ATOM 1289 C CA . TYR A 1 172 ? 67.521 3.927 -84.913 1.00 87.62 172 TYR A CA 1
ATOM 1290 C C . TYR A 1 172 ? 67.338 5.115 -83.966 1.00 87.62 172 TYR A C 1
ATOM 1292 O O . TYR A 1 172 ? 66.539 5.036 -83.039 1.00 87.62 172 TYR A O 1
ATOM 1300 N N . GLU A 1 173 ? 68.019 6.237 -84.197 1.00 89.19 173 GLU A N 1
ATOM 1301 C CA . GLU A 1 173 ? 67.843 7.456 -83.405 1.00 89.19 173 GLU A CA 1
ATOM 1302 C C . GLU A 1 173 ? 66.417 8.000 -83.527 1.00 89.19 173 GLU A C 1
ATOM 1304 O O . GLU A 1 173 ? 65.814 8.366 -82.516 1.00 89.19 173 GLU A O 1
ATOM 1309 N N . LYS A 1 174 ? 65.835 7.987 -84.735 1.00 92.25 174 LYS A N 1
ATOM 1310 C CA . LYS A 1 174 ? 64.424 8.347 -84.949 1.00 92.25 174 LYS A CA 1
ATOM 1311 C C . LYS A 1 174 ? 63.480 7.405 -84.203 1.00 92.25 174 LYS A C 1
ATOM 1313 O O . LYS A 1 174 ? 62.567 7.880 -83.531 1.00 92.25 174 LYS A O 1
ATOM 1318 N N . GLU A 1 175 ? 63.689 6.093 -84.286 1.00 90.88 175 GLU A N 1
ATOM 1319 C CA . GLU A 1 175 ? 62.853 5.111 -83.583 1.00 90.88 175 GLU A CA 1
ATOM 1320 C C . GLU A 1 175 ? 63.008 5.226 -82.056 1.00 90.88 175 GLU A C 1
ATOM 1322 O O . GLU A 1 175 ? 62.022 5.216 -81.325 1.00 90.88 175 GLU A O 1
ATOM 1327 N N . SER A 1 176 ? 64.231 5.433 -81.569 1.00 91.94 176 SER A N 1
ATOM 1328 C CA . SER A 1 176 ? 64.548 5.674 -80.158 1.00 91.94 176 SER A CA 1
ATOM 1329 C C . SER A 1 176 ? 63.873 6.942 -79.632 1.00 91.94 176 SER A C 1
ATOM 1331 O O . SER A 1 176 ? 63.289 6.930 -78.547 1.00 91.94 176 SER A O 1
ATOM 1333 N N . ALA A 1 177 ? 63.863 8.023 -80.419 1.00 93.12 177 ALA A N 1
ATOM 1334 C CA . ALA A 1 177 ? 63.127 9.237 -80.083 1.00 93.12 177 ALA A CA 1
ATOM 1335 C C . ALA A 1 177 ? 61.614 8.973 -79.984 1.00 93.12 177 ALA A C 1
ATOM 1337 O O . ALA A 1 177 ? 60.986 9.408 -79.017 1.00 93.12 177 ALA A O 1
ATOM 1338 N N . VAL A 1 178 ? 61.042 8.197 -80.913 1.00 93.88 178 VAL A N 1
ATOM 1339 C CA . VAL A 1 178 ? 59.628 7.783 -80.863 1.00 93.88 178 VAL A CA 1
ATOM 1340 C C . VAL A 1 178 ? 59.341 6.926 -79.625 1.00 93.88 178 VAL A C 1
ATOM 1342 O O . VAL A 1 178 ? 58.375 7.194 -78.912 1.00 93.88 178 VAL A O 1
ATOM 1345 N N . TYR A 1 179 ? 60.183 5.941 -79.297 1.00 93.31 179 TYR A N 1
ATOM 1346 C CA . TYR A 1 179 ? 60.018 5.152 -78.072 1.00 93.31 179 TYR A CA 1
ATOM 1347 C C . TYR A 1 179 ? 60.140 6.009 -76.812 1.00 93.31 179 TYR A C 1
ATOM 1349 O O . TYR A 1 179 ? 59.387 5.796 -75.863 1.00 93.31 179 TYR A O 1
ATOM 1357 N N . ALA A 1 180 ? 61.031 7.002 -76.792 1.00 94.06 180 ALA A N 1
ATOM 1358 C CA . ALA A 1 180 ? 61.143 7.937 -75.679 1.00 94.06 180 ALA A CA 1
ATOM 1359 C C . ALA A 1 180 ? 59.878 8.800 -75.525 1.00 94.06 180 ALA A C 1
ATOM 1361 O O . ALA A 1 180 ? 59.465 9.093 -74.400 1.00 94.06 180 ALA A O 1
ATOM 1362 N N . GLU A 1 181 ? 59.233 9.197 -76.624 1.00 94.56 181 GLU A N 1
ATOM 1363 C CA . GLU A 1 181 ? 57.939 9.888 -76.594 1.00 94.56 181 GLU A CA 1
ATOM 1364 C C . GLU A 1 181 ? 56.805 8.979 -76.107 1.00 94.56 181 GLU A C 1
ATOM 1366 O O . GLU A 1 181 ? 56.021 9.396 -75.250 1.00 94.56 181 GLU A O 1
ATOM 1371 N N . ILE A 1 182 ? 56.751 7.728 -76.576 1.00 94.25 182 ILE A N 1
ATOM 1372 C CA . ILE A 1 182 ? 55.777 6.730 -76.112 1.00 94.25 182 ILE A CA 1
ATOM 1373 C C . ILE A 1 182 ? 55.972 6.448 -74.620 1.00 94.25 182 ILE A C 1
ATOM 1375 O O . ILE A 1 182 ? 55.001 6.472 -73.874 1.00 94.25 182 ILE A O 1
ATOM 1379 N N . ALA A 1 183 ? 57.208 6.264 -74.152 1.00 94.31 183 ALA A N 1
ATOM 1380 C CA . ALA A 1 183 ? 57.502 6.057 -72.735 1.00 94.31 183 ALA A CA 1
ATOM 1381 C C . ALA A 1 183 ? 57.039 7.248 -71.881 1.00 94.31 183 ALA A C 1
ATOM 1383 O O . ALA A 1 183 ? 56.397 7.064 -70.849 1.00 94.31 183 ALA A O 1
ATOM 1384 N N . LYS A 1 184 ? 57.272 8.486 -72.343 1.00 95.50 184 LYS A N 1
ATOM 1385 C CA . LYS A 1 184 ? 56.738 9.689 -71.681 1.00 95.50 184 LYS A CA 1
ATOM 1386 C C . LYS A 1 184 ? 55.207 9.706 -71.660 1.00 95.50 184 LYS A C 1
ATOM 1388 O O . LYS A 1 184 ? 54.631 10.183 -70.685 1.00 95.50 184 LYS A O 1
ATOM 1393 N N . ALA A 1 185 ? 54.545 9.238 -72.717 1.00 95.06 185 ALA A N 1
ATOM 1394 C CA . ALA A 1 185 ? 53.088 9.144 -72.768 1.00 95.06 185 ALA A CA 1
ATOM 1395 C C . ALA A 1 185 ? 52.547 8.057 -71.821 1.00 95.06 185 ALA A C 1
ATOM 1397 O O . ALA A 1 185 ? 51.584 8.322 -71.105 1.00 95.06 185 ALA A O 1
ATOM 1398 N N . CYS A 1 186 ? 53.192 6.888 -71.761 1.00 94.44 186 CYS A N 1
ATOM 1399 C CA . CYS A 1 186 ? 52.850 5.808 -70.834 1.00 94.44 186 CYS A CA 1
ATOM 1400 C C . CYS A 1 186 ? 52.994 6.255 -69.379 1.00 94.44 186 CYS A C 1
ATOM 1402 O O . CYS A 1 186 ? 52.039 6.116 -68.627 1.00 94.44 186 CYS A O 1
ATOM 1404 N N . ASN A 1 187 ? 54.107 6.896 -69.010 1.00 95.31 187 ASN A N 1
ATOM 1405 C CA . ASN A 1 187 ? 54.301 7.390 -67.643 1.00 95.31 187 ASN A CA 1
ATOM 1406 C C . ASN A 1 187 ? 53.217 8.406 -67.249 1.00 95.31 187 ASN A C 1
ATOM 1408 O O . ASN A 1 187 ? 52.638 8.310 -66.176 1.00 95.31 187 ASN A O 1
ATOM 1412 N N . LYS A 1 188 ? 52.854 9.334 -68.149 1.00 95.88 188 LYS A N 1
ATOM 1413 C CA . LYS A 1 188 ? 51.743 10.273 -67.899 1.00 95.88 188 LYS A CA 1
ATOM 1414 C C . LYS A 1 188 ? 50.397 9.565 -67.724 1.00 95.88 188 LYS A C 1
ATOM 1416 O O . LYS A 1 188 ? 49.538 10.056 -66.995 1.00 95.88 188 LYS A O 1
ATOM 1421 N N . MET A 1 189 ? 50.178 8.467 -68.444 1.00 95.56 189 MET A N 1
ATOM 1422 C CA . MET A 1 189 ? 48.963 7.664 -68.329 1.00 95.56 189 MET A CA 1
ATOM 1423 C C . MET A 1 189 ? 48.939 6.875 -67.016 1.00 95.56 189 MET A C 1
ATOM 1425 O O . MET A 1 189 ? 47.894 6.829 -66.375 1.00 95.56 189 MET A O 1
ATOM 1429 N N . GLU A 1 190 ? 50.070 6.308 -66.596 1.00 95.88 190 GLU A N 1
ATOM 1430 C CA . GLU A 1 190 ? 50.237 5.659 -65.290 1.00 95.88 190 GLU A CA 1
ATOM 1431 C C . GLU A 1 190 ? 49.987 6.650 -64.148 1.00 95.88 190 GLU A C 1
ATOM 1433 O O . GLU A 1 190 ? 49.128 6.387 -63.310 1.00 95.88 190 GLU A O 1
ATOM 1438 N N . ASP A 1 191 ? 50.588 7.845 -64.195 1.00 96.25 191 ASP A N 1
ATOM 1439 C CA . ASP A 1 191 ? 50.341 8.916 -63.218 1.00 96.25 191 ASP A CA 1
ATOM 1440 C C . ASP A 1 191 ? 48.844 9.282 -63.132 1.00 96.25 191 ASP A C 1
ATOM 1442 O O . ASP A 1 191 ? 48.294 9.524 -62.053 1.00 96.25 191 ASP A O 1
ATOM 1446 N N . ALA A 1 192 ? 48.150 9.319 -64.277 1.00 96.19 192 ALA A N 1
ATOM 1447 C CA . ALA A 1 192 ? 46.715 9.593 -64.324 1.00 96.19 192 ALA A CA 1
ATOM 1448 C C . ALA A 1 192 ? 45.878 8.442 -63.736 1.00 96.19 192 ALA A C 1
ATOM 1450 O O . ALA A 1 192 ? 44.870 8.703 -63.070 1.00 96.19 192 ALA A O 1
ATOM 1451 N N . PHE A 1 193 ? 46.280 7.185 -63.954 1.00 95.69 193 PHE A N 1
ATOM 1452 C CA . PHE A 1 193 ? 45.639 6.027 -63.331 1.00 95.69 193 PHE A CA 1
ATOM 1453 C C . PHE A 1 193 ? 45.847 6.000 -61.824 1.00 95.69 193 PHE A C 1
ATOM 1455 O O . PHE A 1 193 ? 44.880 5.759 -61.104 1.00 95.69 193 PHE A O 1
ATOM 1462 N N . ASP A 1 194 ? 47.051 6.299 -61.346 1.00 96.50 194 ASP A N 1
ATOM 1463 C CA . ASP A 1 194 ? 47.344 6.379 -59.918 1.00 96.50 194 ASP A CA 1
ATOM 1464 C C . ASP A 1 194 ? 46.515 7.482 -59.257 1.00 96.50 194 ASP A C 1
ATOM 1466 O O . ASP A 1 194 ? 45.885 7.258 -58.220 1.00 96.50 194 ASP A O 1
ATOM 1470 N N . HIS A 1 195 ? 46.388 8.641 -59.913 1.00 96.69 195 HIS A N 1
ATOM 1471 C CA . HIS A 1 195 ? 45.521 9.711 -59.428 1.00 96.69 195 HIS A CA 1
ATOM 1472 C C . HIS A 1 195 ? 44.043 9.290 -59.374 1.00 96.69 195 HIS A C 1
ATOM 1474 O O . HIS A 1 195 ? 43.354 9.551 -58.385 1.00 96.69 195 HIS A O 1
ATOM 1480 N N . ALA A 1 196 ? 43.541 8.610 -60.409 1.00 96.00 196 ALA A N 1
ATOM 1481 C CA . ALA A 1 196 ? 42.172 8.097 -60.427 1.00 96.00 196 ALA A CA 1
ATOM 1482 C C . ALA A 1 196 ? 41.949 6.999 -59.370 1.00 96.00 196 ALA A C 1
ATOM 1484 O O . ALA A 1 196 ? 40.891 6.950 -58.736 1.00 96.00 196 ALA A O 1
ATOM 1485 N N . HIS A 1 197 ? 42.943 6.140 -59.146 1.00 97.19 197 HIS A N 1
ATOM 1486 C CA . HIS A 1 197 ? 42.914 5.107 -58.119 1.00 97.19 197 HIS A CA 1
ATOM 1487 C C . HIS A 1 197 ? 42.863 5.726 -56.716 1.00 97.19 197 HIS A C 1
ATOM 1489 O O . HIS A 1 197 ? 42.028 5.330 -55.899 1.00 97.19 197 HIS A O 1
ATOM 1495 N N . ASP A 1 198 ? 43.675 6.750 -56.449 1.00 97.31 198 ASP A N 1
ATOM 1496 C CA . ASP A 1 198 ? 43.639 7.498 -55.192 1.00 97.31 198 ASP A CA 1
ATOM 1497 C C . ASP A 1 198 ? 42.285 8.186 -54.972 1.00 97.31 198 ASP A C 1
ATOM 1499 O O . ASP A 1 198 ? 41.728 8.109 -53.874 1.00 97.31 198 ASP A O 1
ATOM 1503 N N . GLN A 1 199 ? 41.698 8.789 -56.013 1.00 97.31 199 GLN A N 1
ATOM 1504 C CA . GLN A 1 199 ? 40.346 9.352 -55.938 1.00 97.31 199 GLN A CA 1
ATOM 1505 C C . GLN A 1 199 ? 39.293 8.279 -55.612 1.00 97.31 199 GLN A C 1
ATOM 1507 O O . GLN A 1 199 ? 38.434 8.495 -54.753 1.00 97.31 199 GLN A O 1
ATOM 1512 N N . CYS A 1 200 ? 39.373 7.103 -56.243 1.00 96.06 200 CYS A N 1
ATOM 1513 C CA . CYS A 1 200 ? 38.476 5.981 -55.957 1.00 96.06 200 CYS A CA 1
ATOM 1514 C C . CYS A 1 200 ? 38.638 5.466 -54.521 1.00 96.06 200 CYS A C 1
ATOM 1516 O O . CYS A 1 200 ? 37.639 5.146 -53.870 1.00 96.06 200 CYS A O 1
ATOM 1518 N N . ARG A 1 201 ? 39.872 5.421 -54.001 1.00 97.50 201 ARG A N 1
ATOM 1519 C CA . ARG A 1 201 ? 40.151 5.044 -52.610 1.00 97.50 201 ARG A CA 1
ATOM 1520 C C . ARG A 1 201 ? 39.508 6.031 -51.638 1.00 97.50 201 ARG A C 1
ATOM 1522 O O . ARG A 1 201 ? 38.736 5.601 -50.785 1.00 97.50 201 ARG A O 1
ATOM 1529 N N . VAL A 1 202 ? 39.737 7.333 -51.818 1.00 97.69 202 VAL A N 1
ATOM 1530 C CA . VAL A 1 202 ? 39.154 8.385 -50.962 1.00 97.69 202 VAL A CA 1
ATOM 1531 C C . VAL A 1 202 ? 37.625 8.339 -50.992 1.00 97.69 202 VAL A C 1
ATOM 1533 O O . VAL A 1 202 ? 36.974 8.433 -49.953 1.00 97.69 202 VAL A O 1
ATOM 1536 N N . MET A 1 203 ? 37.027 8.140 -52.168 1.00 97.25 203 MET A N 1
ATOM 1537 C CA . MET A 1 203 ? 35.574 8.009 -52.286 1.00 97.25 203 MET A CA 1
ATOM 1538 C C . MET A 1 203 ? 35.053 6.748 -51.582 1.00 97.25 203 MET A C 1
ATOM 1540 O O . MET A 1 203 ? 34.009 6.793 -50.934 1.00 97.25 203 MET A O 1
ATOM 1544 N N . THR A 1 204 ? 35.784 5.635 -51.664 1.00 96.88 204 THR A N 1
ATOM 1545 C CA . THR A 1 204 ? 35.426 4.388 -50.974 1.00 96.88 204 THR A CA 1
ATOM 1546 C C . THR A 1 204 ? 35.479 4.555 -49.457 1.00 96.88 204 THR A C 1
ATOM 1548 O O . THR A 1 204 ? 34.539 4.155 -48.772 1.00 96.88 204 THR A O 1
ATOM 1551 N N . GLU A 1 205 ? 36.531 5.185 -48.932 1.00 97.38 205 GLU A N 1
ATOM 1552 C CA . GLU A 1 205 ? 36.661 5.520 -47.508 1.00 97.38 205 GLU A CA 1
ATOM 1553 C C . GLU A 1 205 ? 35.509 6.426 -47.055 1.00 97.38 205 GLU A C 1
ATOM 1555 O O . GLU A 1 205 ? 34.832 6.129 -46.072 1.00 97.38 205 GLU A O 1
ATOM 1560 N N . HIS A 1 206 ? 35.184 7.460 -47.837 1.00 97.50 206 HIS A N 1
ATOM 1561 C CA . HIS A 1 206 ? 34.064 8.352 -47.541 1.00 97.50 206 HIS A CA 1
ATOM 1562 C C . HIS A 1 206 ? 32.708 7.624 -47.489 1.00 97.50 206 HIS A C 1
ATOM 1564 O O . HIS A 1 206 ? 31.896 7.870 -46.594 1.00 97.50 206 HIS A O 1
ATOM 1570 N N . VAL A 1 207 ? 32.451 6.703 -48.423 1.00 97.75 207 VAL A N 1
ATOM 1571 C CA . VAL A 1 207 ? 31.222 5.891 -48.433 1.00 97.75 207 VAL A CA 1
ATOM 1572 C C . VAL A 1 207 ? 31.174 4.943 -47.233 1.00 97.75 207 VAL A C 1
ATOM 1574 O O . VAL A 1 207 ? 30.108 4.762 -46.641 1.00 97.75 207 VAL A O 1
ATOM 1577 N N . GLN A 1 208 ? 32.307 4.357 -46.840 1.00 97.44 208 GLN A N 1
ATOM 1578 C CA . GLN A 1 208 ? 32.381 3.525 -45.638 1.00 97.44 208 GLN A CA 1
ATOM 1579 C C . GLN A 1 208 ? 32.091 4.341 -44.375 1.00 97.44 208 GLN A C 1
ATOM 1581 O O . GLN A 1 208 ? 31.285 3.907 -43.554 1.00 97.44 208 GLN A O 1
ATOM 1586 N N . ASP A 1 209 ? 32.647 5.544 -44.249 1.00 97.56 209 ASP A N 1
ATOM 1587 C CA . ASP A 1 209 ? 32.367 6.445 -43.127 1.00 97.56 209 ASP A CA 1
ATOM 1588 C C . ASP A 1 209 ? 30.887 6.837 -43.049 1.00 97.56 209 ASP A C 1
ATOM 1590 O O . ASP A 1 209 ? 30.290 6.839 -41.969 1.00 97.56 209 ASP A O 1
ATOM 1594 N N . LEU A 1 210 ? 30.266 7.149 -44.191 1.00 97.94 210 LEU A N 1
ATOM 1595 C CA . LEU A 1 210 ? 28.830 7.430 -44.256 1.00 97.94 210 LEU A CA 1
ATOM 1596 C C . LEU A 1 210 ? 27.995 6.218 -43.843 1.00 97.94 210 LEU A C 1
ATOM 1598 O O . LEU A 1 210 ? 27.015 6.376 -43.113 1.00 97.94 210 LEU A O 1
ATOM 1602 N N . LYS A 1 211 ? 28.393 5.014 -44.262 1.00 97.69 211 LYS A N 1
ATOM 1603 C CA . LYS A 1 211 ? 27.739 3.772 -43.846 1.00 97.69 211 LYS A CA 1
ATOM 1604 C C . LYS A 1 211 ? 27.821 3.583 -42.329 1.00 97.69 211 LYS A C 1
ATOM 1606 O O . LYS A 1 211 ? 26.795 3.321 -41.710 1.00 97.69 211 LYS A O 1
ATOM 1611 N N . TRP A 1 212 ? 28.992 3.772 -41.720 1.00 97.62 212 TRP A N 1
ATOM 1612 C CA . TRP A 1 212 ? 29.151 3.652 -40.266 1.00 97.62 212 TRP A CA 1
ATOM 1613 C C . TRP A 1 212 ? 28.286 4.655 -39.500 1.00 97.62 212 TRP A C 1
ATOM 1615 O O . TRP A 1 212 ? 27.607 4.273 -38.548 1.00 97.62 212 TRP A O 1
ATOM 1625 N N . LYS A 1 213 ? 28.237 5.914 -39.953 1.00 98.00 213 LYS A N 1
ATOM 1626 C CA . LYS A 1 213 ? 27.360 6.942 -39.368 1.00 98.00 213 LYS A CA 1
ATOM 1627 C C . LYS A 1 213 ? 25.881 6.585 -39.511 1.00 98.00 213 LYS A C 1
ATOM 1629 O O . LYS A 1 213 ? 25.103 6.803 -38.585 1.00 98.00 213 LYS A O 1
ATOM 1634 N N . PHE A 1 214 ? 25.480 6.032 -40.656 1.00 98.19 214 PHE A N 1
ATOM 1635 C CA . PHE A 1 214 ? 24.114 5.557 -40.855 1.00 98.19 214 PHE A CA 1
ATOM 1636 C C . PHE A 1 214 ? 23.773 4.413 -39.895 1.00 98.19 214 PHE A C 1
ATOM 1638 O O . PHE A 1 214 ? 22.737 4.466 -39.235 1.00 98.19 214 PHE A O 1
ATOM 1645 N N . ASP A 1 215 ? 24.650 3.415 -39.777 1.00 98.25 215 ASP A N 1
ATOM 1646 C CA . ASP A 1 215 ? 24.450 2.275 -38.882 1.00 98.25 215 ASP A CA 1
ATOM 1647 C C . ASP A 1 215 ? 24.364 2.729 -37.414 1.00 98.25 215 ASP A C 1
ATOM 1649 O O . ASP A 1 215 ? 23.516 2.243 -36.663 1.00 98.25 215 ASP A O 1
ATOM 1653 N N . GLU A 1 216 ? 25.177 3.705 -37.004 1.00 98.06 216 GLU A N 1
ATOM 1654 C CA . GLU A 1 216 ? 25.114 4.319 -35.673 1.00 98.06 216 GLU A CA 1
ATOM 1655 C C . GLU A 1 216 ? 23.753 4.985 -35.415 1.00 98.06 216 GLU A C 1
ATOM 1657 O O . GLU A 1 216 ? 23.082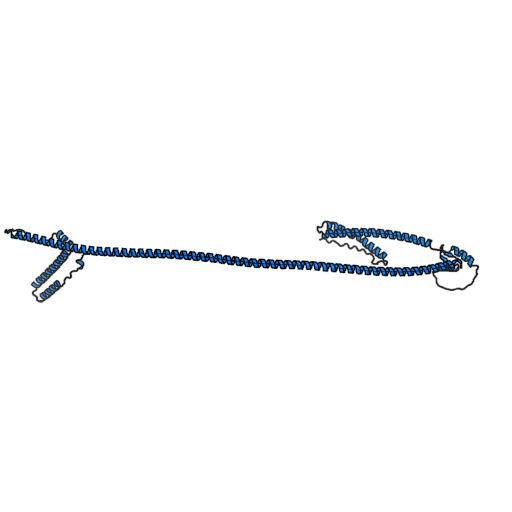 4.666 -34.428 1.00 98.06 216 GLU A O 1
ATOM 1662 N N . VAL A 1 217 ? 23.295 5.847 -36.329 1.00 98.31 217 VAL A N 1
ATOM 1663 C CA . VAL A 1 217 ? 21.996 6.534 -36.213 1.00 98.31 217 VAL A CA 1
ATOM 1664 C C . VAL A 1 217 ? 20.836 5.538 -36.235 1.00 98.31 217 VAL A C 1
ATOM 1666 O O . VAL A 1 217 ? 19.903 5.659 -35.440 1.00 98.31 217 VAL A O 1
ATOM 1669 N N . TYR A 1 218 ? 20.886 4.531 -37.104 1.00 98.19 218 TYR A N 1
ATOM 1670 C CA . TYR A 1 218 ? 19.854 3.502 -37.211 1.00 98.19 218 TYR A CA 1
ATOM 1671 C C . TYR A 1 218 ? 19.748 2.664 -35.932 1.00 98.19 218 TYR A C 1
ATOM 1673 O O . TYR A 1 218 ? 18.646 2.413 -35.433 1.00 98.19 218 TYR A O 1
ATOM 1681 N N . ASN A 1 219 ? 20.886 2.265 -35.362 1.00 98.12 219 ASN A N 1
ATOM 1682 C CA . ASN A 1 219 ? 20.922 1.535 -34.099 1.00 98.12 219 ASN A CA 1
ATOM 1683 C C . ASN A 1 219 ? 20.433 2.402 -32.931 1.00 98.12 219 ASN A C 1
ATOM 1685 O O . ASN A 1 219 ? 19.647 1.920 -32.109 1.00 98.12 219 ASN A O 1
ATOM 1689 N N . GLY A 1 220 ? 20.818 3.682 -32.894 1.00 98.38 220 GLY A N 1
ATOM 1690 C CA . GLY A 1 220 ? 20.309 4.654 -31.925 1.00 98.38 220 GLY A CA 1
ATOM 1691 C C . GLY A 1 220 ? 18.790 4.824 -32.017 1.00 98.38 220 GLY A C 1
ATOM 1692 O O . GLY A 1 220 ? 18.090 4.731 -31.007 1.00 98.38 220 GLY A O 1
ATOM 1693 N N . TRP A 1 221 ? 18.252 4.966 -33.231 1.00 98.25 221 TRP A N 1
ATOM 1694 C CA . TRP A 1 221 ? 16.811 5.047 -33.474 1.00 98.25 221 TRP A CA 1
ATOM 1695 C C . TRP A 1 221 ? 16.070 3.787 -33.003 1.00 98.25 221 TRP A C 1
ATOM 1697 O O . TRP A 1 221 ? 15.079 3.901 -32.279 1.00 98.25 221 TRP A O 1
ATOM 1707 N N . LYS A 1 222 ? 16.583 2.589 -33.319 1.00 97.88 222 LYS A N 1
ATOM 1708 C CA . LYS A 1 222 ? 16.017 1.318 -32.833 1.00 97.88 222 LYS A CA 1
ATOM 1709 C C . LYS A 1 222 ? 16.055 1.179 -31.312 1.00 97.88 222 LYS A C 1
ATOM 1711 O O . LYS A 1 222 ? 15.167 0.543 -30.744 1.00 97.88 222 LYS A O 1
ATOM 1716 N N . SER A 1 223 ? 17.088 1.700 -30.648 1.00 97.94 223 SER A N 1
ATOM 1717 C CA . SER A 1 223 ? 17.149 1.715 -29.179 1.00 97.94 223 SER A CA 1
ATOM 1718 C C . SER A 1 223 ? 16.072 2.635 -28.607 1.00 97.94 223 SER A C 1
ATOM 1720 O O . SER A 1 223 ? 15.280 2.209 -27.772 1.00 97.94 223 SER A O 1
ATOM 1722 N N . ALA A 1 224 ? 15.954 3.853 -29.143 1.00 97.94 224 ALA A N 1
ATOM 1723 C CA . ALA A 1 224 ? 14.947 4.824 -28.720 1.00 97.94 224 ALA A CA 1
ATOM 1724 C C . ALA A 1 224 ? 13.504 4.356 -28.996 1.00 97.94 224 ALA A C 1
ATOM 1726 O O . ALA A 1 224 ? 12.571 4.712 -28.275 1.00 97.94 224 ALA A O 1
ATOM 1727 N N . GLU A 1 225 ? 13.276 3.576 -30.054 1.00 98.00 225 GLU A N 1
ATOM 1728 C CA . GLU A 1 225 ? 11.984 2.934 -30.311 1.00 98.00 225 GLU A CA 1
ATOM 1729 C C . GLU A 1 225 ? 11.645 1.891 -29.234 1.00 98.00 225 GLU A C 1
ATOM 1731 O O . GLU A 1 225 ? 10.542 1.915 -28.684 1.00 98.00 225 GLU A O 1
ATOM 1736 N N . ARG A 1 226 ? 12.612 1.042 -28.858 1.00 97.62 226 ARG A N 1
ATOM 1737 C CA . ARG A 1 226 ? 12.459 0.074 -27.761 1.00 97.62 226 ARG A CA 1
ATOM 1738 C C . ARG A 1 226 ? 12.221 0.755 -26.416 1.00 97.62 226 ARG A C 1
ATOM 1740 O O . ARG A 1 226 ? 11.313 0.358 -25.695 1.00 97.62 226 ARG A O 1
ATOM 1747 N N . GLU A 1 227 ? 12.975 1.801 -26.095 1.00 98.00 227 GLU A N 1
ATOM 1748 C CA . GLU A 1 227 ? 12.782 2.583 -24.867 1.00 98.00 227 GLU A CA 1
ATOM 1749 C C . GLU A 1 227 ? 11.383 3.203 -24.808 1.00 98.00 227 GLU A C 1
ATOM 1751 O O . GLU A 1 227 ? 10.701 3.100 -23.790 1.00 98.00 227 GLU A O 1
ATOM 1756 N N . ARG A 1 228 ? 10.900 3.779 -25.916 1.00 97.88 228 ARG A N 1
ATOM 1757 C CA . ARG A 1 228 ? 9.532 4.316 -25.995 1.00 97.88 228 ARG A CA 1
ATOM 1758 C C . ARG A 1 228 ? 8.467 3.245 -25.803 1.00 97.88 228 ARG A C 1
ATOM 1760 O O . ARG A 1 228 ? 7.434 3.529 -25.196 1.00 97.88 228 ARG A O 1
ATOM 1767 N N . TRP A 1 229 ? 8.700 2.038 -26.308 1.00 98.00 229 TRP A N 1
ATOM 1768 C CA . TRP A 1 229 ? 7.813 0.908 -26.065 1.00 98.00 229 TRP A CA 1
ATOM 1769 C C . TRP A 1 229 ? 7.798 0.517 -24.580 1.00 98.00 229 TRP A C 1
ATOM 1771 O O . TRP A 1 229 ? 6.721 0.440 -23.994 1.00 98.00 229 TRP A O 1
ATOM 1781 N N . VAL A 1 230 ? 8.965 0.393 -23.937 1.00 97.50 230 VAL A N 1
ATOM 1782 C CA . VAL A 1 230 ? 9.068 0.095 -22.494 1.00 97.50 230 VAL A CA 1
ATOM 1783 C C . VAL A 1 230 ? 8.377 1.167 -21.650 1.00 97.50 230 VAL A C 1
ATOM 1785 O O . VAL A 1 230 ? 7.621 0.839 -20.741 1.00 97.50 230 VAL A O 1
ATOM 1788 N N . VAL A 1 231 ? 8.576 2.451 -21.963 1.00 98.06 231 VAL A N 1
ATOM 1789 C CA . VAL A 1 231 ? 7.913 3.560 -21.255 1.00 98.06 231 VAL A CA 1
ATOM 1790 C C . VAL A 1 231 ? 6.391 3.486 -21.386 1.00 98.06 231 VAL A C 1
ATOM 1792 O O . VAL A 1 231 ? 5.688 3.832 -20.438 1.00 98.06 231 VAL A O 1
ATOM 1795 N N . ARG A 1 232 ? 5.871 3.039 -22.535 1.00 97.56 232 ARG A N 1
ATOM 1796 C CA . ARG A 1 232 ? 4.430 2.840 -22.728 1.00 97.56 232 ARG A CA 1
ATOM 1797 C C . ARG A 1 232 ? 3.909 1.724 -21.827 1.00 97.56 232 ARG A C 1
ATOM 1799 O O . ARG A 1 232 ? 3.015 1.985 -21.040 1.00 97.56 232 ARG A O 1
ATOM 1806 N N . VAL A 1 233 ? 4.547 0.553 -21.859 1.00 97.62 233 VAL A N 1
ATOM 1807 C CA . VAL A 1 233 ? 4.182 -0.584 -20.995 1.00 97.62 233 VAL A CA 1
ATOM 1808 C C . VAL A 1 233 ? 4.222 -0.190 -19.516 1.00 97.62 233 VAL A C 1
ATOM 1810 O O . VAL A 1 233 ? 3.281 -0.454 -18.780 1.00 97.62 233 VAL A O 1
ATOM 1813 N N . MET A 1 234 ? 5.266 0.523 -19.085 1.00 97.69 234 MET A N 1
ATOM 1814 C CA . MET A 1 234 ? 5.384 1.001 -17.702 1.00 97.69 234 MET A CA 1
ATOM 1815 C C . MET A 1 234 ? 4.291 2.003 -17.318 1.00 97.69 234 MET A C 1
ATOM 1817 O O . MET A 1 234 ? 3.900 2.065 -16.155 1.00 97.69 234 MET A O 1
ATOM 1821 N N . ARG A 1 235 ? 3.810 2.815 -18.266 1.00 98.06 235 ARG A N 1
ATOM 1822 C CA . ARG A 1 235 ? 2.700 3.742 -18.028 1.00 98.06 235 ARG A CA 1
ATOM 1823 C C . ARG A 1 235 ? 1.390 2.983 -17.856 1.00 98.06 235 ARG A C 1
ATOM 1825 O O . ARG A 1 235 ? 0.678 3.283 -16.903 1.00 98.06 235 ARG A O 1
ATOM 1832 N N . ASP A 1 236 ? 1.139 2.007 -18.720 1.00 97.50 236 ASP A N 1
ATOM 1833 C CA . ASP A 1 236 ? -0.058 1.166 -18.681 1.00 97.50 236 ASP A CA 1
ATOM 1834 C C . ASP A 1 236 ? -0.094 0.359 -17.364 1.00 97.50 236 ASP A C 1
ATOM 1836 O O . ASP A 1 236 ? -1.062 0.443 -16.613 1.00 97.50 236 ASP A O 1
ATOM 1840 N N . GLU A 1 237 ? 1.018 -0.284 -16.972 1.00 97.88 237 GLU A N 1
ATOM 1841 C CA . GLU A 1 237 ? 1.130 -0.971 -15.670 1.00 97.88 237 GLU A CA 1
ATOM 1842 C C . GLU A 1 237 ? 0.877 -0.039 -14.478 1.00 97.88 237 GLU A C 1
ATOM 1844 O O . GLU A 1 237 ? 0.333 -0.440 -13.445 1.00 97.88 237 GLU A O 1
ATOM 1849 N N . LEU A 1 238 ? 1.335 1.209 -14.573 1.00 98.00 238 LEU A N 1
ATOM 1850 C CA . LEU A 1 238 ? 1.175 2.182 -13.503 1.00 98.00 238 LEU A CA 1
ATOM 1851 C C . LEU A 1 238 ? -0.279 2.659 -13.404 1.00 98.00 238 LEU A C 1
ATOM 1853 O O . LEU A 1 238 ? -0.756 2.898 -12.294 1.00 98.00 238 LEU A O 1
ATOM 1857 N N . GLU A 1 239 ? -0.979 2.784 -14.528 1.00 98.19 239 GLU A N 1
ATOM 1858 C CA . GLU A 1 239 ? -2.414 3.064 -14.579 1.00 98.19 239 GLU A CA 1
ATOM 1859 C C . GLU A 1 239 ? -3.223 1.913 -13.964 1.00 98.19 239 GLU A C 1
ATOM 1861 O O . GLU A 1 239 ? -4.015 2.158 -13.050 1.00 98.19 239 GLU A O 1
ATOM 1866 N N . ASP A 1 240 ? -2.914 0.666 -14.324 1.00 98.06 240 ASP A N 1
ATOM 1867 C CA . ASP A 1 240 ? -3.536 -0.529 -13.740 1.00 98.06 240 ASP A CA 1
ATOM 1868 C C . ASP A 1 240 ? -3.319 -0.599 -12.221 1.00 98.06 240 ASP A C 1
ATOM 1870 O O . ASP A 1 240 ? -4.257 -0.803 -11.446 1.00 98.06 240 ASP A O 1
ATOM 1874 N N . ARG A 1 241 ? -2.091 -0.342 -11.747 1.00 98.06 241 ARG A N 1
ATOM 1875 C CA . ARG A 1 241 ? -1.797 -0.288 -10.302 1.00 98.06 241 ARG A CA 1
ATOM 1876 C C . ARG A 1 241 ? -2.585 0.811 -9.595 1.00 98.06 241 ARG A C 1
ATOM 1878 O O . ARG A 1 241 ? -3.016 0.608 -8.460 1.00 98.06 241 ARG A O 1
ATOM 1885 N N . ARG A 1 242 ? -2.788 1.974 -10.226 1.00 98.44 242 ARG A N 1
ATOM 1886 C CA . ARG A 1 242 ? -3.629 3.040 -9.654 1.00 98.44 242 ARG A CA 1
ATOM 1887 C C . ARG A 1 242 ? -5.092 2.623 -9.578 1.00 98.44 242 ARG A C 1
ATOM 1889 O O . ARG A 1 242 ? -5.735 2.943 -8.577 1.00 98.44 242 ARG A O 1
ATOM 1896 N N . ALA A 1 243 ? -5.600 1.910 -10.580 1.00 98.00 243 ALA A N 1
ATOM 1897 C CA . ALA A 1 243 ? -6.960 1.383 -10.564 1.00 98.00 243 ALA A CA 1
ATOM 1898 C C . ALA A 1 243 ? -7.147 0.397 -9.398 1.00 98.00 243 ALA A C 1
ATOM 1900 O O . ALA A 1 243 ? -8.033 0.605 -8.570 1.00 98.00 243 ALA A O 1
ATOM 1901 N N . ILE A 1 244 ? -6.230 -0.568 -9.245 1.00 98.19 244 ILE A N 1
ATOM 1902 C CA . ILE A 1 244 ? -6.238 -1.543 -8.139 1.00 98.19 244 ILE A CA 1
ATOM 1903 C C . ILE A 1 244 ? -6.161 -0.842 -6.777 1.00 98.19 244 ILE A C 1
ATOM 1905 O O . ILE A 1 244 ? -6.912 -1.177 -5.865 1.00 98.19 244 ILE A O 1
ATOM 1909 N N . MET A 1 245 ? -5.282 0.153 -6.614 1.00 98.19 245 MET A N 1
ATOM 1910 C CA . MET A 1 245 ? -5.200 0.911 -5.357 1.00 98.19 245 MET A CA 1
ATOM 1911 C C . MET A 1 245 ? -6.497 1.666 -5.053 1.00 98.19 245 MET A C 1
ATOM 1913 O O . MET A 1 245 ? -6.915 1.728 -3.899 1.00 98.19 245 MET A O 1
ATOM 1917 N N . THR A 1 246 ? -7.140 2.237 -6.071 1.00 98.31 246 THR A N 1
ATOM 1918 C CA . THR A 1 246 ? -8.408 2.958 -5.905 1.00 98.31 246 THR A CA 1
ATOM 1919 C C . THR A 1 246 ? -9.527 2.003 -5.494 1.00 98.31 246 THR A C 1
ATOM 1921 O O . THR A 1 246 ? -10.265 2.299 -4.557 1.00 98.31 246 THR A O 1
ATOM 1924 N N . GLU A 1 247 ? -9.613 0.835 -6.132 1.00 98.25 247 GLU A N 1
ATOM 1925 C CA . GLU A 1 247 ? -10.556 -0.226 -5.770 1.00 98.25 247 GLU A CA 1
ATOM 1926 C C . GLU A 1 247 ? -10.311 -0.738 -4.345 1.00 98.25 247 GLU A C 1
ATOM 1928 O O . GLU A 1 247 ? -11.245 -0.809 -3.548 1.00 98.25 247 GLU A O 1
ATOM 1933 N N . ALA A 1 248 ? -9.054 -1.000 -3.975 1.00 98.25 248 ALA A N 1
ATOM 1934 C CA . ALA A 1 248 ? -8.694 -1.429 -2.627 1.00 98.25 248 ALA A CA 1
ATOM 1935 C C . ALA A 1 248 ? -9.085 -0.387 -1.566 1.00 98.25 248 ALA A C 1
ATOM 1937 O O . ALA A 1 248 ? -9.623 -0.744 -0.521 1.00 98.25 248 ALA A O 1
ATOM 1938 N N . LEU A 1 249 ? -8.875 0.906 -1.836 1.00 98.50 249 LEU A N 1
ATOM 1939 C CA . LEU A 1 249 ? -9.292 1.985 -0.934 1.00 98.50 249 LEU A CA 1
ATOM 1940 C C . LEU A 1 249 ? -10.816 2.079 -0.793 1.00 98.50 249 LEU A C 1
ATOM 1942 O O . LEU A 1 249 ? -11.306 2.366 0.299 1.00 98.50 249 LEU A O 1
ATOM 1946 N N . LEU A 1 250 ? -11.571 1.846 -1.870 1.00 98.38 250 LEU A N 1
ATOM 1947 C CA . LEU A 1 250 ? -13.033 1.764 -1.804 1.00 98.38 250 LEU A CA 1
ATOM 1948 C C . LEU A 1 250 ? -13.481 0.544 -0.992 1.00 98.38 250 LEU A C 1
ATOM 1950 O O . LEU A 1 250 ? -14.356 0.680 -0.140 1.00 98.38 250 LEU A O 1
ATOM 1954 N N . GLY A 1 251 ? -12.839 -0.608 -1.196 1.00 98.44 251 GLY A N 1
ATOM 1955 C CA . GLY A 1 251 ? -13.087 -1.826 -0.427 1.00 98.44 251 GLY A CA 1
ATOM 1956 C C . GLY A 1 251 ? -12.834 -1.636 1.069 1.00 98.44 251 GLY A C 1
ATOM 1957 O O . GLY A 1 251 ? -13.687 -1.982 1.879 1.00 98.44 251 GLY A O 1
ATOM 1958 N N . ILE A 1 252 ? -11.714 -1.008 1.446 1.00 98.25 252 ILE A N 1
ATOM 1959 C CA . ILE A 1 252 ? -11.405 -0.687 2.849 1.00 98.25 252 ILE A CA 1
ATOM 1960 C C . ILE A 1 252 ? -12.491 0.207 3.452 1.00 98.25 252 ILE A C 1
ATOM 1962 O O . ILE A 1 252 ? -12.984 -0.090 4.535 1.00 98.25 252 ILE A O 1
ATOM 1966 N N . LYS A 1 253 ? -12.913 1.265 2.749 1.00 98.44 253 LYS A N 1
ATOM 1967 C CA . LYS A 1 253 ? -13.978 2.156 3.237 1.00 98.44 253 LYS A CA 1
ATOM 1968 C C . LYS A 1 253 ? -15.310 1.433 3.428 1.00 98.44 253 LYS A C 1
ATOM 1970 O O . LYS A 1 253 ? -15.988 1.695 4.415 1.00 98.44 253 LYS A O 1
ATOM 1975 N N . ALA A 1 254 ? -15.669 0.532 2.514 1.00 98.44 254 ALA A N 1
ATOM 1976 C CA . ALA A 1 254 ? -16.888 -0.262 2.631 1.00 98.44 254 ALA A CA 1
ATOM 1977 C C . ALA A 1 254 ? -16.845 -1.179 3.864 1.00 98.44 254 ALA A C 1
ATOM 1979 O O . ALA A 1 254 ? -17.807 -1.223 4.626 1.00 98.44 254 ALA A O 1
ATOM 1980 N N . VAL A 1 255 ? -15.708 -1.842 4.105 1.00 98.44 255 VAL A N 1
ATOM 1981 C CA . VAL A 1 255 ? -15.506 -2.672 5.303 1.00 98.44 255 VAL A CA 1
ATOM 1982 C C . VAL A 1 255 ? -15.538 -1.823 6.575 1.00 98.44 255 VAL A C 1
ATOM 1984 O O . VAL A 1 255 ? -16.180 -2.209 7.545 1.00 98.44 255 VAL A O 1
ATOM 1987 N N . GLU A 1 256 ? -14.902 -0.648 6.588 1.00 98.50 256 GLU A N 1
ATOM 1988 C CA . GLU A 1 256 ? -14.967 0.267 7.734 1.00 98.50 256 GLU A CA 1
ATOM 1989 C C . GLU A 1 256 ? -16.405 0.704 8.047 1.00 98.50 256 GLU A C 1
ATOM 1991 O O . GLU A 1 256 ? -16.787 0.774 9.215 1.00 98.50 256 GLU A O 1
ATOM 1996 N N . GLU A 1 257 ? -17.208 1.009 7.027 1.00 98.44 257 GLU A N 1
ATOM 1997 C CA . GLU A 1 257 ? -18.611 1.390 7.195 1.00 98.44 257 GLU A CA 1
ATOM 1998 C C . GLU A 1 257 ? -19.463 0.219 7.705 1.00 98.44 257 GLU A C 1
ATOM 2000 O O . GLU A 1 257 ? -20.271 0.400 8.621 1.00 98.44 257 GLU A O 1
ATOM 2005 N N . GLU A 1 258 ? -19.236 -0.990 7.187 1.00 98.44 258 GLU A N 1
ATOM 2006 C CA . GLU A 1 258 ? -19.887 -2.210 7.666 1.00 98.44 258 GLU A CA 1
ATOM 2007 C C . GLU A 1 258 ? -19.532 -2.499 9.131 1.00 98.44 258 GLU A C 1
ATOM 2009 O O . GLU A 1 258 ? -20.432 -2.719 9.948 1.00 98.44 258 GLU A O 1
ATOM 2014 N N . CYS A 1 259 ? -18.249 -2.407 9.499 1.00 98.25 259 CYS A N 1
ATOM 2015 C CA . CYS A 1 259 ? -17.797 -2.554 10.881 1.00 98.25 259 CYS A CA 1
ATOM 2016 C C . CYS A 1 259 ? -18.461 -1.523 11.797 1.00 98.25 259 CYS A C 1
ATOM 2018 O O . CYS A 1 259 ? -19.020 -1.908 12.821 1.00 98.25 259 CYS A O 1
ATOM 2020 N N . ARG A 1 260 ? -18.491 -0.237 11.415 1.00 98.44 260 ARG A N 1
ATOM 2021 C CA . ARG A 1 260 ? -19.182 0.801 12.200 1.00 98.44 260 ARG A CA 1
ATOM 2022 C C . ARG A 1 260 ? -20.667 0.488 12.357 1.00 98.44 260 ARG A C 1
ATOM 2024 O O . ARG A 1 260 ? -21.199 0.613 13.454 1.00 98.44 260 ARG A O 1
ATOM 2031 N N . SER A 1 261 ? -21.347 0.062 11.291 1.00 98.44 261 SER A N 1
ATOM 2032 C CA . SER A 1 261 ? -22.766 -0.317 11.353 1.00 98.44 261 SER A CA 1
ATOM 2033 C C . SER A 1 261 ? -23.002 -1.479 12.322 1.00 98.44 261 SER A C 1
ATOM 2035 O O . SER A 1 261 ? -23.949 -1.456 13.113 1.00 98.44 261 SER A O 1
ATOM 2037 N N . GLN A 1 262 ? -22.122 -2.481 12.302 1.00 98.44 262 GLN A N 1
ATOM 2038 C CA . GLN A 1 262 ? -22.194 -3.621 13.207 1.00 98.44 262 GLN A CA 1
ATOM 2039 C C . GLN A 1 262 ? -21.901 -3.224 14.660 1.00 98.44 262 GLN A C 1
ATOM 2041 O O . GLN A 1 262 ? -22.634 -3.642 15.555 1.00 98.44 262 GLN A O 1
ATOM 2046 N N . GLU A 1 263 ? -20.889 -2.387 14.898 1.00 98.19 263 GLU A N 1
ATOM 2047 C CA . GLU A 1 263 ? -20.578 -1.823 16.216 1.00 98.19 263 GLU A CA 1
ATOM 2048 C C . GLU A 1 263 ? -21.764 -1.032 16.775 1.00 98.19 263 GLU A C 1
ATOM 2050 O O . GLU A 1 263 ? -22.184 -1.281 17.906 1.00 98.19 263 GLU A O 1
ATOM 2055 N N . PHE A 1 264 ? -22.370 -0.147 15.975 1.00 98.38 264 PHE A N 1
ATOM 2056 C CA . PHE A 1 264 ? -23.566 0.592 16.381 1.00 98.38 264 PHE A CA 1
ATOM 2057 C C . PHE A 1 264 ? -24.715 -0.345 16.746 1.00 98.38 264 PHE A C 1
ATOM 2059 O O . PHE A 1 264 ? -25.322 -0.167 17.797 1.00 98.38 264 PHE A O 1
ATOM 2066 N N . ARG A 1 265 ? -24.962 -1.395 15.954 1.00 98.38 265 ARG A N 1
ATOM 2067 C CA . ARG A 1 265 ? -26.012 -2.381 16.250 1.00 98.38 265 ARG A CA 1
ATOM 2068 C C . ARG A 1 265 ? -25.760 -3.125 17.568 1.00 98.38 265 ARG A C 1
ATOM 2070 O O . ARG A 1 265 ? -26.703 -3.397 18.308 1.00 98.38 265 ARG A O 1
ATOM 2077 N N . ILE A 1 266 ? -24.503 -3.454 17.877 1.00 98.19 266 ILE A N 1
ATOM 2078 C CA . ILE A 1 266 ? -24.124 -4.087 19.153 1.00 98.19 266 ILE A CA 1
ATOM 2079 C C . ILE A 1 266 ? -24.355 -3.121 20.323 1.00 98.19 266 ILE A C 1
ATOM 2081 O O . ILE A 1 266 ? -24.901 -3.524 21.354 1.00 98.19 266 ILE A O 1
ATOM 2085 N N . ILE A 1 267 ? -23.971 -1.850 20.165 1.00 98.12 267 ILE A N 1
ATOM 2086 C CA . ILE A 1 267 ? -24.175 -0.809 21.183 1.00 98.12 267 ILE A CA 1
ATOM 2087 C C . ILE A 1 267 ? -25.672 -0.583 21.419 1.00 98.12 267 ILE A C 1
ATOM 2089 O O . ILE A 1 267 ? -26.109 -0.592 22.567 1.00 98.12 267 ILE A O 1
ATOM 2093 N N . GLU A 1 268 ? -26.472 -0.451 20.360 1.00 98.31 268 GLU A N 1
ATOM 2094 C CA . GLU A 1 268 ? -27.932 -0.322 20.442 1.00 98.31 268 GLU A CA 1
ATOM 2095 C C . GLU A 1 268 ? -28.565 -1.519 21.160 1.00 98.31 268 GLU A C 1
ATOM 2097 O O . GLU A 1 268 ? -29.364 -1.331 22.078 1.00 98.31 268 GLU A O 1
ATOM 2102 N N . GLY A 1 269 ? -28.163 -2.746 20.809 1.00 98.44 269 GLY A N 1
ATOM 2103 C CA . GLY A 1 269 ? -28.630 -3.956 21.486 1.00 98.44 269 GLY A CA 1
ATOM 2104 C C . GLY A 1 269 ? -28.265 -3.985 22.974 1.00 98.44 269 GLY A C 1
ATOM 2105 O O . GLY A 1 269 ? -29.090 -4.360 23.805 1.00 98.44 269 GLY A O 1
ATOM 2106 N N . SER A 1 270 ? -27.063 -3.525 23.326 1.00 98.19 270 SER A N 1
ATOM 2107 C CA . SER A 1 270 ? -26.610 -3.439 24.721 1.00 98.19 270 SER A CA 1
ATOM 2108 C C . SER A 1 270 ? -27.385 -2.382 25.512 1.00 98.19 270 SER A C 1
ATOM 2110 O O . SER A 1 270 ? -27.763 -2.628 26.656 1.00 98.19 270 SER A O 1
ATOM 2112 N N . ILE A 1 271 ? -27.677 -1.227 24.903 1.00 98.19 271 ILE A N 1
ATOM 2113 C CA . ILE A 1 271 ? -28.507 -0.176 25.511 1.00 98.19 271 ILE A CA 1
ATOM 2114 C C . ILE A 1 271 ? -29.931 -0.687 25.735 1.00 98.19 271 ILE A C 1
ATOM 2116 O O . ILE A 1 271 ? -30.468 -0.514 26.826 1.00 98.19 271 ILE A O 1
ATOM 2120 N N . ALA A 1 272 ? -30.528 -1.346 24.740 1.00 98.25 272 ALA A N 1
ATOM 2121 C CA . ALA A 1 272 ? -31.865 -1.921 24.862 1.00 98.25 272 ALA A CA 1
ATOM 2122 C C . ALA A 1 272 ? -31.927 -2.987 25.970 1.00 98.25 272 ALA A C 1
ATOM 2124 O O . ALA A 1 272 ? -32.881 -3.018 26.747 1.00 98.25 272 ALA A O 1
ATOM 2125 N N . HIS A 1 273 ? -30.892 -3.824 26.090 1.00 98.31 273 HIS A N 1
ATOM 2126 C CA . HIS A 1 273 ? -30.793 -4.806 27.168 1.00 98.31 273 HIS A CA 1
ATOM 2127 C C . HIS A 1 273 ? -30.691 -4.139 28.547 1.00 98.31 273 HIS A C 1
ATOM 2129 O O . HIS A 1 273 ? -31.469 -4.472 29.437 1.00 98.31 273 HIS A O 1
ATOM 2135 N N . ALA A 1 274 ? -29.815 -3.142 28.703 1.00 98.06 274 ALA A N 1
ATOM 2136 C CA . ALA A 1 274 ? -29.673 -2.394 29.952 1.00 98.06 274 ALA A CA 1
ATOM 2137 C C . ALA A 1 274 ? -30.960 -1.639 30.337 1.00 98.06 274 ALA A C 1
ATOM 2139 O O . ALA A 1 274 ? -31.306 -1.554 31.514 1.00 98.06 274 ALA A O 1
ATOM 2140 N N . GLN A 1 275 ? -31.698 -1.110 29.356 1.00 98.44 275 GLN A N 1
ATOM 2141 C CA . GLN A 1 275 ? -33.008 -0.493 29.582 1.00 98.44 275 GLN A CA 1
ATOM 2142 C C . GLN A 1 275 ? -34.036 -1.519 30.068 1.00 98.44 275 GLN A C 1
ATOM 2144 O O . GLN A 1 275 ? -34.734 -1.257 31.044 1.00 98.44 275 GLN A O 1
ATOM 2149 N N . ALA A 1 276 ? -34.083 -2.703 29.452 1.00 98.31 276 ALA A N 1
ATOM 2150 C CA . ALA A 1 276 ? -34.964 -3.779 29.894 1.00 98.31 276 ALA A CA 1
ATOM 2151 C C . ALA A 1 276 ? -34.634 -4.241 31.326 1.00 98.31 276 ALA A C 1
ATOM 2153 O O . ALA A 1 276 ? -35.543 -4.421 32.135 1.00 98.31 276 ALA A O 1
ATOM 2154 N N . GLU A 1 277 ? -33.351 -4.379 31.676 1.00 98.44 277 GLU A N 1
ATOM 2155 C CA . GLU A 1 277 ? -32.927 -4.687 33.049 1.00 98.44 277 GLU A CA 1
ATOM 2156 C C . GLU A 1 277 ? -33.333 -3.585 34.037 1.00 98.44 277 GLU A C 1
ATOM 2158 O O . GLU A 1 277 ? -33.843 -3.879 35.121 1.00 98.44 277 GLU A O 1
ATOM 2163 N N . ALA A 1 278 ? -33.165 -2.313 33.662 1.00 98.06 278 ALA A N 1
ATOM 2164 C CA . ALA A 1 278 ? -33.585 -1.185 34.486 1.00 98.06 278 ALA A CA 1
ATOM 2165 C C . ALA A 1 278 ? -35.104 -1.186 34.734 1.00 98.06 278 ALA A C 1
ATOM 2167 O O . ALA A 1 278 ? -35.540 -0.932 35.861 1.00 98.06 278 ALA A O 1
ATOM 2168 N N . ASP A 1 279 ? -35.908 -1.520 33.722 1.00 98.38 279 ASP A N 1
ATOM 2169 C CA . ASP A 1 279 ? -37.362 -1.642 33.851 1.00 98.38 279 ASP A CA 1
ATOM 2170 C C . ASP A 1 279 ? -37.767 -2.811 34.761 1.00 98.38 279 ASP A C 1
ATOM 2172 O O . ASP A 1 279 ? -38.654 -2.652 35.606 1.00 98.38 279 ASP A O 1
ATOM 2176 N N . VAL A 1 280 ? -37.082 -3.958 34.664 1.00 98.31 280 VAL A N 1
ATOM 2177 C CA . VAL A 1 280 ? -37.289 -5.104 35.568 1.00 98.31 280 VAL A CA 1
ATOM 2178 C C . VAL A 1 280 ? -36.968 -4.718 37.013 1.00 98.31 280 VAL A C 1
ATOM 2180 O O . VAL A 1 280 ? -37.805 -4.905 37.898 1.00 98.31 280 VAL A O 1
ATOM 2183 N N . ILE A 1 281 ? -35.807 -4.104 37.261 1.00 97.81 281 ILE A N 1
ATOM 2184 C CA . ILE A 1 281 ? -35.405 -3.650 38.602 1.00 97.81 281 ILE A CA 1
ATOM 2185 C C . ILE A 1 281 ? -36.414 -2.635 39.152 1.00 97.81 281 ILE A C 1
ATOM 2187 O O . ILE A 1 281 ? -36.793 -2.695 40.325 1.00 97.81 281 ILE A O 1
ATOM 2191 N N . LYS A 1 282 ? -36.892 -1.708 38.317 1.00 98.31 282 LYS A N 1
ATOM 2192 C CA . LYS A 1 282 ? -37.904 -0.722 38.706 1.00 98.31 282 LYS A CA 1
ATOM 2193 C C . LYS A 1 282 ? -39.221 -1.390 39.107 1.00 98.31 282 LYS A C 1
ATOM 2195 O O . LYS A 1 282 ? -39.798 -1.009 40.129 1.00 98.31 282 LYS A O 1
ATOM 2200 N N . ALA A 1 283 ? -39.675 -2.391 38.354 1.00 98.06 283 ALA A N 1
ATOM 2201 C CA . ALA A 1 283 ? -40.872 -3.158 38.684 1.00 98.06 283 ALA A CA 1
ATOM 2202 C C . ALA A 1 283 ? -40.710 -3.927 40.009 1.00 98.06 283 ALA A C 1
ATOM 2204 O O . ALA A 1 283 ? -41.601 -3.880 40.861 1.00 98.06 283 ALA A O 1
ATOM 2205 N N . GLU A 1 284 ? -39.556 -4.561 40.239 1.00 97.94 284 GLU A N 1
ATOM 2206 C CA . GLU A 1 284 ? -39.254 -5.240 41.505 1.00 97.94 284 GLU A CA 1
ATOM 2207 C C . GLU A 1 284 ? -39.227 -4.279 42.699 1.00 97.94 284 GLU A C 1
ATOM 2209 O O . GLU A 1 284 ? -39.774 -4.586 43.763 1.00 97.94 284 GLU A O 1
ATOM 2214 N N . LEU A 1 285 ? -38.615 -3.101 42.541 1.00 97.81 285 LEU A N 1
ATOM 2215 C CA . LEU A 1 285 ? -38.593 -2.068 43.578 1.00 97.81 285 LEU A CA 1
ATOM 2216 C C . LEU A 1 285 ? -40.002 -1.561 43.894 1.00 97.81 285 LEU A C 1
ATOM 2218 O O . LEU A 1 285 ? -40.336 -1.380 45.065 1.00 97.81 285 LEU A O 1
ATOM 2222 N N . GLN A 1 286 ? -40.851 -1.380 42.881 1.00 98.19 286 GLN A N 1
ATOM 2223 C CA . GLN A 1 286 ? -42.242 -0.978 43.075 1.00 98.19 286 GLN A CA 1
ATOM 2224 C C . GLN A 1 286 ? -43.065 -2.065 43.785 1.00 98.19 286 GLN A C 1
ATOM 2226 O O . GLN A 1 286 ? -43.856 -1.749 44.679 1.00 98.19 286 GLN A O 1
ATOM 2231 N N . ALA A 1 287 ? -42.847 -3.340 43.457 1.00 97.81 287 ALA A N 1
ATOM 2232 C CA . ALA A 1 287 ? -43.478 -4.462 44.148 1.00 97.81 287 ALA A CA 1
ATOM 2233 C C . ALA A 1 287 ? -43.041 -4.541 45.622 1.00 97.81 287 ALA A C 1
ATOM 2235 O O . ALA A 1 287 ? -43.886 -4.644 46.513 1.00 97.81 287 ALA A O 1
ATOM 2236 N N . LYS A 1 288 ? -41.733 -4.412 45.901 1.00 98.00 288 LYS A N 1
ATOM 2237 C CA . LYS A 1 288 ? -41.194 -4.362 47.274 1.00 98.00 288 LYS A CA 1
ATOM 2238 C C . LYS A 1 288 ? -41.750 -3.179 48.057 1.00 98.00 288 LYS A C 1
ATOM 2240 O O . LYS A 1 288 ? -42.164 -3.353 49.198 1.00 98.00 288 LYS A O 1
ATOM 2245 N N . ARG A 1 289 ? -41.814 -1.995 47.442 1.00 97.94 289 ARG A N 1
ATOM 2246 C CA . ARG A 1 289 ? -42.413 -0.804 48.052 1.00 97.94 289 ARG A CA 1
ATOM 2247 C C . ARG A 1 289 ? -43.868 -1.052 48.446 1.00 97.94 289 ARG A C 1
ATOM 2249 O O . ARG A 1 289 ? -44.219 -0.816 49.593 1.00 97.94 289 ARG A O 1
ATOM 2256 N N . SER A 1 290 ? -44.676 -1.578 47.527 1.00 97.56 290 SER A N 1
ATOM 2257 C CA . SER A 1 290 ? -46.096 -1.865 47.779 1.00 97.56 290 SER A CA 1
ATOM 2258 C C . SER A 1 290 ? -46.273 -2.878 48.918 1.00 97.56 290 SER A C 1
ATOM 2260 O O . SER A 1 290 ? -47.145 -2.725 49.770 1.00 97.56 290 SER A O 1
ATOM 2262 N N . ARG A 1 291 ? -45.402 -3.894 48.977 1.00 97.75 291 ARG A N 1
ATOM 2263 C CA . ARG A 1 291 ? -45.374 -4.865 50.076 1.00 97.75 291 ARG A CA 1
ATOM 2264 C C . ARG A 1 291 ? -45.028 -4.210 51.415 1.00 97.75 291 ARG A C 1
ATOM 2266 O O . ARG A 1 291 ? -45.720 -4.466 52.393 1.00 97.75 291 ARG A O 1
ATOM 2273 N N . TYR A 1 292 ? -43.999 -3.368 51.472 1.00 97.62 292 TYR A N 1
ATOM 2274 C CA . TYR A 1 292 ? -43.624 -2.685 52.713 1.00 97.62 292 TYR A CA 1
ATOM 2275 C C . TYR A 1 292 ? -44.663 -1.659 53.165 1.00 97.62 292 TYR A C 1
ATOM 2277 O O . TYR A 1 292 ? -44.875 -1.504 54.362 1.00 97.62 292 TYR A O 1
ATOM 2285 N N . GLU A 1 293 ? -45.350 -0.993 52.236 1.00 97.44 293 GLU A N 1
ATOM 2286 C CA . GLU A 1 293 ? -46.488 -0.125 52.557 1.00 97.44 293 GLU A CA 1
ATOM 2287 C C . GLU A 1 293 ? -47.639 -0.931 53.190 1.00 97.44 293 GLU A C 1
ATOM 2289 O O . GLU A 1 293 ? -48.208 -0.495 54.192 1.00 97.44 293 GLU A O 1
ATOM 2294 N N . LEU A 1 294 ? -47.929 -2.136 52.682 1.00 97.50 294 LEU A N 1
ATOM 2295 C CA . LEU A 1 294 ? -48.914 -3.048 53.277 1.00 97.50 294 LEU A CA 1
ATOM 2296 C C . LEU A 1 294 ? -48.476 -3.556 54.662 1.00 97.50 294 LEU A C 1
ATOM 2298 O O . LEU A 1 294 ? -49.276 -3.556 55.600 1.00 97.50 294 LEU A O 1
ATOM 2302 N N . GLU A 1 295 ? -47.219 -3.982 54.810 1.00 97.06 295 GLU A N 1
ATOM 2303 C CA . GLU A 1 295 ? -46.665 -4.428 56.096 1.00 97.06 295 GLU A CA 1
ATOM 2304 C C . GLU A 1 295 ? -46.714 -3.289 57.128 1.00 97.06 295 GLU A C 1
ATOM 2306 O O . GLU A 1 295 ? -47.184 -3.494 58.246 1.00 97.06 295 GLU A O 1
ATOM 2311 N N . LEU A 1 296 ? -46.339 -2.063 56.742 1.00 97.31 296 LEU A N 1
ATOM 2312 C CA . LEU A 1 296 ? -46.437 -0.878 57.596 1.00 97.31 296 LEU A CA 1
ATOM 2313 C C . LEU A 1 296 ? -47.884 -0.592 58.015 1.00 97.31 296 LEU A C 1
ATOM 2315 O O . LEU A 1 296 ? -48.133 -0.348 59.195 1.00 97.31 296 LEU A O 1
ATOM 2319 N N . ALA A 1 297 ? -48.838 -0.644 57.081 1.00 97.25 297 ALA A N 1
ATOM 2320 C CA . ALA A 1 297 ? -50.255 -0.467 57.392 1.00 97.25 297 ALA A CA 1
ATOM 2321 C C . ALA A 1 297 ? -50.759 -1.545 58.366 1.00 97.25 297 ALA A C 1
ATOM 2323 O O . ALA A 1 297 ? -51.482 -1.235 59.311 1.00 97.25 297 ALA A O 1
ATOM 2324 N N . THR A 1 298 ? -50.315 -2.792 58.192 1.00 97.19 298 THR A N 1
ATOM 2325 C CA . THR A 1 298 ? -50.650 -3.910 59.088 1.00 97.19 298 THR A CA 1
ATOM 2326 C C . THR A 1 298 ? -50.109 -3.666 60.498 1.00 97.19 298 THR A C 1
ATOM 2328 O O . THR A 1 298 ? -50.850 -3.800 61.469 1.00 97.19 298 THR A O 1
ATOM 2331 N N . TYR A 1 299 ? -48.852 -3.225 60.628 1.00 97.19 299 TYR A N 1
ATOM 2332 C CA . TYR A 1 299 ? -48.276 -2.866 61.927 1.00 97.19 299 TYR A CA 1
ATOM 2333 C C . TYR A 1 299 ? -48.994 -1.684 62.585 1.00 97.19 299 TYR A C 1
ATOM 2335 O O . TYR A 1 299 ? -49.208 -1.696 63.794 1.00 97.19 299 TYR A O 1
ATOM 2343 N N . GLN A 1 300 ? -49.403 -0.676 61.810 1.00 97.56 300 GLN A N 1
ATOM 2344 C CA . GLN A 1 300 ? -50.172 0.456 62.333 1.00 97.56 300 GLN A CA 1
ATOM 2345 C C . GLN A 1 300 ? -51.555 0.036 62.848 1.00 97.56 300 GLN A C 1
ATOM 2347 O O . GLN A 1 300 ? -52.003 0.565 63.865 1.00 97.56 300 GLN A O 1
ATOM 2352 N N . ILE A 1 301 ? -52.226 -0.904 62.174 1.00 96.75 301 ILE A N 1
ATOM 2353 C CA . ILE A 1 301 ? -53.500 -1.472 62.637 1.00 96.75 301 ILE A CA 1
ATOM 2354 C C . ILE A 1 301 ? -53.278 -2.261 63.929 1.00 96.75 301 ILE A C 1
ATOM 2356 O O . ILE A 1 301 ? -53.922 -1.954 64.926 1.00 96.75 301 ILE A O 1
ATOM 2360 N N . ALA A 1 302 ? -52.310 -3.183 63.947 1.00 96.50 302 ALA A N 1
ATOM 2361 C CA . ALA A 1 302 ? -51.996 -3.985 65.130 1.00 96.50 302 ALA A CA 1
ATOM 2362 C C . ALA A 1 302 ? -51.642 -3.113 66.349 1.00 96.50 302 ALA A C 1
ATOM 2364 O O . ALA A 1 302 ? -52.087 -3.381 67.463 1.00 96.50 302 ALA A O 1
ATOM 2365 N N . TYR A 1 303 ? -50.891 -2.026 66.142 1.00 97.19 303 TYR A N 1
ATOM 2366 C CA . TYR A 1 303 ? -50.585 -1.062 67.199 1.00 97.19 303 TYR A CA 1
ATOM 2367 C C . TYR A 1 303 ? -51.849 -0.385 67.756 1.00 97.19 303 TYR A C 1
ATOM 2369 O O . TYR A 1 303 ? -52.002 -0.269 68.970 1.00 97.19 303 TYR A O 1
ATOM 2377 N N . LYS A 1 304 ? -52.780 0.034 66.887 1.00 97.44 304 LYS A N 1
ATOM 2378 C CA . LYS A 1 304 ? -54.057 0.632 67.313 1.00 97.44 304 LYS A CA 1
ATOM 2379 C C . LYS A 1 304 ? -54.965 -0.370 68.025 1.00 97.44 304 LYS A C 1
ATOM 2381 O O . LYS A 1 304 ? -55.625 0.012 68.984 1.00 97.44 304 LYS A O 1
ATOM 2386 N N . GLU A 1 305 ? -54.990 -1.626 67.587 1.00 96.31 305 GLU A N 1
ATOM 2387 C CA . GLU A 1 305 ? -55.734 -2.701 68.256 1.00 96.31 305 GLU A CA 1
ATOM 2388 C C . GLU A 1 305 ? -55.194 -2.951 69.666 1.00 96.31 305 GLU A C 1
ATOM 2390 O O . GLU A 1 305 ? -55.967 -2.959 70.621 1.00 96.31 305 GLU A O 1
ATOM 2395 N N . GLN A 1 306 ? -53.868 -3.046 69.823 1.00 96.44 306 GLN A N 1
ATOM 2396 C CA . GLN A 1 306 ? -53.236 -3.160 71.141 1.00 96.44 306 GLN A CA 1
ATOM 2397 C C . GLN A 1 306 ? -53.530 -1.945 72.024 1.00 96.44 306 GLN A C 1
ATOM 2399 O O . GLN A 1 306 ? -53.807 -2.094 73.212 1.00 96.44 306 GLN A O 1
ATOM 2404 N N . GLN A 1 307 ? -53.496 -0.736 71.460 1.00 96.62 307 GLN A N 1
ATOM 2405 C CA . GLN A 1 307 ? -53.850 0.470 72.201 1.00 96.62 307 GLN A CA 1
ATOM 2406 C C . GLN A 1 307 ? -55.312 0.427 72.681 1.00 96.62 307 GLN A C 1
ATOM 2408 O O . GLN A 1 307 ? -55.572 0.725 73.847 1.00 96.62 307 GLN A O 1
ATOM 2413 N N . ALA A 1 308 ? -56.246 0.006 71.825 1.00 95.44 308 ALA A N 1
ATOM 2414 C CA . ALA A 1 308 ? -57.655 -0.146 72.181 1.00 95.44 308 ALA A CA 1
ATOM 2415 C C . ALA A 1 308 ? -57.872 -1.228 73.255 1.00 95.44 308 ALA A C 1
ATOM 2417 O O . ALA A 1 308 ? -58.664 -1.033 74.176 1.00 95.44 308 ALA A O 1
ATOM 2418 N N . GLU A 1 309 ? -57.140 -2.343 73.190 1.00 95.50 309 GLU A N 1
ATOM 2419 C CA . GLU A 1 309 ? -57.178 -3.392 74.213 1.00 95.50 309 GLU A CA 1
ATOM 2420 C C . GLU A 1 309 ? -56.653 -2.879 75.564 1.00 95.50 309 GLU A C 1
ATOM 2422 O O . GLU A 1 309 ? -57.284 -3.091 76.600 1.00 95.50 309 GLU A O 1
ATOM 2427 N N . VAL A 1 310 ? -55.551 -2.121 75.566 1.00 95.31 310 VAL A N 1
ATOM 2428 C CA . VAL A 1 310 ? -55.024 -1.470 76.777 1.00 95.31 310 VAL A CA 1
ATOM 2429 C C . VAL A 1 310 ? -56.033 -0.478 77.361 1.00 95.31 310 VAL A C 1
ATOM 2431 O O . VAL A 1 310 ? -56.199 -0.417 78.581 1.00 95.31 310 VAL A O 1
ATOM 2434 N N . GLU A 1 311 ? -56.713 0.304 76.524 1.00 95.94 311 GLU A N 1
ATOM 2435 C CA . GLU A 1 311 ? -57.766 1.228 76.957 1.00 95.94 311 GLU A CA 1
ATOM 2436 C C . GLU A 1 311 ? -58.965 0.475 77.553 1.00 95.94 311 GLU A C 1
ATOM 2438 O O . GLU A 1 311 ? -59.400 0.816 78.655 1.00 95.94 311 GLU A O 1
ATOM 2443 N N . SER A 1 312 ? -59.411 -0.616 76.923 1.00 95.12 312 SER A N 1
ATOM 2444 C CA . SER A 1 312 ? -60.470 -1.488 77.448 1.00 95.12 312 SER A CA 1
ATOM 2445 C C . SER A 1 312 ? -60.100 -2.109 78.801 1.00 95.12 312 SER A C 1
ATOM 2447 O O . SER A 1 312 ? -60.890 -2.076 79.747 1.00 95.12 312 SER A O 1
ATOM 2449 N N . LEU A 1 313 ? -58.866 -2.605 78.951 1.00 95.62 313 LEU A N 1
ATOM 2450 C CA . LEU A 1 313 ? -58.361 -3.127 80.223 1.00 95.62 313 LEU A CA 1
ATOM 2451 C C . LEU A 1 313 ? -58.282 -2.036 81.296 1.00 95.62 313 LEU A C 1
ATOM 2453 O O . LEU A 1 313 ? -58.613 -2.287 82.456 1.00 95.62 313 LEU A O 1
ATOM 2457 N N . ARG A 1 314 ? -57.883 -0.809 80.935 1.00 96.00 314 ARG A N 1
ATOM 2458 C CA . ARG A 1 314 ? -57.899 0.336 81.862 1.00 96.00 314 ARG A CA 1
ATOM 2459 C C . ARG A 1 314 ? -59.314 0.648 82.341 1.00 96.00 314 ARG A C 1
ATOM 2461 O O . ARG A 1 314 ? -59.490 0.911 83.530 1.00 96.00 314 ARG A O 1
ATOM 2468 N N . GLU A 1 315 ? -60.311 0.615 81.462 1.00 94.50 315 GLU A N 1
ATOM 2469 C CA . GLU A 1 315 ? -61.719 0.795 81.835 1.00 94.50 315 GLU A CA 1
ATOM 2470 C C . GLU A 1 315 ? -62.224 -0.335 82.734 1.00 94.50 315 GLU A C 1
ATOM 2472 O O . GLU A 1 315 ? -62.837 -0.065 83.768 1.00 94.50 315 GLU A O 1
ATOM 2477 N N . HIS A 1 316 ? -61.895 -1.588 82.414 1.00 94.31 316 HIS A N 1
ATOM 2478 C CA . HIS A 1 316 ? -62.262 -2.733 83.241 1.00 94.31 316 HIS A CA 1
ATOM 2479 C C . HIS A 1 316 ? -61.636 -2.651 84.640 1.00 94.31 316 HIS A C 1
ATOM 2481 O O . HIS A 1 316 ? -62.318 -2.846 85.643 1.00 94.31 316 HIS A O 1
ATOM 2487 N N . CYS A 1 317 ? -60.361 -2.262 84.732 1.00 93.81 317 CYS A N 1
ATOM 2488 C CA . CYS A 1 317 ? -59.694 -1.992 86.003 1.00 93.81 317 CYS A CA 1
ATOM 2489 C C . CYS A 1 317 ? -60.380 -0.869 86.793 1.00 93.81 317 CYS A C 1
ATOM 2491 O O . CYS A 1 317 ? -60.544 -0.997 88.005 1.00 93.81 317 CYS A O 1
ATOM 2493 N N . LYS A 1 318 ? -60.805 0.224 86.141 1.00 94.38 318 LYS A N 1
ATOM 2494 C CA . LYS A 1 318 ? -61.573 1.295 86.805 1.00 94.38 318 LYS A CA 1
ATOM 2495 C C . LYS A 1 318 ? -62.900 0.770 87.359 1.00 94.38 318 LYS A C 1
ATOM 2497 O O . LYS A 1 318 ? -63.230 1.073 88.504 1.00 94.38 318 LYS A O 1
ATOM 2502 N N . LEU A 1 319 ? -63.622 -0.039 86.583 1.00 94.38 319 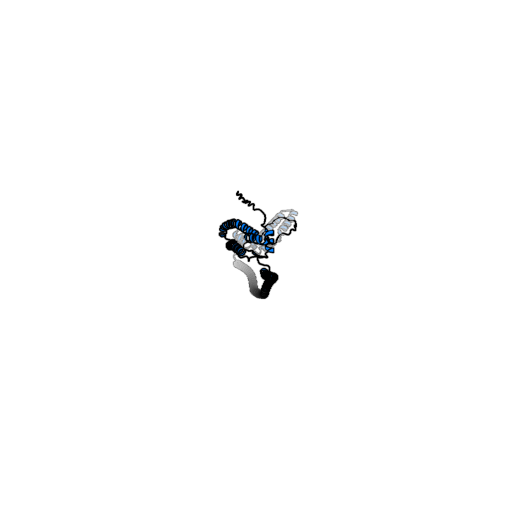LEU A N 1
ATOM 2503 C CA . LEU A 1 319 ? -64.874 -0.662 87.011 1.00 94.38 319 LEU A CA 1
ATOM 2504 C C . LEU A 1 319 ? -64.650 -1.595 88.209 1.00 94.38 319 LEU A C 1
ATOM 2506 O O . LEU A 1 319 ? -65.337 -1.467 89.219 1.00 94.38 319 LEU A O 1
ATOM 2510 N N . LEU A 1 320 ? -63.646 -2.473 88.149 1.00 93.81 320 LEU A N 1
ATOM 2511 C CA . LEU A 1 320 ? -63.299 -3.369 89.255 1.00 93.81 320 LEU A CA 1
ATOM 2512 C C . LEU A 1 320 ? -62.938 -2.598 90.527 1.00 93.81 320 LEU A C 1
ATOM 2514 O O . LEU A 1 320 ? -63.414 -2.954 91.600 1.00 93.81 320 LEU A O 1
ATOM 2518 N N . ARG A 1 321 ? -62.174 -1.503 90.417 1.00 94.31 321 ARG A N 1
ATOM 2519 C CA . ARG A 1 321 ? -61.894 -0.620 91.561 1.00 94.31 321 ARG A CA 1
ATOM 2520 C C . ARG A 1 321 ? -63.169 0.005 92.131 1.00 94.31 321 ARG A C 1
ATOM 2522 O O . ARG A 1 321 ? -63.281 0.128 93.346 1.00 94.31 321 ARG A O 1
ATOM 2529 N N . SER A 1 322 ? -64.131 0.394 91.290 1.00 92.38 322 SER A N 1
ATOM 2530 C CA . SER A 1 322 ? -65.420 0.918 91.770 1.00 92.38 322 SER A CA 1
ATOM 2531 C C . SER A 1 322 ? -66.239 -0.148 92.504 1.00 92.38 322 SER A C 1
ATOM 2533 O O . SER A 1 322 ? -66.668 0.092 93.626 1.00 92.38 322 SER A O 1
ATOM 2535 N N . HIS A 1 323 ? -66.334 -1.362 91.951 1.00 92.69 323 HIS A N 1
ATOM 2536 C CA . HIS A 1 323 ? -66.999 -2.488 92.608 1.00 92.69 323 HIS A CA 1
ATOM 2537 C C . HIS A 1 323 ? -66.311 -2.879 93.918 1.00 92.69 323 HIS A C 1
ATOM 2539 O O . HIS A 1 323 ? -66.986 -3.210 94.888 1.00 92.69 323 HIS A O 1
ATOM 2545 N N . GLN A 1 324 ? -64.975 -2.832 93.970 1.00 92.94 324 GLN A N 1
ATOM 2546 C CA . GLN A 1 324 ? -64.232 -3.067 95.203 1.00 92.94 324 GLN A CA 1
ATOM 2547 C C . GLN A 1 324 ? -64.627 -2.045 96.275 1.00 92.94 324 GLN A C 1
ATOM 2549 O O . GLN A 1 324 ? -64.942 -2.442 97.393 1.00 92.94 324 GLN A O 1
ATOM 2554 N N . ARG A 1 325 ? -64.686 -0.750 95.935 1.00 92.00 325 ARG A N 1
ATOM 2555 C CA . ARG A 1 325 ? -65.149 0.288 96.871 1.00 92.00 325 ARG A CA 1
ATOM 2556 C C . ARG A 1 325 ? -66.587 0.052 97.329 1.00 92.00 325 ARG A C 1
ATOM 2558 O O . ARG A 1 325 ? -66.867 0.181 98.516 1.00 92.00 325 ARG A O 1
ATOM 2565 N N . ASP A 1 326 ? -67.486 -0.328 96.425 1.00 91.25 326 ASP A N 1
ATOM 2566 C CA . ASP A 1 326 ? -68.877 -0.636 96.773 1.00 91.25 326 ASP A CA 1
ATOM 2567 C C . ASP A 1 326 ? -68.966 -1.826 97.738 1.00 91.25 326 ASP A C 1
ATOM 2569 O O . ASP A 1 326 ? -69.704 -1.771 98.722 1.00 91.25 326 ASP A O 1
ATOM 2573 N N . LEU A 1 327 ? -68.175 -2.879 97.508 1.00 90.56 327 LEU A N 1
ATOM 2574 C CA . LEU A 1 327 ? -68.071 -4.025 98.413 1.00 90.56 327 LEU A CA 1
ATOM 2575 C C . LEU A 1 327 ? -67.490 -3.633 99.773 1.00 90.56 327 LEU A C 1
ATOM 2577 O O . LEU A 1 327 ? -67.994 -4.092 100.794 1.00 90.56 327 LEU A O 1
ATOM 2581 N N . GLU A 1 328 ? -66.477 -2.767 99.814 1.00 90.62 328 GLU A N 1
ATOM 2582 C CA . GLU A 1 328 ? -65.923 -2.230 101.062 1.00 90.62 328 GLU A CA 1
ATOM 2583 C C . GLU A 1 328 ? -66.969 -1.415 101.841 1.00 90.62 328 GLU A C 1
ATOM 2585 O O . GLU A 1 328 ? -67.085 -1.562 103.060 1.00 90.62 328 GLU A O 1
ATOM 2590 N N . ILE A 1 329 ? -67.776 -0.594 101.158 1.00 88.62 329 ILE A N 1
ATOM 2591 C CA . ILE A 1 329 ? -68.897 0.142 101.766 1.00 88.62 329 ILE A CA 1
ATOM 2592 C C . ILE A 1 329 ? -69.936 -0.835 102.323 1.00 88.62 329 ILE A C 1
ATOM 2594 O O . ILE A 1 329 ? -70.412 -0.661 103.446 1.00 88.62 329 ILE A O 1
ATOM 2598 N N . LEU A 1 330 ? -70.284 -1.872 101.561 1.00 89.00 330 LEU A N 1
ATOM 2599 C CA . LEU A 1 330 ? -71.283 -2.863 101.950 1.00 89.00 330 LEU A CA 1
ATOM 2600 C C . LEU A 1 330 ? -70.799 -3.712 103.134 1.00 89.00 330 LEU A C 1
ATOM 2602 O O . LEU A 1 330 ? -71.564 -3.937 104.070 1.00 89.00 330 LEU A O 1
ATOM 2606 N N . ALA A 1 331 ? -69.518 -4.086 103.153 1.00 85.75 331 ALA A N 1
ATOM 2607 C CA . ALA A 1 331 ? -68.873 -4.759 104.276 1.00 85.75 331 ALA A CA 1
ATOM 2608 C C . ALA A 1 331 ? -68.873 -3.882 105.536 1.00 85.75 331 ALA A C 1
ATOM 2610 O O . ALA A 1 331 ? -69.273 -4.346 106.604 1.00 85.75 331 ALA A O 1
ATOM 2611 N N . LYS A 1 332 ? -68.518 -2.592 105.419 1.00 88.12 332 LYS A N 1
ATOM 2612 C CA . LYS A 1 332 ? -68.609 -1.632 106.535 1.00 88.12 332 LYS A CA 1
ATOM 2613 C C . LYS A 1 332 ? -70.045 -1.466 107.031 1.00 88.12 332 LYS A C 1
ATOM 2615 O O . LYS A 1 332 ? -70.275 -1.417 108.237 1.00 88.12 332 LYS A O 1
ATOM 2620 N N . LYS A 1 333 ? -71.026 -1.416 106.126 1.00 86.62 333 LYS A N 1
ATOM 2621 C CA . LYS A 1 333 ? -72.447 -1.343 106.485 1.00 86.62 333 LYS A CA 1
ATOM 2622 C C . LYS A 1 333 ? -72.901 -2.598 107.229 1.00 86.62 333 LYS A C 1
ATOM 2624 O O . LYS A 1 333 ? -73.551 -2.480 108.261 1.00 86.62 333 LYS A O 1
ATOM 2629 N N . GLN A 1 334 ? -72.516 -3.782 106.758 1.00 85.12 334 GLN A N 1
ATOM 2630 C CA . GLN A 1 334 ? -72.818 -5.037 107.442 1.00 85.12 334 GLN A CA 1
ATOM 2631 C C . GLN A 1 334 ? -72.153 -5.100 108.823 1.00 85.12 334 GLN A C 1
ATOM 2633 O O . GLN A 1 334 ? -72.796 -5.508 109.787 1.00 85.12 334 GLN A O 1
ATOM 2638 N N . GLN A 1 335 ? -70.907 -4.638 108.949 1.00 85.19 335 GLN A N 1
ATOM 2639 C CA . GLN A 1 335 ? -70.215 -4.539 110.234 1.00 85.19 335 GLN A CA 1
ATOM 2640 C C . GLN A 1 335 ? -70.962 -3.616 111.211 1.00 85.19 335 GLN A C 1
ATOM 2642 O O . GLN A 1 335 ? -71.129 -3.971 112.378 1.00 85.19 335 GLN A O 1
ATOM 2647 N N . LEU A 1 336 ? -71.461 -2.464 110.745 1.00 81.44 336 LEU A N 1
ATOM 2648 C CA . LEU A 1 336 ? -72.295 -1.563 111.548 1.00 81.44 336 LEU A CA 1
ATOM 2649 C C . LEU A 1 336 ? -73.628 -2.213 111.941 1.00 81.44 336 LEU A C 1
ATOM 2651 O O . LEU A 1 336 ? -74.008 -2.151 113.105 1.00 81.44 336 LEU A O 1
ATOM 2655 N N . GLU A 1 337 ? -74.307 -2.899 111.020 1.00 82.38 337 GLU A N 1
ATOM 2656 C CA . GLU A 1 337 ? -75.552 -3.620 111.317 1.00 82.38 337 GLU A CA 1
ATOM 2657 C C . GLU A 1 337 ? -75.341 -4.770 112.318 1.00 82.38 337 GLU A C 1
ATOM 2659 O O . GLU A 1 337 ? -76.186 -5.013 113.182 1.00 82.38 337 GLU A O 1
ATOM 2664 N N . GLU A 1 338 ? -74.217 -5.487 112.242 1.00 80.38 338 GLU A N 1
ATOM 2665 C CA . GLU A 1 338 ? -73.836 -6.509 113.221 1.00 80.38 338 GLU A CA 1
ATOM 2666 C C . GLU A 1 338 ? -73.498 -5.900 114.583 1.00 80.38 338 GLU A C 1
ATOM 2668 O O . GLU A 1 338 ? -73.899 -6.449 115.615 1.00 80.38 338 GLU A O 1
ATOM 2673 N N . MET A 1 339 ? -72.809 -4.755 114.609 1.00 79.44 339 MET A N 1
ATOM 2674 C CA . MET A 1 339 ? -72.578 -3.992 115.834 1.00 79.44 339 MET A CA 1
ATOM 2675 C C . MET A 1 339 ? -73.894 -3.526 116.453 1.00 79.44 339 MET A C 1
ATOM 2677 O O . MET A 1 339 ? -74.103 -3.760 117.643 1.00 79.44 339 MET A O 1
ATOM 2681 N N . ASP A 1 340 ? -74.806 -2.963 115.664 1.00 78.31 340 ASP A N 1
ATOM 2682 C CA . ASP A 1 340 ? -76.124 -2.527 116.119 1.00 78.31 340 ASP A CA 1
ATOM 2683 C C . ASP A 1 340 ? -76.943 -3.704 116.636 1.00 78.31 340 ASP A C 1
ATOM 2685 O O . ASP A 1 340 ? -77.467 -3.635 117.745 1.00 78.31 340 ASP A O 1
ATOM 2689 N N . ARG A 1 341 ? -76.990 -4.833 115.915 1.00 79.19 341 ARG A N 1
ATOM 2690 C CA . ARG A 1 341 ? -77.647 -6.063 116.392 1.00 79.19 341 ARG A CA 1
ATOM 2691 C C . ARG A 1 341 ? -77.041 -6.567 117.695 1.00 79.19 341 ARG A C 1
ATOM 2693 O O . ARG A 1 341 ? -77.787 -6.982 118.581 1.00 79.19 341 ARG A O 1
ATOM 2700 N N . ASN A 1 342 ? -75.719 -6.537 117.842 1.00 76.62 342 ASN A N 1
ATOM 2701 C CA . ASN A 1 342 ? -75.050 -6.940 119.079 1.00 76.62 342 ASN A CA 1
ATOM 2702 C C . ASN A 1 342 ? -75.324 -5.960 120.229 1.00 76.62 342 ASN A C 1
ATOM 2704 O O . ASN A 1 342 ? -75.538 -6.402 121.359 1.00 76.62 342 ASN A O 1
ATOM 2708 N N . CYS A 1 343 ? -75.375 -4.655 119.962 1.00 74.00 343 CYS A N 1
ATOM 2709 C CA . CYS A 1 343 ? -75.766 -3.628 120.926 1.00 74.00 343 CYS A CA 1
ATOM 2710 C C . CYS A 1 343 ? -77.228 -3.788 121.350 1.00 74.00 343 CYS A C 1
ATOM 2712 O O . CYS A 1 343 ? -77.508 -3.796 122.545 1.00 74.00 343 CYS A O 1
ATOM 2714 N N . LEU A 1 344 ? -78.146 -4.015 120.408 1.00 69.75 344 LEU A N 1
ATOM 2715 C CA . LEU A 1 344 ? -79.558 -4.282 120.682 1.00 69.75 344 LEU A CA 1
ATOM 2716 C C . LEU A 1 344 ? -79.730 -5.579 121.469 1.00 69.75 344 LEU A C 1
ATOM 2718 O O . LEU A 1 344 ? -80.476 -5.608 122.439 1.00 69.75 344 LEU A O 1
ATOM 2722 N N . ARG A 1 345 ? -78.988 -6.638 121.125 1.00 72.25 345 ARG A N 1
ATOM 2723 C CA . ARG A 1 345 ? -78.992 -7.901 121.873 1.00 72.25 345 ARG A CA 1
ATOM 2724 C C . ARG A 1 345 ? -78.479 -7.700 123.306 1.00 72.25 345 ARG A C 1
ATOM 2726 O O . ARG A 1 345 ? -79.081 -8.237 124.231 1.00 72.25 345 ARG A O 1
ATOM 2733 N N . LYS A 1 346 ? -77.429 -6.891 123.513 1.00 69.62 346 LYS A N 1
ATOM 2734 C CA . LYS A 1 346 ? -76.943 -6.503 124.853 1.00 69.62 346 LYS A CA 1
ATOM 2735 C C . LYS A 1 346 ? -77.962 -5.655 125.619 1.00 69.62 346 LYS A C 1
ATOM 2737 O O . LYS A 1 346 ? -78.195 -5.929 126.790 1.00 69.62 346 LYS A O 1
ATOM 2742 N N . LEU A 1 347 ? -78.590 -4.674 124.971 1.00 62.00 347 LEU A N 1
ATOM 2743 C CA . LEU A 1 347 ? -79.619 -3.816 125.564 1.00 62.00 347 LEU A CA 1
ATOM 2744 C C . LEU A 1 347 ? -80.846 -4.635 125.976 1.00 62.00 347 LEU A C 1
ATOM 2746 O O . LEU A 1 347 ? -81.339 -4.474 127.087 1.00 62.00 347 LEU A O 1
ATOM 2750 N N . MET A 1 348 ? -81.300 -5.542 125.109 1.00 62.25 348 MET A N 1
ATOM 2751 C CA . MET A 1 348 ? -82.451 -6.413 125.341 1.00 62.25 348 MET A CA 1
ATOM 2752 C C . MET A 1 348 ? -82.175 -7.411 126.472 1.00 62.25 348 MET A C 1
ATOM 2754 O O . MET A 1 348 ? -83.024 -7.606 127.337 1.00 62.25 348 MET A O 1
ATOM 2758 N N . MET A 1 349 ? -80.961 -7.974 126.534 1.00 62.91 349 MET A N 1
ATOM 2759 C CA . MET A 1 349 ? -80.533 -8.774 127.687 1.00 62.91 349 MET A CA 1
ATOM 2760 C C . MET A 1 349 ? -80.478 -7.938 128.973 1.00 62.91 349 MET A C 1
ATOM 2762 O O . MET A 1 349 ? -80.918 -8.414 130.013 1.00 62.91 349 MET A O 1
ATOM 2766 N N . ALA A 1 350 ? -80.031 -6.679 128.905 1.00 53.44 350 ALA A N 1
ATOM 2767 C CA . ALA A 1 350 ? -80.010 -5.772 130.054 1.00 53.44 350 ALA A CA 1
ATOM 2768 C C . ALA A 1 350 ? -81.410 -5.311 130.511 1.00 53.44 350 ALA A C 1
ATOM 2770 O O . ALA A 1 350 ? -81.591 -5.021 131.690 1.00 53.44 350 ALA A O 1
ATOM 2771 N N . THR A 1 351 ? -82.409 -5.256 129.622 1.00 53.78 351 THR A N 1
ATOM 2772 C CA . THR A 1 351 ? -83.789 -4.852 129.972 1.00 53.78 351 THR A CA 1
ATOM 2773 C C . THR A 1 351 ? -84.660 -6.011 130.455 1.00 53.78 351 THR A C 1
ATOM 2775 O O . THR A 1 351 ? -85.596 -5.777 131.214 1.00 53.78 351 THR A O 1
ATOM 2778 N N . LEU A 1 352 ? -84.362 -7.256 130.068 1.00 49.50 352 LEU A N 1
ATOM 2779 C CA . LEU A 1 352 ? -85.144 -8.433 130.473 1.00 49.50 352 LEU A CA 1
ATOM 2780 C C . LEU A 1 352 ? -84.703 -9.053 131.810 1.00 49.50 352 LEU A C 1
ATOM 2782 O O . LEU A 1 352 ? -85.430 -9.874 132.367 1.00 49.50 352 LEU A O 1
ATOM 2786 N N . THR A 1 353 ? -83.570 -8.637 132.380 1.00 45.25 353 THR A N 1
ATOM 2787 C CA . THR A 1 353 ? -83.124 -9.076 133.712 1.00 45.25 353 THR A CA 1
ATOM 2788 C C . THR A 1 353 ? -83.257 -7.952 134.745 1.00 45.25 353 THR A C 1
ATOM 2790 O O . THR A 1 353 ? -82.355 -7.132 134.904 1.00 45.25 353 THR A O 1
ATOM 2793 N N . LEU A 1 354 ? -84.369 -7.932 135.491 1.00 34.72 354 LEU A N 1
ATOM 2794 C CA . LEU A 1 354 ? -84.554 -7.127 136.709 1.00 34.72 354 LEU A CA 1
ATOM 2795 C C . LEU A 1 354 ? -83.624 -7.636 137.828 1.00 34.72 354 LEU A C 1
ATOM 2797 O O . LEU A 1 354 ? -84.046 -8.369 138.719 1.00 34.72 354 LEU A O 1
ATOM 2801 N N . THR A 1 355 ? -82.350 -7.239 137.790 1.00 40.69 355 THR A N 1
ATOM 2802 C CA . THR A 1 355 ? -81.402 -7.451 138.897 1.00 40.69 355 THR A CA 1
ATOM 2803 C C . THR A 1 355 ? -80.389 -6.306 138.963 1.00 40.69 355 THR A C 1
ATOM 2805 O O . THR A 1 355 ? -79.692 -6.065 137.978 1.00 40.69 355 THR A O 1
ATOM 2808 N N . PRO A 1 356 ? -80.247 -5.607 140.106 1.00 37.03 356 PRO A N 1
ATOM 2809 C CA . PRO A 1 356 ? -79.200 -4.612 140.292 1.00 37.03 356 PRO A CA 1
ATOM 2810 C C . PRO A 1 356 ? -77.874 -5.325 140.590 1.00 37.03 356 PRO A C 1
ATOM 2812 O O . PRO A 1 356 ? -77.538 -5.584 141.747 1.00 37.03 356 PRO A O 1
ATOM 2815 N N . SER A 1 357 ? -77.105 -5.667 139.555 1.00 41.88 357 SER A N 1
ATOM 2816 C CA . SER A 1 357 ? -75.739 -6.162 139.741 1.00 41.88 357 SER A CA 1
ATOM 2817 C C . SER A 1 357 ? -74.769 -4.992 139.896 1.00 41.88 357 SER A C 1
ATOM 2819 O O . SER A 1 357 ? -74.450 -4.275 138.948 1.00 41.88 357 SER A O 1
ATOM 2821 N N . LYS A 1 358 ? -74.299 -4.825 141.133 1.00 34.25 358 LYS A N 1
ATOM 2822 C CA . LYS A 1 358 ? -73.056 -4.135 141.484 1.00 34.25 358 LYS A CA 1
ATOM 2823 C C . LYS A 1 358 ? -71.858 -4.823 140.804 1.00 34.25 358 LYS A C 1
ATOM 2825 O O . LYS A 1 358 ? -71.858 -6.043 140.685 1.00 34.25 358 LYS A O 1
ATOM 2830 N N . TYR A 1 359 ? -70.823 -4.024 140.524 1.00 38.66 359 TYR A N 1
ATOM 2831 C CA . TYR A 1 359 ? -69.521 -4.345 139.905 1.00 38.66 359 TYR A CA 1
ATOM 2832 C C . TYR A 1 359 ? -69.558 -4.496 138.368 1.00 38.66 359 TYR A C 1
ATOM 2834 O O . TYR A 1 359 ? -70.360 -5.243 137.840 1.00 38.66 359 TYR A O 1
ATOM 2842 N N . GLY A 1 360 ? -68.723 -3.820 137.576 1.00 37.03 360 GLY A N 1
ATOM 2843 C CA . GLY A 1 360 ? -67.471 -3.138 137.889 1.00 37.03 360 GLY A CA 1
ATOM 2844 C C . GLY A 1 360 ? -67.323 -1.817 137.136 1.00 37.03 360 GLY A C 1
ATOM 2845 O O . GLY A 1 360 ? -67.699 -1.694 135.978 1.00 37.03 360 GLY A O 1
ATOM 2846 N N . LYS A 1 361 ? -66.800 -0.844 137.878 1.00 37.62 361 LYS A N 1
ATOM 2847 C CA . LYS A 1 361 ? -66.058 0.345 137.465 1.00 37.62 361 LYS A CA 1
ATOM 2848 C C . LYS A 1 361 ? -65.952 0.595 135.952 1.00 37.62 361 LYS A C 1
ATOM 2850 O O . LYS A 1 361 ? -65.294 -0.145 135.226 1.00 37.62 361 LYS A O 1
ATOM 2855 N N . ALA A 1 362 ? -66.478 1.742 135.534 1.00 36.94 362 ALA A N 1
ATOM 2856 C CA . ALA A 1 362 ? -65.930 2.502 134.419 1.00 36.94 362 ALA A CA 1
ATOM 2857 C C . ALA A 1 362 ? -64.534 3.018 134.827 1.00 36.94 362 ALA A C 1
ATOM 2859 O O . ALA A 1 362 ? -64.357 4.190 135.136 1.00 36.94 362 ALA A O 1
ATOM 2860 N N . GLU A 1 363 ? -63.574 2.101 134.951 1.00 36.00 363 GLU A N 1
ATOM 2861 C CA . GLU A 1 363 ? -62.153 2.423 134.963 1.00 36.00 363 GLU A CA 1
ATOM 2862 C C . GLU A 1 363 ? -61.735 2.574 133.502 1.00 36.00 363 GLU A C 1
ATOM 2864 O O . GLU A 1 363 ? -61.921 1.660 132.696 1.00 36.00 363 GLU A O 1
ATOM 2869 N N . ASP A 1 364 ? -61.267 3.775 133.172 1.00 37.34 364 ASP A N 1
ATOM 2870 C CA . ASP A 1 364 ? -60.164 4.037 132.254 1.00 37.34 364 ASP A CA 1
ATOM 2871 C C . ASP A 1 364 ? -59.821 2.873 131.319 1.00 37.34 364 ASP A C 1
ATOM 2873 O O . ASP A 1 364 ? -58.877 2.114 131.535 1.00 37.34 364 ASP A O 1
ATOM 2877 N N . ARG A 1 365 ? -60.560 2.763 130.213 1.00 44.56 365 ARG A N 1
ATOM 2878 C CA . ARG A 1 365 ? -60.037 2.091 129.021 1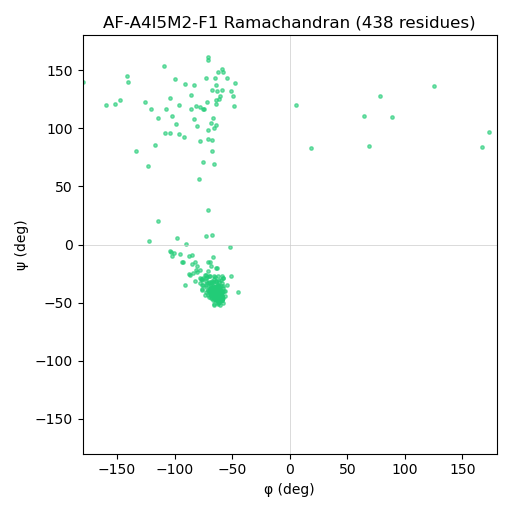.00 44.56 365 ARG A CA 1
ATOM 2879 C C . ARG A 1 365 ? -59.051 3.032 128.346 1.00 44.56 365 ARG A C 1
ATOM 2881 O O . ARG A 1 365 ? -59.322 3.595 127.289 1.00 44.56 365 ARG A O 1
ATOM 2888 N N . THR A 1 366 ? -57.903 3.213 128.983 1.00 46.59 366 THR A N 1
ATOM 2889 C CA . THR A 1 366 ? -56.689 3.563 128.265 1.00 46.59 366 THR A CA 1
ATOM 2890 C C . THR A 1 366 ? -56.362 2.378 127.358 1.00 46.59 366 THR A C 1
ATOM 2892 O O . THR A 1 366 ? -56.265 1.234 127.801 1.00 46.59 366 THR A O 1
ATOM 2895 N N . LEU A 1 367 ? -56.297 2.641 126.054 1.00 47.72 367 LEU A N 1
ATOM 2896 C CA . LEU A 1 367 ? -55.791 1.692 125.064 1.00 47.72 367 LEU A CA 1
ATOM 2897 C C . LEU A 1 367 ? -54.422 1.185 125.542 1.00 47.72 367 LEU A C 1
ATOM 2899 O O . LEU A 1 367 ? -53.571 1.989 125.928 1.00 47.72 367 LEU A O 1
ATOM 2903 N N . THR A 1 368 ? -54.197 -0.129 125.524 1.00 64.56 368 THR A N 1
ATOM 2904 C CA . THR A 1 368 ? -52.842 -0.672 125.687 1.00 64.56 368 THR A CA 1
ATOM 2905 C C . THR A 1 368 ? -51.944 -0.100 124.584 1.00 64.56 368 THR A C 1
ATOM 2907 O O . THR A 1 368 ? -52.427 0.189 123.490 1.00 64.56 368 THR A O 1
ATOM 2910 N N . SER A 1 369 ? -50.642 0.098 124.835 1.00 65.25 369 SER A N 1
ATOM 2911 C CA . SER A 1 369 ? -49.765 0.782 123.862 1.00 65.25 369 SER A CA 1
ATOM 2912 C C . SER A 1 369 ? -49.706 0.080 122.500 1.00 65.25 369 SER A C 1
ATOM 2914 O O . SER A 1 369 ? -49.500 0.741 121.488 1.00 65.25 369 SER A O 1
ATOM 2916 N N . GLU A 1 370 ? -49.921 -1.239 122.464 1.00 61.22 370 GLU A N 1
ATOM 2917 C CA . GLU A 1 370 ? -50.056 -2.007 121.221 1.00 61.22 370 GLU A CA 1
ATOM 2918 C C . GLU A 1 370 ? -51.345 -1.653 120.471 1.00 61.22 370 GLU A C 1
ATOM 2920 O O . GLU A 1 370 ? -51.276 -1.315 119.296 1.00 61.22 370 GLU A O 1
ATOM 2925 N N . GLN A 1 371 ? -52.495 -1.581 121.148 1.00 59.47 371 GLN A N 1
ATOM 2926 C CA . GLN A 1 371 ? -53.771 -1.183 120.533 1.00 59.47 371 GLN A CA 1
ATOM 2927 C C . GLN A 1 371 ? -53.798 0.302 120.137 1.00 59.47 371 GLN A C 1
ATOM 2929 O O . GLN A 1 371 ? -54.480 0.691 119.194 1.00 59.47 371 GLN A O 1
ATOM 2934 N N . GLN A 1 372 ? -53.025 1.148 120.819 1.00 58.50 372 GLN A N 1
ATOM 2935 C CA . GLN A 1 372 ? -52.806 2.542 120.427 1.00 58.50 372 GLN A CA 1
ATOM 2936 C C . GLN A 1 372 ? -51.908 2.678 119.188 1.00 58.50 372 GLN A C 1
ATOM 2938 O O . GLN A 1 372 ? -52.092 3.618 118.418 1.00 58.50 372 GLN A O 1
ATOM 2943 N N . MET A 1 373 ? -50.951 1.765 118.983 1.00 62.38 373 MET A N 1
ATOM 2944 C CA . MET A 1 373 ? -50.142 1.712 117.760 1.00 62.38 373 MET A CA 1
ATOM 2945 C C . MET A 1 373 ? -50.917 1.115 116.586 1.00 62.38 373 MET A C 1
ATOM 2947 O O . MET A 1 373 ? -50.818 1.626 115.477 1.00 62.38 373 MET A O 1
ATOM 2951 N N . GLU A 1 374 ? -51.725 0.088 116.829 1.00 57.53 374 GLU A N 1
ATOM 2952 C CA . GLU A 1 374 ? -52.529 -0.580 115.803 1.00 57.53 374 GLU A CA 1
ATOM 2953 C C . GLU A 1 374 ? -53.629 0.355 115.270 1.00 57.53 374 GLU A C 1
ATOM 2955 O O . GLU A 1 374 ? -53.750 0.553 114.066 1.00 57.53 374 GLU A O 1
ATOM 2960 N N . VAL A 1 375 ? -54.319 1.093 116.152 1.00 56.50 375 VAL A N 1
ATOM 2961 C CA . VAL A 1 375 ? -55.256 2.159 115.740 1.00 56.50 375 VAL A CA 1
ATOM 2962 C C . VAL A 1 375 ? -54.536 3.327 115.048 1.00 56.50 375 VAL A C 1
ATOM 2964 O O . VAL A 1 375 ? -55.124 3.971 114.178 1.00 56.50 375 VAL A O 1
ATOM 2967 N N . ARG A 1 376 ? -53.264 3.594 115.388 1.00 57.28 376 ARG A N 1
ATOM 2968 C CA . ARG A 1 376 ? -52.460 4.619 114.701 1.00 57.28 376 ARG A CA 1
ATOM 2969 C C . ARG A 1 376 ? -52.041 4.213 113.289 1.00 57.28 376 ARG A C 1
ATOM 2971 O O . ARG A 1 376 ? -51.952 5.094 112.435 1.00 57.28 376 ARG A O 1
ATOM 2978 N N . ASN A 1 377 ? -51.800 2.924 113.062 1.00 60.56 377 ASN A N 1
ATOM 2979 C CA . ASN A 1 377 ? -51.302 2.395 111.794 1.00 60.56 377 ASN A CA 1
ATOM 2980 C C . ASN A 1 377 ? -52.427 1.989 110.827 1.00 60.56 377 ASN A C 1
ATOM 2982 O O . ASN A 1 377 ? -52.289 2.229 109.631 1.00 60.56 377 ASN A O 1
ATOM 2986 N N . ASP A 1 378 ? -53.555 1.464 111.317 1.00 55.75 378 ASP A N 1
ATOM 2987 C CA . ASP A 1 378 ? -54.598 0.891 110.446 1.00 55.75 378 ASP A CA 1
ATOM 2988 C C . ASP A 1 378 ? -55.701 1.882 110.050 1.00 55.75 378 ASP A C 1
ATOM 2990 O O . ASP A 1 378 ? -56.450 1.657 109.099 1.00 55.75 378 ASP A O 1
ATOM 2994 N N . HIS A 1 379 ? -55.807 3.019 110.741 1.00 56.38 379 HIS A N 1
ATOM 2995 C CA . HIS A 1 379 ? -56.804 4.040 110.438 1.00 56.38 379 HIS A CA 1
ATOM 2996 C C . HIS A 1 379 ? -56.181 5.440 110.417 1.00 56.38 379 HIS A C 1
ATOM 2998 O O . HIS A 1 379 ? -56.351 6.233 111.342 1.00 56.38 379 HIS A O 1
ATOM 3004 N N . LEU A 1 380 ? -55.533 5.785 109.298 1.00 60.47 380 LEU A N 1
ATOM 3005 C CA . LEU A 1 380 ? -55.021 7.135 109.003 1.00 60.47 380 LEU A CA 1
ATOM 3006 C C . LEU A 1 380 ? -56.046 8.240 109.332 1.00 60.47 380 LEU A C 1
ATOM 3008 O O . LEU A 1 380 ? -55.706 9.241 109.957 1.00 60.47 380 LEU A O 1
ATOM 3012 N N . LEU A 1 381 ? -57.327 8.011 109.021 1.00 59.38 381 LEU A N 1
ATOM 3013 C CA . LEU A 1 381 ? -58.418 8.944 109.327 1.00 59.38 381 LEU A CA 1
ATOM 3014 C C . LEU A 1 381 ? -58.639 9.150 110.839 1.00 59.38 381 LEU A C 1
ATOM 3016 O O . LEU A 1 381 ? -58.925 10.261 111.282 1.00 59.38 381 LEU A O 1
ATOM 3020 N N . VAL A 1 382 ? -58.501 8.087 111.640 1.00 61.00 382 VAL A N 1
ATOM 3021 C CA . VAL A 1 382 ? -58.651 8.140 113.104 1.00 61.00 382 VAL A CA 1
ATOM 3022 C C . VAL A 1 382 ? -57.416 8.770 113.739 1.00 61.00 382 VAL A C 1
ATOM 3024 O O . VAL A 1 382 ? -57.568 9.536 114.681 1.00 61.00 382 VAL A O 1
ATOM 3027 N N . SER A 1 383 ? -56.218 8.546 113.195 1.00 62.69 383 SER A N 1
ATOM 3028 C CA . SER A 1 383 ? -55.000 9.259 113.605 1.00 62.69 383 SER A CA 1
ATOM 3029 C C . SER A 1 383 ? -55.110 10.767 113.377 1.00 62.69 383 SER A C 1
ATOM 3031 O O . SER A 1 383 ? -54.798 11.542 114.283 1.00 62.69 383 SER A O 1
ATOM 3033 N N . VAL A 1 384 ? -55.619 11.192 112.214 1.00 66.75 384 VAL A N 1
ATOM 3034 C CA . VAL A 1 384 ? -55.859 12.613 111.911 1.00 66.75 384 VAL A CA 1
ATOM 3035 C C . VAL A 1 384 ? -56.925 13.195 112.846 1.00 66.75 384 VAL A C 1
ATOM 3037 O O . VAL A 1 384 ? -56.703 14.249 113.443 1.00 66.75 384 VAL A O 1
ATOM 3040 N N . LEU A 1 385 ? -58.046 12.495 113.060 1.00 65.56 385 LEU A N 1
ATOM 3041 C CA . LEU A 1 385 ? -59.096 12.927 113.993 1.00 65.56 385 LEU A CA 1
ATOM 3042 C C . LEU A 1 385 ? -58.633 12.947 115.458 1.00 65.56 385 LEU A C 1
ATOM 3044 O O . LEU A 1 385 ? -58.993 13.862 116.190 1.00 65.56 385 LEU A O 1
ATOM 3048 N N . ALA A 1 386 ? -57.819 11.990 115.903 1.00 66.88 386 ALA A N 1
ATOM 3049 C CA . ALA A 1 386 ? -57.298 11.936 117.268 1.00 66.88 386 ALA A CA 1
ATOM 3050 C C . ALA A 1 386 ? -56.264 13.040 117.520 1.00 66.88 386 ALA A C 1
ATOM 3052 O O . ALA A 1 386 ? -56.349 13.724 118.538 1.00 66.88 386 ALA A O 1
ATOM 3053 N N . ALA A 1 387 ? -55.348 13.282 116.573 1.00 69.00 387 ALA A N 1
ATOM 3054 C CA . ALA A 1 387 ? -54.446 14.432 116.626 1.00 69.00 387 ALA A CA 1
ATOM 3055 C C . ALA A 1 387 ? -55.243 15.746 116.667 1.00 69.00 387 ALA A C 1
ATOM 3057 O O . ALA A 1 387 ? -54.938 16.641 117.454 1.00 69.00 387 ALA A O 1
ATOM 3058 N N . ARG A 1 388 ? -56.327 15.834 115.885 1.00 70.31 388 ARG A N 1
ATOM 3059 C CA . ARG A 1 388 ? -57.221 16.994 115.856 1.00 70.31 388 ARG A CA 1
ATOM 3060 C C . ARG A 1 388 ? -57.961 17.210 117.175 1.00 70.31 388 ARG A C 1
ATOM 3062 O O . ARG A 1 388 ? -58.016 18.340 117.655 1.00 70.31 388 ARG A O 1
ATOM 3069 N N . ILE A 1 389 ? -58.514 16.150 117.763 1.00 70.69 389 ILE A N 1
ATOM 3070 C CA . ILE A 1 389 ? -59.178 16.204 119.068 1.00 70.69 389 ILE A CA 1
ATOM 3071 C C . ILE A 1 389 ? -58.170 16.596 120.145 1.00 70.69 389 ILE A C 1
ATOM 3073 O O . ILE A 1 389 ? -58.492 17.463 120.945 1.00 70.69 389 ILE A O 1
ATOM 3077 N N . SER A 1 390 ? -56.941 16.068 120.131 1.00 73.75 390 SER A N 1
ATOM 3078 C CA . SER A 1 390 ? -55.900 16.502 121.071 1.00 73.75 390 SER A CA 1
ATOM 3079 C C . SER A 1 390 ? -55.565 17.988 120.934 1.00 73.75 390 SER A C 1
ATOM 3081 O O . SER A 1 390 ? -55.480 18.662 121.954 1.00 73.75 390 SER A O 1
ATOM 3083 N N . VAL A 1 391 ? -55.462 18.530 119.713 1.00 73.88 391 VAL A N 1
ATOM 3084 C CA . VAL A 1 391 ? -55.270 19.981 119.509 1.00 73.88 391 VAL A CA 1
ATOM 3085 C C . VAL A 1 391 ? -56.460 20.776 120.056 1.00 73.88 391 VAL A C 1
ATOM 3087 O O . VAL A 1 391 ? -56.263 21.764 120.756 1.00 73.88 391 VAL A O 1
ATOM 3090 N N . LEU A 1 392 ? -57.698 20.342 119.798 1.00 72.62 392 LEU A N 1
ATOM 3091 C CA . LEU A 1 392 ? -58.902 21.004 120.321 1.00 72.62 392 LEU A CA 1
ATOM 3092 C C . LEU A 1 392 ? -59.016 20.892 121.849 1.00 72.62 392 LEU A C 1
ATOM 3094 O O . LEU A 1 392 ? -59.462 21.828 122.512 1.00 72.62 392 LEU A O 1
ATOM 3098 N N . GLU A 1 393 ? -58.607 19.770 122.435 1.00 74.56 393 GLU A N 1
ATOM 3099 C CA . GLU A 1 393 ? -58.552 19.577 123.882 1.00 74.56 393 GLU A CA 1
ATOM 3100 C C . GLU A 1 393 ? -57.460 20.434 124.521 1.00 74.56 393 GLU A C 1
ATOM 3102 O O . GLU A 1 393 ? -57.687 21.015 125.583 1.00 74.56 393 GLU A O 1
ATOM 3107 N N . GLU A 1 394 ? -56.306 20.575 123.870 1.00 75.75 394 GLU A N 1
ATOM 3108 C CA . GLU A 1 394 ? -55.220 21.449 124.306 1.00 75.75 394 GLU A CA 1
ATOM 3109 C C . GLU A 1 394 ? -55.624 22.924 124.201 1.00 75.75 394 GLU A C 1
ATOM 3111 O O . GLU A 1 394 ? -55.438 23.682 125.157 1.00 75.75 394 GLU A O 1
ATOM 3116 N N . GLN A 1 395 ? -56.308 23.316 123.121 1.00 75.94 395 GLN A N 1
ATOM 3117 C CA . GLN A 1 395 ? -56.938 24.632 122.989 1.00 75.94 395 GLN A CA 1
ATOM 3118 C C . GLN A 1 395 ? -57.976 24.855 124.091 1.00 75.94 395 GLN A C 1
ATOM 3120 O O . GLN A 1 395 ? -57.921 25.869 124.781 1.00 75.94 395 GLN A O 1
ATOM 3125 N N . ARG A 1 396 ? -58.870 23.891 124.352 1.00 75.00 396 ARG A N 1
ATOM 3126 C CA . ARG A 1 396 ? -59.848 23.962 125.451 1.00 75.00 396 ARG A CA 1
ATOM 3127 C C . ARG A 1 396 ? -59.160 24.107 126.809 1.00 75.00 396 ARG A C 1
ATOM 3129 O O . ARG A 1 396 ? -59.644 24.855 127.658 1.00 75.00 396 ARG A O 1
ATOM 3136 N N . LYS A 1 397 ? -58.050 23.405 127.041 1.00 78.50 397 LYS A N 1
ATOM 3137 C CA . LYS A 1 397 ? -57.282 23.483 128.291 1.00 78.50 397 LYS A CA 1
ATOM 3138 C C . LYS A 1 397 ? -56.607 24.846 128.437 1.00 78.50 397 LYS A C 1
ATOM 3140 O O . LYS A 1 397 ? -56.652 25.428 129.517 1.00 78.50 397 LYS A O 1
ATOM 3145 N N . THR A 1 398 ? -56.071 25.380 127.343 1.00 77.06 398 THR A N 1
ATOM 3146 C CA . THR A 1 398 ? -55.466 26.717 127.276 1.00 77.06 398 THR A CA 1
ATOM 3147 C C . THR A 1 398 ? -56.512 27.803 127.514 1.00 77.06 398 THR A C 1
ATOM 3149 O O . THR A 1 398 ? -56.323 28.649 128.382 1.00 77.06 398 THR A O 1
ATOM 3152 N N . VAL A 1 399 ? -57.673 27.717 126.857 1.00 77.19 399 VAL A N 1
ATOM 3153 C CA . VAL A 1 399 ? -58.828 28.598 127.094 1.00 77.19 399 VAL A CA 1
ATOM 3154 C C . VAL A 1 399 ? -59.310 28.483 128.540 1.00 77.19 399 VAL A C 1
ATOM 3156 O O . VAL A 1 399 ? -59.574 29.494 129.181 1.00 77.19 399 VAL A O 1
ATOM 3159 N N . GLY A 1 400 ? -59.365 27.274 129.105 1.00 72.62 400 GLY A N 1
ATOM 3160 C CA . GLY A 1 400 ? -59.689 27.062 130.516 1.00 72.62 400 GLY A CA 1
ATOM 3161 C C . GLY A 1 400 ? -58.681 27.712 131.471 1.00 72.62 400 GLY A C 1
ATOM 3162 O O . GLY A 1 400 ? -59.087 28.293 132.475 1.00 72.62 400 GLY A O 1
ATOM 3163 N N . GLY A 1 401 ? -57.385 27.668 131.148 1.00 74.50 401 GLY A N 1
ATOM 3164 C CA . GLY A 1 401 ? -56.320 28.336 131.903 1.00 74.50 401 GLY A CA 1
ATOM 3165 C C . GLY A 1 4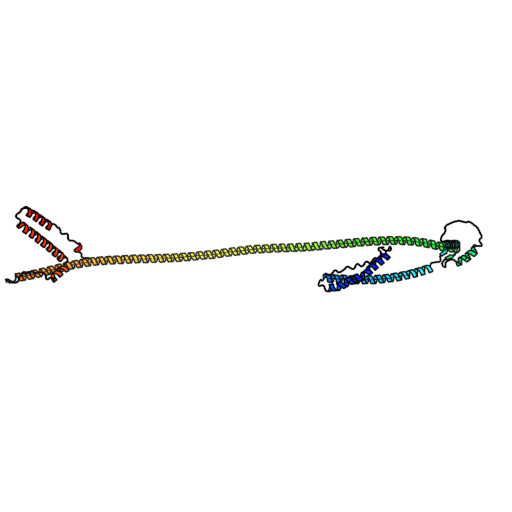01 ? -56.388 29.860 131.804 1.00 74.50 401 GLY A C 1
AT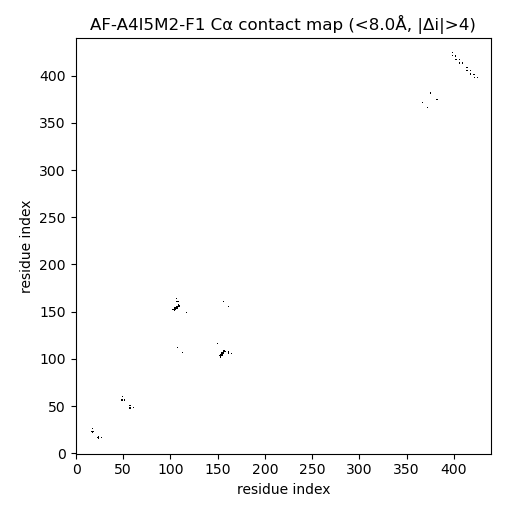OM 3166 O O . GLY A 1 401 ? -56.247 30.548 132.817 1.00 74.50 401 GLY A O 1
ATOM 3167 N N . LEU A 1 402 ? -56.700 30.387 130.620 1.00 75.69 402 LEU A N 1
ATOM 3168 C CA . LEU A 1 402 ? -56.963 31.809 130.395 1.00 75.69 402 LEU A CA 1
ATOM 3169 C C . LEU A 1 402 ? -58.195 32.270 131.189 1.00 75.69 402 LEU A C 1
ATOM 3171 O O . LEU A 1 402 ? -58.134 33.239 131.937 1.00 75.69 402 LEU A O 1
ATOM 3175 N N . LEU A 1 403 ? -59.293 31.515 131.150 1.00 70.12 403 LEU A N 1
ATOM 3176 C CA . LEU A 1 403 ? -60.495 31.819 131.933 1.00 70.12 403 LEU A CA 1
ATOM 3177 C C . LEU A 1 403 ? -60.254 31.723 133.447 1.00 70.12 403 LEU A C 1
ATOM 3179 O O . LEU A 1 403 ? -60.792 32.529 134.205 1.00 70.12 403 LEU A O 1
ATOM 3183 N N . ALA A 1 404 ? -59.439 30.771 133.907 1.00 68.44 404 ALA A N 1
ATOM 3184 C CA . ALA A 1 404 ? -59.081 30.645 135.318 1.00 68.44 404 ALA A CA 1
ATOM 3185 C C . ALA A 1 404 ? -58.199 31.806 135.803 1.00 68.44 404 ALA A C 1
ATOM 3187 O O . ALA A 1 404 ? -58.416 32.317 136.902 1.00 68.44 404 ALA A O 1
ATOM 3188 N N . SER A 1 405 ? -57.250 32.255 134.978 1.00 68.00 405 SER A N 1
ATOM 3189 C CA . SER A 1 405 ? -56.409 33.421 135.276 1.00 68.00 405 SER A CA 1
ATOM 3190 C C . SER A 1 405 ? -57.211 34.728 135.236 1.00 68.00 405 SER A C 1
ATOM 3192 O O . SER A 1 405 ? -57.098 35.522 136.168 1.00 68.00 405 SER A O 1
ATOM 3194 N N . ALA A 1 406 ? -58.147 34.894 134.294 1.00 63.59 406 ALA A N 1
ATOM 3195 C CA . ALA A 1 406 ? -59.095 36.014 134.303 1.00 63.59 406 ALA A CA 1
ATOM 3196 C C . ALA A 1 406 ? -60.004 36.031 135.545 1.00 63.59 406 ALA A C 1
ATOM 3198 O O . ALA A 1 406 ? -60.356 37.101 136.039 1.00 63.59 406 ALA A O 1
ATOM 3199 N N . ARG A 1 407 ? -60.354 34.863 136.106 1.00 60.91 407 ARG A N 1
ATOM 3200 C CA . ARG A 1 407 ? -61.199 34.759 137.311 1.00 60.91 407 ARG A CA 1
ATOM 3201 C C . ARG A 1 407 ? -60.495 35.216 138.599 1.00 60.91 407 ARG A C 1
ATOM 3203 O O . ARG A 1 407 ? -61.174 35.446 139.596 1.00 60.91 407 ARG A O 1
ATOM 3210 N N . GLY A 1 408 ? -59.166 35.359 138.585 1.00 58.59 408 GLY A N 1
ATOM 3211 C CA . GLY A 1 408 ? -58.357 35.855 139.708 1.00 58.59 408 GLY A CA 1
ATOM 3212 C C . GLY A 1 408 ? -57.873 37.304 139.570 1.00 58.59 408 GLY A C 1
ATOM 3213 O O . GLY A 1 408 ? -57.296 37.843 140.514 1.00 58.59 408 GLY A O 1
ATOM 3214 N N . MET A 1 409 ? -58.101 37.955 138.425 1.00 56.19 409 MET A N 1
ATOM 3215 C CA . MET A 1 409 ? -57.569 39.289 138.130 1.00 56.19 409 MET A CA 1
ATOM 3216 C C . MET A 1 409 ? -58.665 40.350 138.267 1.00 56.19 409 MET A C 1
ATOM 3218 O O . MET A 1 409 ? -59.443 40.615 137.358 1.00 56.19 409 MET A O 1
ATOM 3222 N N . GLY A 1 410 ? -58.726 40.986 139.440 1.00 55.44 410 GLY A N 1
ATOM 3223 C CA . GLY A 1 410 ? -59.683 42.048 139.784 1.00 55.44 410 GLY A CA 1
ATOM 3224 C C . GLY A 1 410 ? -59.457 43.398 139.082 1.00 55.44 410 GLY A C 1
ATOM 3225 O O . GLY A 1 410 ? -59.773 44.436 139.661 1.00 55.44 410 GLY A O 1
ATOM 3226 N N . LYS A 1 411 ? -58.893 43.419 137.866 1.00 57.00 411 LYS A N 1
ATOM 3227 C CA . LYS A 1 411 ? -58.686 44.633 137.061 1.00 57.00 411 LYS A CA 1
ATOM 3228 C C . LYS A 1 411 ? -59.316 44.459 135.677 1.00 57.00 411 LYS A C 1
ATOM 3230 O O . LYS A 1 411 ? -58.963 43.562 134.924 1.00 57.00 411 LYS A O 1
ATOM 3235 N N . SER A 1 412 ? -60.228 45.369 135.330 1.00 58.66 412 SER A N 1
ATOM 3236 C CA . SER A 1 412 ? -61.027 45.375 134.089 1.00 58.66 412 SER A CA 1
ATOM 3237 C C . SER A 1 412 ? -60.221 45.233 132.787 1.00 58.66 412 SER A C 1
ATOM 3239 O O . SER A 1 412 ? -60.765 44.763 131.791 1.00 58.66 412 SER A O 1
ATOM 3241 N N . ASN A 1 413 ? -58.951 45.645 132.766 1.00 61.03 413 ASN A N 1
ATOM 3242 C CA . ASN A 1 413 ? -58.140 45.632 131.545 1.00 61.03 413 ASN A CA 1
ATOM 3243 C C . ASN A 1 413 ? -57.567 44.239 131.223 1.00 61.03 413 ASN A C 1
ATOM 3245 O O . ASN A 1 413 ? -57.340 43.942 130.053 1.00 61.03 413 ASN A O 1
ATOM 3249 N N . ASP A 1 414 ? -57.420 43.361 132.220 1.00 63.25 414 ASP A N 1
ATOM 3250 C CA . ASP A 1 414 ? -56.884 42.005 132.028 1.00 63.25 414 ASP A CA 1
ATOM 3251 C C . ASP A 1 414 ? -57.924 41.063 131.399 1.00 63.25 414 ASP A C 1
ATOM 3253 O O . ASP A 1 414 ? -57.586 40.178 130.614 1.00 63.25 414 ASP A O 1
ATOM 3257 N N . VAL A 1 415 ? -59.215 41.297 131.653 1.00 67.06 415 VAL A N 1
ATOM 3258 C CA . VAL A 1 415 ? -60.304 40.482 131.088 1.00 67.06 415 VAL A CA 1
ATOM 3259 C C . VAL A 1 415 ? -60.408 40.661 129.569 1.00 67.06 415 VAL A C 1
ATOM 3261 O O . VAL A 1 415 ? -60.563 39.676 128.854 1.00 67.06 415 VAL A O 1
ATOM 3264 N N . SER A 1 416 ? -60.263 41.889 129.057 1.00 72.88 416 SER A N 1
ATOM 3265 C CA . SER A 1 416 ? -60.317 42.163 127.609 1.00 72.88 416 SER A CA 1
ATOM 3266 C C . SER A 1 416 ? -59.153 41.508 126.851 1.00 72.88 416 SER A C 1
ATOM 3268 O O . SER A 1 416 ? -59.367 40.834 125.845 1.00 72.88 416 SER A O 1
ATOM 3270 N N . ALA A 1 417 ? -57.930 41.613 127.387 1.00 74.62 417 ALA A N 1
ATOM 3271 C CA . ALA A 1 417 ? -56.754 40.952 126.817 1.00 74.62 417 ALA A CA 1
ATOM 3272 C C . ALA A 1 417 ? -56.902 39.420 126.810 1.00 74.62 417 ALA A C 1
ATOM 3274 O O . ALA A 1 417 ? -56.531 38.760 125.841 1.00 74.62 417 ALA A O 1
ATOM 3275 N N . THR A 1 418 ? -57.509 38.862 127.860 1.00 73.06 418 THR A N 1
ATOM 3276 C CA . THR A 1 418 ? -57.784 37.424 127.943 1.00 73.06 418 THR A CA 1
ATOM 3277 C C . THR A 1 418 ? -58.824 36.981 126.905 1.00 73.06 418 THR A C 1
ATOM 3279 O O . THR A 1 418 ? -58.682 35.916 126.309 1.00 73.06 418 THR A O 1
ATOM 3282 N N . VAL A 1 419 ? -59.855 37.792 126.639 1.00 76.94 419 VAL A N 1
ATOM 3283 C CA . VAL A 1 419 ? -60.876 37.488 125.618 1.00 76.94 419 VAL A CA 1
ATOM 3284 C C . VAL A 1 419 ? -60.287 37.501 124.203 1.00 76.94 419 VAL A C 1
ATOM 3286 O O . VAL A 1 419 ? -60.590 36.600 123.423 1.00 76.94 419 VAL A O 1
ATOM 3289 N N . GLU A 1 420 ? -59.406 38.449 123.874 1.00 78.44 420 GLU A N 1
ATOM 3290 C CA . GLU A 1 420 ? -58.725 38.469 122.566 1.00 78.44 420 GLU A CA 1
ATOM 3291 C C . GLU A 1 420 ? -57.730 37.305 122.394 1.00 78.44 420 GLU A C 1
ATOM 3293 O O . GLU A 1 420 ? -57.639 36.703 121.320 1.00 78.44 420 GLU A O 1
ATOM 3298 N N . GLN A 1 421 ? -57.051 36.888 123.468 1.00 73.25 421 GLN A N 1
ATOM 3299 C CA . GLN A 1 421 ? -56.241 35.662 123.447 1.00 73.25 421 GLN A CA 1
ATOM 3300 C C . GLN A 1 421 ? -57.090 34.401 123.224 1.00 73.25 421 GLN A C 1
ATOM 3302 O O . GLN A 1 421 ? -56.663 33.481 122.533 1.00 73.25 421 GLN A O 1
ATOM 3307 N N . ILE A 1 422 ? -58.313 34.352 123.761 1.00 75.19 422 ILE A N 1
ATOM 3308 C CA . ILE A 1 422 ? -59.241 33.240 123.508 1.00 75.19 422 ILE A CA 1
ATOM 3309 C C . ILE A 1 422 ? -59.731 33.253 122.052 1.00 75.19 422 ILE A C 1
ATOM 3311 O O . ILE A 1 422 ? -59.842 32.188 121.448 1.00 75.19 422 ILE A O 1
ATOM 3315 N N . ARG A 1 423 ? -59.994 34.430 121.468 1.00 77.69 423 ARG A N 1
ATOM 3316 C CA . ARG A 1 423 ? -60.400 34.556 120.057 1.00 77.69 423 ARG A CA 1
ATOM 3317 C C . ARG A 1 423 ? -59.326 34.065 119.096 1.00 77.69 423 ARG A C 1
ATOM 3319 O O . ARG A 1 423 ? -59.614 33.208 118.269 1.00 77.69 423 ARG A O 1
ATOM 3326 N N . THR A 1 424 ? -58.094 34.534 119.265 1.00 77.44 424 THR A N 1
ATOM 3327 C CA . THR A 1 424 ? -56.960 34.138 118.412 1.00 77.44 424 THR A CA 1
ATOM 3328 C C . THR A 1 424 ? -56.662 32.635 118.477 1.00 77.44 424 THR A C 1
ATOM 3330 O O . THR A 1 424 ? -56.257 32.044 117.480 1.00 77.44 424 THR A O 1
ATOM 3333 N N . LEU A 1 425 ? -56.927 31.979 119.614 1.00 69.88 425 LEU A N 1
ATOM 3334 C CA . LEU A 1 425 ? -56.815 30.521 119.748 1.00 69.88 425 LEU A CA 1
ATOM 3335 C C . LEU A 1 425 ? -57.903 29.734 118.994 1.00 69.88 425 LEU A C 1
ATOM 3337 O O . LEU A 1 425 ? -57.684 28.563 118.690 1.00 69.88 425 LEU A O 1
ATOM 3341 N N . LEU A 1 426 ? -59.056 30.342 118.701 1.00 68.12 426 LEU A N 1
ATOM 3342 C CA . LEU A 1 426 ? -60.202 29.692 118.048 1.00 68.12 426 LEU A CA 1
ATOM 3343 C C . LEU A 1 426 ? -60.308 29.989 116.540 1.00 68.12 426 LEU A C 1
ATOM 3345 O O . LEU A 1 426 ? -61.151 29.397 115.871 1.00 68.12 426 LEU A O 1
ATOM 3349 N N . GLU A 1 427 ? -59.481 30.889 116.007 1.00 62.00 427 GLU A N 1
ATOM 3350 C CA . GLU A 1 427 ? -59.621 31.447 114.653 1.00 62.00 427 GLU A CA 1
ATOM 3351 C C . GLU A 1 427 ? -59.017 30.638 113.476 1.00 62.00 427 GLU A C 1
ATOM 3353 O O . GLU A 1 427 ? -59.433 30.891 112.347 1.00 62.00 427 GLU A O 1
ATOM 3358 N N . PRO A 1 428 ? -58.113 29.643 113.629 1.00 62.75 428 PRO A N 1
ATOM 3359 C CA . PRO A 1 428 ? -57.677 28.852 112.476 1.00 62.75 428 PRO A CA 1
ATOM 3360 C C . PRO A 1 428 ? -58.804 27.954 111.931 1.00 62.75 428 PRO A C 1
ATOM 3362 O O . PRO A 1 428 ? -59.120 26.904 112.499 1.00 62.75 428 PRO A O 1
ATOM 3365 N N . GLU A 1 429 ? -59.383 28.362 110.801 1.00 54.59 429 GLU A N 1
ATOM 3366 C CA . GLU A 1 429 ? -60.261 27.562 109.946 1.00 54.59 429 GLU A CA 1
ATOM 3367 C C . GLU A 1 429 ? -59.458 26.391 109.362 1.00 54.59 429 GLU A C 1
ATOM 3369 O O . GLU A 1 429 ? -58.382 26.570 108.791 1.00 54.59 429 GLU A O 1
ATOM 3374 N N . VAL A 1 430 ? -59.926 25.163 109.567 1.00 54.06 430 VAL A N 1
ATOM 3375 C CA . VAL A 1 430 ? -59.116 23.975 109.278 1.00 54.06 430 VAL A CA 1
ATOM 3376 C C . VAL A 1 430 ? -59.481 23.391 107.939 1.00 54.06 430 VAL A C 1
ATOM 3378 O O . VAL A 1 430 ? -60.505 22.733 107.788 1.00 54.06 430 VAL A O 1
ATOM 3381 N N . GLN A 1 431 ? -58.601 23.667 106.979 1.00 50.78 431 GLN A N 1
ATOM 3382 C CA . GLN A 1 431 ? -58.588 23.079 105.650 1.00 50.78 431 GLN A CA 1
ATOM 3383 C C . GLN A 1 431 ? -58.123 21.622 105.761 1.00 50.78 431 GLN A C 1
ATOM 3385 O O . GLN A 1 431 ? -57.058 21.338 106.310 1.00 50.78 431 GLN A O 1
ATOM 3390 N N . LEU A 1 432 ? -58.960 20.699 105.289 1.00 51.28 432 LEU A N 1
ATOM 3391 C CA . LEU A 1 432 ? -58.578 19.308 105.082 1.00 51.28 432 LEU A CA 1
ATOM 3392 C C . LEU A 1 432 ? -57.764 19.249 103.791 1.00 51.28 432 LEU A C 1
ATOM 3394 O O . LEU A 1 432 ? -58.270 19.608 102.731 1.00 51.28 432 LEU A O 1
ATOM 3398 N N . ASP A 1 433 ? -56.509 18.830 103.903 1.00 50.09 433 ASP A N 1
ATOM 3399 C CA . ASP A 1 433 ? -55.659 18.535 102.757 1.00 50.09 433 ASP A CA 1
ATOM 3400 C C . ASP A 1 433 ? -56.175 17.242 102.105 1.00 50.09 433 ASP A C 1
ATOM 3402 O O . ASP A 1 433 ? -55.972 16.142 102.630 1.00 50.09 433 ASP A O 1
ATOM 3406 N N . GLU A 1 434 ? -56.958 17.375 101.029 1.00 56.00 434 GLU A N 1
ATOM 3407 C CA . GLU A 1 434 ? -57.587 16.233 100.347 1.00 56.00 434 GLU A CA 1
ATOM 3408 C C . GLU A 1 434 ? -56.559 15.284 99.718 1.00 56.00 434 GLU A C 1
ATOM 3410 O O . GLU A 1 434 ? -56.843 14.096 99.556 1.00 56.00 434 GLU A O 1
ATOM 3415 N N . ASP A 1 435 ? -55.334 15.754 99.489 1.00 55.94 435 ASP A N 1
ATOM 3416 C CA . ASP A 1 435 ? -54.248 14.951 98.927 1.00 55.94 435 ASP A CA 1
ATOM 3417 C C . ASP A 1 435 ? -53.764 13.853 99.896 1.00 55.94 435 ASP A C 1
ATOM 3419 O O . ASP A 1 435 ? -53.202 12.845 99.472 1.00 55.94 435 ASP A O 1
ATOM 3423 N N . ALA A 1 436 ? -54.060 13.965 101.197 1.00 53.72 436 ALA A N 1
ATOM 3424 C CA . ALA A 1 436 ? -53.802 12.904 102.175 1.00 53.72 436 ALA A CA 1
ATOM 3425 C C . ALA A 1 436 ? -54.924 11.841 102.254 1.00 53.72 436 ALA A C 1
ATOM 3427 O O . ALA A 1 436 ? -54.758 10.819 102.926 1.00 53.72 436 ALA A O 1
ATOM 3428 N N . LEU A 1 437 ? -56.075 12.063 101.601 1.00 50.38 437 LEU A N 1
ATOM 3429 C CA . LEU A 1 437 ? -57.240 11.160 101.623 1.00 50.38 437 LEU A CA 1
ATOM 3430 C C . LEU A 1 437 ? -57.266 10.160 100.457 1.00 50.38 437 LEU A C 1
ATOM 3432 O O . LEU A 1 437 ? -57.976 9.154 100.532 1.00 50.38 437 LEU A O 1
ATOM 3436 N N . THR A 1 438 ? -56.470 10.381 99.413 1.00 46.16 438 THR A N 1
ATOM 3437 C CA . THR A 1 438 ? -56.301 9.461 98.282 1.00 46.16 438 THR A CA 1
ATOM 3438 C C . THR A 1 438 ? -54.860 8.973 98.224 1.00 46.16 438 THR A C 1
ATOM 3440 O O . THR A 1 438 ? -54.037 9.556 97.532 1.00 46.16 438 THR A O 1
ATOM 3443 N N . GLY A 1 439 ? -54.547 7.911 98.969 1.00 41.81 439 GLY A N 1
ATOM 3444 C CA . GLY A 1 439 ? -53.257 7.233 98.847 1.00 41.81 439 GLY A CA 1
ATOM 3445 C C . GLY A 1 439 ? -53.104 6.571 97.475 1.00 41.81 439 GLY A C 1
ATOM 3446 O O . GLY A 1 439 ? -53.653 5.489 97.266 1.00 41.81 439 GLY A O 1
ATOM 3447 N N . ASP A 1 440 ? -52.368 7.241 96.590 1.00 36.50 440 ASP A N 1
ATOM 3448 C CA . ASP A 1 440 ? -51.488 6.678 95.556 1.00 36.50 440 ASP A CA 1
ATOM 3449 C C . ASP A 1 440 ? -50.051 7.147 95.851 1.00 36.50 440 ASP A C 1
ATOM 3451 O O . ASP A 1 440 ? -49.892 8.308 96.304 1.00 36.50 440 ASP A O 1
#